Protein 9KFQ (pdb70)

Radius of gyration: 8.04 Å; Cα contacts (8 Å, |Δi|>4): 74; chains: 1; bounding box: 22×17×12 Å

Structure (mmCIF, N/CA/C/O backbone):
data_9KFQ
#
_entry.id   9KFQ
#
loop_
_atom_site.group_PDB
_atom_site.id
_atom_site.type_symbol
_atom_site.label_atom_id
_atom_site.label_alt_id
_atom_site.label_comp_id
_atom_site.label_asym_id
_atom_site.label_entity_id
_atom_site.label_seq_id
_atom_site.pdbx_PDB_ins_code
_atom_site.Cartn_x
_atom_site.Cartn_y
_atom_site.Cartn_z
_atom_site.occupancy
_atom_site.B_iso_or_equiv
_atom_site.auth_seq_id
_atom_site.auth_comp_id
_atom_site.auth_asym_id
_atom_site.auth_atom_id
_atom_site.pdbx_PDB_model_num
ATOM 1 N N . CYS A 1 1 ? -11.485 1.310 -2.999 1.00 0.54 1 CYS A N 1
ATOM 2 C CA . CYS A 1 1 ? -10.388 1.017 -2.053 1.00 0.40 1 CYS A CA 1
ATOM 3 C C . CYS A 1 1 ? -9.379 0.085 -2.692 1.00 0.36 1 CYS A C 1
ATOM 4 O O . CYS A 1 1 ? -9.682 -0.612 -3.660 1.00 0.50 1 CYS A O 1
ATOM 13 N N . LYS A 1 2 ? -8.173 0.091 -2.163 1.00 0.27 2 LYS A N 1
ATOM 14 C CA . LYS A 1 2 ? -7.165 -0.861 -2.574 1.00 0.31 2 LYS A CA 1
ATOM 15 C C . LYS A 1 2 ? -7.216 -2.099 -1.691 1.00 0.34 2 LYS A C 1
ATOM 16 O O . LYS A 1 2 ? -7.164 -1.992 -0.470 1.00 0.38 2 LYS A O 1
ATOM 35 N N . PRO A 1 3 ? -7.387 -3.281 -2.287 1.00 0.39 3 PRO A N 1
ATOM 36 C CA . PRO A 1 3 ? -7.258 -4.545 -1.576 1.00 0.48 3 PRO A CA 1
ATOM 37 C C . PRO A 1 3 ? -5.794 -4.934 -1.425 1.00 0.39 3 PRO A C 1
ATOM 38 O O . PRO A 1 3 ? -4.939 -4.443 -2.161 1.00 0.27 3 PRO A O 1
ATOM 49 N N . LYS A 1 4 ? -5.506 -5.806 -0.471 1.00 0.55 4 LYS A N 1
ATOM 50 C CA . LYS A 1 4 ? -4.143 -6.279 -0.262 1.00 0.55 4 LYS A CA 1
ATOM 51 C C . LYS A 1 4 ? -3.619 -6.926 -1.539 1.00 0.42 4 LYS A C 1
ATOM 52 O O . LYS A 1 4 ? -4.303 -7.741 -2.158 1.00 0.53 4 LYS A O 1
ATOM 71 N N . GLY A 1 5 ? -2.403 -6.563 -1.926 1.00 0.37 5 GLY A N 1
ATOM 72 C CA . GLY A 1 5 ? -1.821 -7.076 -3.157 1.00 0.35 5 GLY A CA 1
ATOM 73 C C . GLY A 1 5 ? -1.862 -6.023 -4.230 1.00 0.32 5 GLY A C 1
ATOM 74 O O . GLY A 1 5 ? -1.220 -6.129 -5.275 1.00 0.37 5 GLY A O 1
ATOM 78 N N . ALA A 1 6 ? -2.627 -4.998 -3.936 1.00 0.28 6 ALA A N 1
ATOM 79 C CA . ALA A 1 6 ? -2.809 -3.865 -4.842 1.00 0.30 6 ALA A CA 1
ATOM 80 C C . ALA A 1 6 ? -2.063 -2.649 -4.305 1.00 0.30 6 ALA A C 1
ATOM 81 O O . ALA A 1 6 ? -1.947 -2.490 -3.102 1.00 0.30 6 ALA A O 1
ATOM 88 N N . PRO A 1 7 ? -1.547 -1.771 -5.183 1.00 0.37 7 PRO A N 1
ATOM 89 C CA . PRO A 1 7 ? -0.705 -0.643 -4.765 1.00 0.43 7 PRO A CA 1
ATOM 90 C C . PRO A 1 7 ? -1.492 0.491 -4.113 1.00 0.39 7 PRO A C 1
ATOM 91 O O . PRO A 1 7 ? -2.297 1.154 -4.768 1.00 0.45 7 PRO A O 1
ATOM 102 N N . CYS A 1 8 ? -1.247 0.721 -2.830 1.00 0.35 8 CYS A N 1
ATOM 103 C CA . CYS A 1 8 ? -1.848 1.847 -2.130 1.00 0.33 8 CYS A CA 1
ATOM 104 C C . CYS A 1 8 ? -0.853 2.993 -2.016 1.00 0.40 8 CYS A C 1
ATOM 105 O O . CYS A 1 8 ? 0.324 2.856 -2.358 1.00 0.62 8 CYS A O 1
ATOM 112 N N . SER A 1 9 ? -1.358 4.134 -1.596 1.00 0.32 9 SER A N 1
ATOM 113 C CA . SER A 1 9 ? -0.558 5.319 -1.369 1.00 0.43 9 SER A CA 1
ATOM 114 C C . SER A 1 9 ? -0.794 5.787 0.060 1.00 0.48 9 SER A C 1
ATOM 115 O O . SER A 1 9 ? -1.899 5.608 0.574 1.00 0.51 9 SER A O 1
ATOM 123 N N . PRO A 1 10 ? 0.205 6.394 0.717 1.00 0.64 10 PRO A N 1
ATOM 124 C CA . PRO A 1 10 ? 0.123 6.714 2.145 1.00 0.79 10 PRO A CA 1
ATOM 125 C C . PRO A 1 10 ? -1.127 7.507 2.516 1.00 0.69 10 PRO A C 1
ATOM 126 O O . PRO A 1 10 ? -1.848 7.146 3.447 1.00 0.77 10 PRO A O 1
ATOM 137 N N . LEU A 1 11 ? -1.380 8.578 1.785 1.00 0.57 11 LEU A N 1
ATOM 138 C CA . LEU A 1 11 ? -2.466 9.480 2.113 1.00 0.52 11 LEU A CA 1
ATOM 139 C C . LEU A 1 11 ? -3.728 9.226 1.284 1.00 0.39 11 LEU A C 1
ATOM 140 O O . LEU A 1 11 ? -4.807 9.004 1.836 1.00 0.48 11 LEU A O 1
ATOM 156 N N . MET A 1 12 ? -3.590 9.232 -0.039 1.00 0.29 12 MET A N 1
ATOM 157 C CA . MET A 1 12 ? -4.755 9.376 -0.917 1.00 0.30 12 MET A CA 1
ATOM 158 C C . MET A 1 12 ? -5.281 8.058 -1.500 1.00 0.25 12 MET A C 1
ATOM 159 O O . MET A 1 12 ? -6.077 8.080 -2.441 1.00 0.29 12 MET A O 1
ATOM 173 N N . TYR A 1 13 ? -4.866 6.919 -0.961 1.00 0.24 13 TYR A N 1
ATOM 174 C CA . TYR A 1 13 ? -5.410 5.637 -1.419 1.00 0.25 13 TYR A CA 1
ATOM 175 C C . TYR A 1 13 ? -5.716 4.710 -0.250 1.00 0.26 13 TYR A C 1
ATOM 176 O O . TYR A 1 13 ? -4.887 3.883 0.125 1.00 0.33 13 TYR A O 1
ATOM 194 N N . PRO A 1 14 ? -6.909 4.851 0.344 1.00 0.28 14 PRO A N 1
ATOM 195 C CA . PRO A 1 14 ? -7.360 3.991 1.440 1.00 0.32 14 PRO A CA 1
ATOM 196 C C . PRO A 1 14 ? -7.439 2.522 1.032 1.00 0.26 14 PRO A C 1
ATOM 197 O O . PRO A 1 14 ? -7.920 2.177 -0.055 1.00 0.23 14 PRO A O 1
ATOM 208 N N . CYS A 1 15 ? -6.968 1.663 1.914 1.00 0.30 15 CYS A N 1
ATOM 209 C CA . CYS A 1 15 ? -6.957 0.233 1.674 1.00 0.29 15 CYS A CA 1
ATOM 210 C C . CYS A 1 15 ? -8.163 -0.442 2.318 1.00 0.27 15 CYS A C 1
ATOM 211 O O . CYS A 1 15 ? -8.691 0.025 3.327 1.00 0.31 15 CYS A O 1
ATOM 218 N N . CYS A 1 16 ? -8.603 -1.535 1.713 1.00 0.27 16 CYS A N 1
ATOM 219 C CA . CYS A 1 16 ? -9.659 -2.366 2.278 1.00 0.30 16 CYS A CA 1
ATOM 220 C C . CYS A 1 16 ? -9.049 -3.447 3.153 1.00 0.29 16 CYS A C 1
ATOM 221 O O . CYS A 1 16 ? -9.730 -4.332 3.669 1.00 0.38 16 CYS A O 1
ATOM 228 N N . THR A 1 17 ? -7.748 -3.351 3.294 1.00 0.28 17 THR A N 1
ATOM 229 C CA . THR A 1 17 ? -7.017 -4.108 4.290 1.00 0.39 17 THR A CA 1
ATOM 230 C C . THR A 1 17 ? -6.685 -3.153 5.436 1.00 0.41 17 THR A C 1
ATOM 231 O O . THR A 1 17 ? -7.119 -2.001 5.397 1.00 0.53 17 THR A O 1
ATOM 242 N N . GLY A 1 18 ? -5.963 -3.621 6.449 1.00 0.45 18 GLY A N 1
ATOM 243 C CA . GLY A 1 18 ? -5.692 -2.803 7.625 1.00 0.53 18 GLY A CA 1
ATOM 244 C C . GLY A 1 18 ? -4.967 -1.502 7.305 1.00 0.44 18 GLY A C 1
ATOM 245 O O . GLY A 1 18 ? -5.589 -0.529 6.873 1.00 0.51 18 GLY A O 1
ATOM 249 N N . PRO A 1 19 ? -3.655 -1.429 7.540 1.00 0.42 19 PRO A N 1
ATOM 250 C CA . PRO A 1 19 ? -2.867 -0.271 7.165 1.00 0.40 19 PRO A CA 1
ATOM 251 C C . PRO A 1 19 ? -2.366 -0.377 5.737 1.00 0.45 19 PRO A C 1
ATOM 252 O O . PRO A 1 19 ? -2.204 -1.474 5.215 1.00 0.82 19 PRO A O 1
ATOM 263 N N . CYS A 1 20 ? -2.130 0.761 5.114 1.00 0.33 20 CYS A N 1
ATOM 264 C CA . CYS A 1 20 ? -1.536 0.797 3.785 1.00 0.38 20 CYS A CA 1
ATOM 265 C C . CYS A 1 20 ? -0.056 0.465 3.910 1.00 0.43 20 CYS A C 1
ATOM 266 O O . CYS A 1 20 ? 0.767 1.326 4.231 1.00 0.54 20 CYS A O 1
ATOM 273 N N . THR A 1 21 ? 0.270 -0.804 3.725 1.00 0.42 21 THR A N 1
ATOM 274 C CA . THR A 1 21 ? 1.622 -1.277 3.915 1.00 0.51 21 THR A CA 1
ATOM 275 C C . THR A 1 21 ? 2.369 -1.398 2.604 1.00 0.45 21 THR A C 1
ATOM 276 O O . THR A 1 21 ? 1.771 -1.540 1.550 1.00 0.71 21 THR A O 1
ATOM 287 N N . PHE A 1 22 ? 3.691 -1.358 2.714 1.00 0.32 22 PHE A N 1
ATOM 288 C CA . PHE A 1 22 ? 4.607 -1.491 1.596 1.00 0.46 22 PHE A CA 1
ATOM 289 C C . PHE A 1 22 ? 4.146 -0.737 0.346 1.00 0.34 22 PHE A C 1
ATOM 290 O O . PHE A 1 22 ? 4.334 -1.208 -0.775 1.00 0.35 22 PHE A O 1
ATOM 307 N N . LYS A 1 23 ? 3.553 0.436 0.553 1.00 0.43 23 LYS A N 1
ATOM 308 C CA . LYS A 1 23 ? 3.044 1.252 -0.548 1.00 0.46 23 LYS A CA 1
ATOM 309 C C . LYS A 1 23 ? 4.174 1.768 -1.415 1.00 0.59 23 LYS A C 1
ATOM 310 O O . LYS A 1 23 ? 4.089 1.788 -2.643 1.00 0.78 23 LYS A O 1
ATOM 329 N N . GLU A 1 24 ? 5.220 2.183 -0.754 1.00 0.68 24 GLU A N 1
ATOM 330 C CA . GLU A 1 24 ? 6.378 2.746 -1.417 1.00 0.89 24 GLU A CA 1
ATOM 331 C C . GLU A 1 24 ? 7.533 1.763 -1.362 1.00 0.80 24 GLU A C 1
ATOM 332 O O . GLU A 1 24 ? 7.918 1.293 -0.289 1.00 1.27 24 GLU A O 1
ATOM 344 N N . ASN A 1 25 ? 8.082 1.461 -2.530 1.00 1.01 25 ASN A N 1
ATOM 345 C CA . ASN A 1 25 ? 9.142 0.469 -2.658 1.00 1.35 25 ASN A CA 1
ATOM 346 C C . ASN A 1 25 ? 10.408 0.946 -1.953 1.00 1.05 25 ASN A C 1
ATOM 347 O O . ASN A 1 25 ? 11.255 0.147 -1.567 1.00 1.24 25 ASN A O 1
ATOM 358 N N . GLU A 1 26 ? 10.512 2.255 -1.765 1.00 1.30 26 GLU A N 1
ATOM 359 C CA . GLU A 1 26 ? 11.673 2.851 -1.118 1.00 1.83 26 GLU A CA 1
ATOM 360 C C . GLU A 1 26 ? 11.685 2.565 0.381 1.00 2.12 26 GLU A C 1
ATOM 361 O O . GLU A 1 26 ? 12.699 2.755 1.050 1.00 2.61 26 GLU A O 1
ATOM 373 N N . ASN A 1 27 ? 10.554 2.111 0.905 1.00 2.10 27 ASN A N 1
ATOM 374 C CA . ASN A 1 27 ? 10.449 1.769 2.321 1.00 2.89 27 ASN A CA 1
ATOM 375 C C . ASN A 1 27 ? 10.924 0.340 2.548 1.00 2.98 27 ASN A C 1
ATOM 376 O O . ASN A 1 27 ? 10.988 -0.141 3.680 1.00 3.67 27 ASN A O 1
ATOM 387 N N . GLY A 1 28 ? 11.254 -0.325 1.454 1.00 2.46 28 GLY A N 1
ATOM 388 C CA . GLY A 1 28 ? 11.694 -1.699 1.505 1.00 2.52 28 GLY A CA 1
ATOM 389 C C . GLY A 1 28 ? 11.431 -2.396 0.192 1.00 1.92 28 GLY A C 1
ATOM 390 O O . GLY A 1 28 ? 12.348 -2.608 -0.601 1.00 2.40 28 GLY A O 1
ATOM 394 N N . ASN A 1 29 ? 10.173 -2.734 -0.041 1.00 1.47 29 ASN A N 1
ATOM 395 C CA . ASN A 1 29 ? 9.751 -3.330 -1.297 1.00 1.37 29 ASN A CA 1
ATOM 396 C C . ASN A 1 29 ? 8.233 -3.318 -1.373 1.00 1.21 29 ASN A C 1
ATOM 397 O O . ASN A 1 29 ? 7.553 -3.258 -0.351 1.00 1.78 29 ASN A O 1
ATOM 408 N N . THR A 1 30 ? 7.710 -3.360 -2.577 1.00 0.84 30 THR A N 1
ATOM 409 C CA . THR A 1 30 ? 6.281 -3.378 -2.791 1.00 0.74 30 THR A CA 1
ATOM 410 C C . THR A 1 30 ? 5.772 -4.800 -2.883 1.00 0.73 30 THR A C 1
ATOM 411 O O . THR A 1 30 ? 5.585 -5.349 -3.967 1.00 1.10 30 THR A O 1
ATOM 422 N N . VAL A 1 31 ? 5.562 -5.386 -1.725 1.00 0.62 31 VAL A N 1
ATOM 423 C CA . VAL A 1 31 ? 5.176 -6.786 -1.632 1.00 0.73 31 VAL A CA 1
ATOM 424 C C . VAL A 1 31 ? 3.676 -6.939 -1.798 1.00 0.63 31 VAL A C 1
ATOM 425 O O . VAL A 1 31 ? 3.192 -7.364 -2.845 1.00 0.74 31 VAL A O 1
ATOM 438 N N . LYS A 1 32 ? 2.942 -6.582 -0.764 1.00 0.51 32 LYS A N 1
ATOM 439 C CA . LYS A 1 32 ? 1.506 -6.571 -0.834 1.00 0.43 32 LYS A CA 1
ATOM 440 C C . LYS A 1 32 ? 1.029 -5.181 -1.157 1.00 0.37 32 LYS A C 1
ATOM 441 O O . LYS A 1 32 ? -0.079 -4.994 -1.649 1.00 0.42 32 LYS A O 1
ATOM 460 N N . ARG A 1 33 ? 1.905 -4.216 -0.856 1.00 0.33 33 ARG A N 1
ATOM 461 C CA . ARG A 1 33 ? 1.716 -2.803 -1.183 1.00 0.36 33 ARG A CA 1
ATOM 462 C C . ARG A 1 33 ? 0.319 -2.289 -0.827 1.00 0.34 33 ARG A C 1
ATOM 463 O O . ARG A 1 33 ? -0.166 -1.333 -1.426 1.00 0.48 33 ARG A O 1
ATOM 484 N N . CYS A 1 34 ? -0.282 -2.919 0.184 1.00 0.28 34 CYS A N 1
ATOM 485 C CA . CYS A 1 34 ? -1.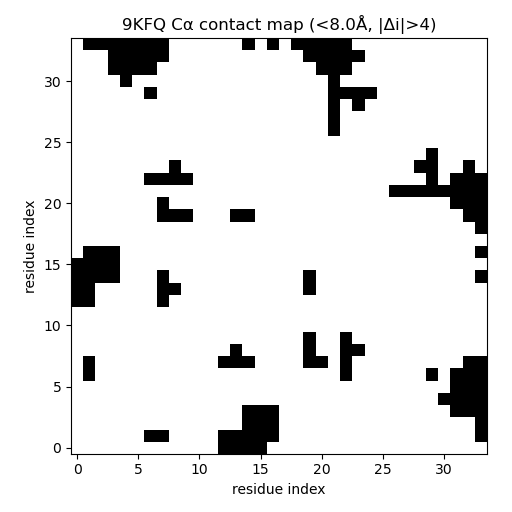559 -2.537 0.740 1.00 0.38 34 CYS A CA 1
ATOM 486 C C . CYS A 1 34 ? -1.762 -3.385 1.981 1.00 0.45 34 CYS A C 1
ATOM 487 O O . CYS A 1 34 ? -2.188 -4.553 1.845 1.00 1.29 34 CYS A O 1
ATOM 495 N N . CYS A 1 1 ? -11.876 1.073 -2.119 1.00 0.54 1 CYS A N 2
ATOM 496 C CA . CYS A 1 1 ? -10.556 0.849 -1.500 1.00 0.40 1 CYS A CA 2
ATOM 497 C C . CYS A 1 1 ? -9.747 -0.135 -2.331 1.00 0.36 1 CYS A C 2
ATOM 498 O O . CYS A 1 1 ? -10.309 -0.961 -3.051 1.00 0.50 1 CYS A O 2
ATOM 507 N N . LYS A 1 2 ? -8.427 -0.017 -2.264 1.00 0.27 2 LYS A N 2
ATOM 508 C CA . LYS A 1 2 ? -7.544 -0.934 -2.966 1.00 0.31 2 LYS A CA 2
ATOM 509 C C . LYS A 1 2 ? -7.648 -2.331 -2.367 1.00 0.34 2 LYS A C 2
ATOM 510 O O . LYS A 1 2 ? -7.654 -2.485 -1.151 1.00 0.38 2 LYS A O 2
ATOM 529 N N . PRO A 1 3 ? -7.775 -3.359 -3.216 1.00 0.39 3 PRO A N 2
ATOM 530 C CA . PRO A 1 3 ? -7.843 -4.757 -2.767 1.00 0.48 3 PRO A CA 2
ATOM 531 C C . PRO A 1 3 ? -6.580 -5.207 -2.033 1.00 0.39 3 PRO A C 2
ATOM 532 O O . PRO A 1 3 ? -5.556 -4.524 -2.041 1.00 0.27 3 PRO A O 2
ATOM 543 N N . LYS A 1 4 ? -6.666 -6.366 -1.400 1.00 0.55 4 LYS A N 2
ATOM 544 C CA . LYS A 1 4 ? -5.537 -6.955 -0.697 1.00 0.55 4 LYS A CA 2
ATOM 545 C C . LYS A 1 4 ? -4.441 -7.341 -1.682 1.00 0.42 4 LYS A C 2
ATOM 546 O O . LYS A 1 4 ? -4.682 -8.113 -2.613 1.00 0.53 4 LYS A O 2
ATOM 565 N N . GLY A 1 5 ? -3.249 -6.790 -1.488 1.00 0.37 5 GLY A N 2
ATOM 566 C CA . GLY A 1 5 ? -2.143 -7.100 -2.370 1.00 0.35 5 GLY A CA 2
ATOM 567 C C . GLY A 1 5 ? -2.056 -6.111 -3.505 1.00 0.32 5 GLY A C 2
ATOM 568 O O . GLY A 1 5 ? -1.304 -6.295 -4.462 1.00 0.37 5 GLY A O 2
ATOM 572 N N . ALA A 1 6 ? -2.826 -5.049 -3.383 1.00 0.28 6 ALA A N 2
ATOM 573 C CA . ALA A 1 6 ? -2.931 -4.050 -4.440 1.00 0.30 6 ALA A CA 2
ATOM 574 C C . ALA A 1 6 ? -2.188 -2.777 -4.058 1.00 0.30 6 ALA A C 2
ATOM 575 O O . ALA A 1 6 ? -2.159 -2.401 -2.891 1.00 0.30 6 ALA A O 2
ATOM 582 N N . PRO A 1 7 ? -1.572 -2.095 -5.040 1.00 0.37 7 PRO A N 2
ATOM 583 C CA . PRO A 1 7 ? -0.769 -0.898 -4.781 1.00 0.43 7 PRO A CA 2
ATOM 584 C C . PRO A 1 7 ? -1.589 0.272 -4.254 1.00 0.39 7 PRO A C 2
ATOM 585 O O . PRO A 1 7 ? -2.421 0.834 -4.969 1.00 0.45 7 PRO A O 2
ATOM 596 N N . CYS A 1 8 ? -1.337 0.646 -3.009 1.00 0.35 8 CYS A N 2
ATOM 597 C CA . CYS A 1 8 ? -1.928 1.837 -2.436 1.00 0.33 8 CYS A CA 2
ATOM 598 C C . CYS A 1 8 ? -0.852 2.906 -2.299 1.00 0.40 8 CYS A C 2
ATOM 599 O O . CYS A 1 8 ? 0.314 2.684 -2.631 1.00 0.62 8 CYS A O 2
ATOM 606 N N . SER A 1 9 ? -1.262 4.063 -1.834 1.00 0.32 9 SER A N 2
ATOM 607 C CA . SER A 1 9 ? -0.367 5.178 -1.605 1.00 0.43 9 SER A CA 2
ATOM 608 C C . SER A 1 9 ? -0.487 5.580 -0.146 1.00 0.48 9 SER A C 2
ATOM 609 O O . SER A 1 9 ? -1.576 5.469 0.422 1.00 0.51 9 SER A O 2
ATOM 617 N N . PRO A 1 10 ? 0.605 6.038 0.483 1.00 0.64 10 PRO A N 2
ATOM 618 C CA . PRO A 1 10 ? 0.631 6.311 1.921 1.00 0.79 10 PRO A CA 2
ATOM 619 C C . PRO A 1 10 ? -0.561 7.137 2.401 1.00 0.69 10 PRO A C 2
ATOM 620 O O . PRO A 1 10 ? -1.259 6.748 3.339 1.00 0.77 10 PRO A O 2
ATOM 631 N N . LEU A 1 11 ? -0.805 8.256 1.743 1.00 0.57 11 LEU A N 2
ATOM 632 C CA . LEU A 1 11 ? -1.868 9.159 2.163 1.00 0.52 11 LEU A CA 2
ATOM 633 C C . LEU A 1 11 ? -3.143 9.017 1.323 1.00 0.39 11 LEU A C 2
ATOM 634 O O . LEU A 1 11 ? -4.227 8.808 1.863 1.00 0.48 11 LEU A O 2
ATOM 650 N N . MET A 1 12 ? -3.006 9.125 0.006 1.00 0.29 12 MET A N 2
ATOM 651 C CA . MET A 1 12 ? -4.165 9.375 -0.860 1.00 0.30 12 MET A CA 2
ATOM 652 C C . MET A 1 12 ? -4.790 8.109 -1.457 1.00 0.25 12 MET A C 2
ATOM 653 O O . MET A 1 12 ? -5.558 8.196 -2.415 1.00 0.29 12 MET A O 2
ATOM 667 N N . TYR A 1 13 ? -4.492 6.942 -0.908 1.00 0.24 13 TYR A N 2
ATOM 668 C CA . TYR A 1 13 ? -5.101 5.710 -1.410 1.00 0.25 13 TYR A CA 2
ATOM 669 C C . TYR A 1 13 ? -5.472 4.760 -0.280 1.00 0.26 13 TYR A C 2
ATOM 670 O O . TYR A 1 13 ? -4.672 3.913 0.113 1.00 0.33 13 TYR A O 2
ATOM 688 N N . PRO A 1 14 ? -6.686 4.908 0.267 1.00 0.28 14 PRO A N 2
ATOM 689 C CA . PRO A 1 14 ? -7.218 3.994 1.282 1.00 0.32 14 PRO A CA 2
ATOM 690 C C . PRO A 1 14 ? -7.368 2.572 0.741 1.00 0.26 14 PRO A C 2
ATOM 691 O O . PRO A 1 14 ? -7.930 2.354 -0.339 1.00 0.23 14 PRO A O 2
ATOM 702 N N . CYS A 1 15 ? -6.860 1.607 1.486 1.00 0.30 15 CYS A N 2
ATOM 703 C CA . CYS A 1 15 ? -6.903 0.216 1.064 1.00 0.29 15 CYS A CA 2
ATOM 704 C C . CYS A 1 15 ? -7.996 -0.533 1.818 1.00 0.27 15 CYS A C 2
ATOM 705 O O . CYS A 1 15 ? -8.432 -0.106 2.887 1.00 0.31 15 CYS A O 2
ATOM 712 N N . CYS A 1 16 ? -8.441 -1.646 1.240 1.00 0.27 16 CYS A N 2
ATOM 713 C CA . CYS A 1 16 ? -9.419 -2.530 1.872 1.00 0.30 16 CYS A CA 2
ATOM 714 C C . CYS A 1 16 ? -8.740 -3.353 2.955 1.00 0.29 16 CYS A C 2
ATOM 715 O O . CYS A 1 16 ? -9.342 -4.206 3.605 1.00 0.38 16 CYS A O 2
ATOM 722 N N . THR A 1 17 ? -7.473 -3.069 3.106 1.00 0.28 17 THR A N 2
ATOM 723 C CA . THR A 1 17 ? -6.615 -3.684 4.097 1.00 0.39 17 THR A CA 2
ATOM 724 C C . THR A 1 17 ? -6.419 -2.693 5.236 1.00 0.41 17 THR A C 2
ATOM 725 O O . THR A 1 17 ? -6.375 -1.485 4.987 1.00 0.53 17 THR A O 2
ATOM 736 N N . GLY A 1 18 ? -6.363 -3.196 6.472 1.00 0.45 18 GLY A N 2
ATOM 737 C CA . GLY A 1 18 ? -6.261 -2.332 7.644 1.00 0.53 18 GLY A CA 2
ATOM 738 C C . GLY A 1 18 ? -5.228 -1.236 7.474 1.00 0.44 18 GLY A C 2
ATOM 739 O O . GLY A 1 18 ? -5.579 -0.083 7.218 1.00 0.51 18 GLY A O 2
ATOM 743 N N . PRO A 1 19 ? -3.943 -1.558 7.626 1.00 0.42 19 PRO A N 2
ATOM 744 C CA . PRO A 1 19 ? -2.872 -0.628 7.324 1.00 0.40 19 PRO A CA 2
ATOM 745 C C . PRO A 1 19 ? -2.485 -0.683 5.852 1.00 0.45 19 PRO A C 2
ATOM 746 O O . PRO A 1 19 ? -2.962 -1.535 5.102 1.00 0.82 19 PRO A O 2
ATOM 757 N N . CYS A 1 20 ? -1.648 0.248 5.441 1.00 0.33 20 CYS A N 2
ATOM 758 C CA . CYS A 1 20 ? -1.097 0.235 4.099 1.00 0.38 20 CYS A CA 2
ATOM 759 C C . CYS A 1 20 ? 0.406 -0.006 4.176 1.00 0.43 20 CYS A C 2
ATOM 760 O O . CYS A 1 20 ? 1.195 0.936 4.275 1.00 0.54 20 CYS A O 2
ATOM 767 N N . THR A 1 21 ? 0.792 -1.273 4.177 1.00 0.42 21 THR A N 2
ATOM 768 C CA . THR A 1 21 ? 2.189 -1.645 4.279 1.00 0.51 21 THR A CA 2
ATOM 769 C C . THR A 1 21 ? 2.792 -1.972 2.924 1.00 0.45 21 THR A C 2
ATOM 770 O O . THR A 1 21 ? 2.136 -2.538 2.055 1.00 0.71 21 THR A O 2
ATOM 781 N N . PHE A 1 22 ? 4.067 -1.634 2.780 1.00 0.32 22 PHE A N 2
ATOM 782 C CA . PHE A 1 22 ? 4.817 -1.854 1.568 1.00 0.46 22 PHE A CA 2
ATOM 783 C C . PHE A 1 22 ? 4.163 -1.178 0.363 1.00 0.34 22 PHE A C 2
ATOM 784 O O . PHE A 1 22 ? 4.187 -1.706 -0.750 1.00 0.35 22 PHE A O 2
ATOM 801 N N . LYS A 1 23 ? 3.590 -0.003 0.607 1.00 0.43 23 LYS A N 2
ATOM 802 C CA . LYS A 1 23 ? 2.919 0.782 -0.431 1.00 0.46 23 LYS A CA 2
ATOM 803 C C . LYS A 1 23 ? 3.904 1.589 -1.247 1.00 0.59 23 LYS A C 2
ATOM 804 O O . LYS A 1 23 ? 3.658 1.925 -2.406 1.00 0.78 23 LYS A O 2
ATOM 823 N N . GLU A 1 24 ? 5.013 1.898 -0.628 1.00 0.68 24 GLU A N 2
ATOM 824 C CA . GLU A 1 24 ? 5.999 2.778 -1.226 1.00 0.89 24 GLU A CA 2
ATOM 825 C C . GLU A 1 24 ? 7.397 2.167 -1.196 1.00 0.80 24 GLU A C 2
ATOM 826 O O . GLU A 1 24 ? 7.889 1.732 -0.150 1.00 1.27 24 GLU A O 2
ATOM 838 N N . ASN A 1 25 ? 8.029 2.160 -2.363 1.00 1.01 25 ASN A N 2
ATOM 839 C CA . ASN A 1 25 ? 9.386 1.648 -2.526 1.00 1.35 25 ASN A CA 2
ATOM 840 C C . ASN A 1 25 ? 10.395 2.650 -1.967 1.00 1.05 25 ASN A C 2
ATOM 841 O O . ASN A 1 25 ? 11.489 2.281 -1.548 1.00 1.24 25 ASN A O 2
ATOM 852 N N . GLU A 1 26 ? 10.010 3.922 -1.951 1.00 1.30 26 GLU A N 2
ATOM 853 C CA . GLU A 1 26 ? 10.832 4.964 -1.346 1.00 1.83 26 GLU A CA 2
ATOM 854 C C . GLU A 1 26 ? 11.012 4.691 0.147 1.00 2.12 26 GLU A C 2
ATOM 855 O O . GLU A 1 26 ? 12.066 4.957 0.718 1.00 2.61 26 GLU A O 2
ATOM 867 N N . ASN A 1 27 ? 9.975 4.143 0.767 1.00 2.10 27 ASN A N 2
ATOM 868 C CA . ASN A 1 27 ? 10.015 3.828 2.190 1.00 2.89 27 ASN A CA 2
ATOM 869 C C . ASN A 1 27 ? 10.695 2.479 2.403 1.00 2.98 27 ASN A C 2
ATOM 870 O O . ASN A 1 27 ? 11.514 2.318 3.307 1.00 3.67 27 ASN A O 2
ATOM 881 N N . GLY A 1 28 ? 10.344 1.515 1.564 1.00 2.46 28 GLY A N 2
ATOM 882 C CA . GLY A 1 28 ? 10.932 0.196 1.656 1.00 2.52 28 GLY A CA 2
ATOM 883 C C . GLY A 1 28 ? 10.865 -0.537 0.336 1.00 1.92 28 GLY A C 2
ATOM 884 O O . GLY A 1 28 ? 11.724 -0.360 -0.525 1.00 2.40 28 GLY A O 2
ATOM 888 N N . ASN A 1 29 ? 9.838 -1.354 0.170 1.00 1.47 29 ASN A N 2
ATOM 889 C CA . ASN A 1 29 ? 9.617 -2.067 -1.079 1.00 1.37 29 ASN A CA 2
ATOM 890 C C . ASN A 1 29 ? 8.134 -2.170 -1.368 1.00 1.21 29 ASN A C 2
ATOM 891 O O . ASN A 1 29 ? 7.304 -1.999 -0.477 1.00 1.78 29 ASN A O 2
ATOM 902 N N . THR A 1 30 ? 7.814 -2.438 -2.617 1.00 0.84 30 THR A N 2
ATOM 903 C CA . THR A 1 30 ? 6.445 -2.623 -3.035 1.00 0.74 30 THR A CA 2
ATOM 904 C C . THR A 1 30 ? 6.132 -4.096 -3.239 1.00 0.73 30 THR A C 2
ATOM 905 O O . THR A 1 30 ? 6.520 -4.700 -4.237 1.00 1.10 30 THR A O 2
ATOM 916 N N . VAL A 1 31 ? 5.426 -4.664 -2.275 1.00 0.62 31 VAL A N 2
ATOM 917 C CA . VAL A 1 31 ? 5.130 -6.095 -2.285 1.00 0.73 31 VAL A CA 2
ATOM 918 C C . VAL A 1 31 ? 3.633 -6.336 -2.349 1.00 0.63 31 VAL A C 2
ATOM 919 O O . VAL A 1 31 ? 3.109 -6.862 -3.330 1.00 0.74 31 VAL A O 2
ATOM 932 N N . LYS A 1 32 ? 2.958 -5.932 -1.295 1.00 0.51 32 LYS A N 2
ATOM 933 C CA . LYS A 1 32 ? 1.538 -6.097 -1.177 1.00 0.43 32 LYS A CA 2
ATOM 934 C C . LYS A 1 32 ? 0.879 -4.749 -1.221 1.00 0.37 32 LYS A C 2
ATOM 935 O O . LYS A 1 32 ? -0.236 -4.602 -1.705 1.00 0.42 32 LYS A O 2
ATOM 954 N N . ARG A 1 33 ? 1.609 -3.759 -0.709 1.00 0.33 33 ARG A N 2
ATOM 955 C CA . ARG A 1 33 ? 1.170 -2.374 -0.734 1.00 0.36 33 ARG A CA 2
ATOM 956 C C . ARG A 1 33 ? -0.075 -2.156 0.125 1.00 0.34 33 ARG A C 2
ATOM 957 O O . ARG A 1 33 ? -0.706 -1.110 0.057 1.00 0.48 33 ARG A O 2
ATOM 978 N N . CYS A 1 34 ? -0.388 -3.146 0.943 1.00 0.28 34 CYS A N 2
ATOM 979 C CA . CYS A 1 34 ? -1.507 -3.100 1.851 1.00 0.38 34 CYS A CA 2
ATOM 980 C C . CYS A 1 34 ? -1.188 -3.987 3.043 1.00 0.45 34 CYS A C 2
ATOM 981 O O . CYS A 1 34 ? -1.199 -5.222 2.879 1.00 1.29 34 CYS A O 2
ATOM 989 N N . CYS A 1 1 ? -12.034 0.826 -1.610 1.00 0.54 1 CYS A N 3
ATOM 990 C CA . CYS A 1 1 ? -10.659 0.607 -1.118 1.00 0.40 1 CYS A CA 3
ATOM 991 C C . CYS A 1 1 ? -9.887 -0.299 -2.069 1.00 0.36 1 CYS A C 3
ATOM 992 O O . CYS A 1 1 ? -10.476 -1.129 -2.764 1.00 0.50 1 CYS A O 3
ATOM 1001 N N . LYS A 1 2 ? -8.570 -0.115 -2.119 1.00 0.27 2 LYS A N 3
ATOM 1002 C CA . LYS A 1 2 ? -7.707 -0.972 -2.921 1.00 0.31 2 LYS A CA 3
ATOM 1003 C C . LYS A 1 2 ? -7.726 -2.407 -2.398 1.00 0.34 2 LYS A C 3
ATOM 1004 O O . LYS A 1 2 ? -7.660 -2.631 -1.189 1.00 0.38 2 LYS A O 3
ATOM 1023 N N . PRO A 1 3 ? -7.839 -3.391 -3.307 1.00 0.39 3 PRO A N 3
ATOM 1024 C CA . PRO A 1 3 ? -7.820 -4.817 -2.953 1.00 0.48 3 PRO A CA 3
ATOM 1025 C C . PRO A 1 3 ? -6.485 -5.258 -2.350 1.00 0.39 3 PRO A C 3
ATOM 1026 O O . PRO A 1 3 ? -5.531 -4.487 -2.278 1.00 0.27 3 PRO A O 3
ATOM 1037 N N . LYS A 1 4 ? -6.438 -6.499 -1.895 1.00 0.55 4 LYS A N 3
ATOM 1038 C CA . LYS A 1 4 ? -5.225 -7.077 -1.350 1.00 0.55 4 LYS A CA 3
ATOM 1039 C C . LYS A 1 4 ? -4.170 -7.285 -2.429 1.00 0.42 4 LYS A C 3
ATOM 1040 O O . LYS A 1 4 ? -4.487 -7.692 -3.547 1.00 0.53 4 LYS A O 3
ATOM 1059 N N . GLY A 1 5 ? -2.916 -7.005 -2.088 1.00 0.37 5 GLY A N 3
ATOM 1060 C CA . GLY A 1 5 ? -1.836 -7.171 -3.040 1.00 0.35 5 GLY A CA 3
ATOM 1061 C C . GLY A 1 5 ? -1.812 -6.048 -4.048 1.00 0.32 5 GLY A C 3
ATOM 1062 O O . GLY A 1 5 ? -1.086 -6.096 -5.044 1.00 0.37 5 GLY A O 3
ATOM 1066 N N . ALA A 1 6 ? -2.599 -5.025 -3.771 1.00 0.28 6 ALA A N 3
ATOM 1067 C CA . ALA A 1 6 ? -2.807 -3.940 -4.725 1.00 0.30 6 ALA A CA 3
ATOM 1068 C C . ALA A 1 6 ? -2.072 -2.677 -4.294 1.00 0.30 6 ALA A C 3
ATOM 1069 O O . ALA A 1 6 ? -1.877 -2.445 -3.106 1.00 0.30 6 ALA A O 3
ATOM 1076 N N . PRO A 1 7 ? -1.642 -1.852 -5.266 1.00 0.37 7 PRO A N 3
ATOM 1077 C CA . PRO A 1 7 ? -0.910 -0.610 -4.992 1.00 0.43 7 PRO A CA 3
ATOM 1078 C C . PRO A 1 7 ? -1.715 0.392 -4.172 1.00 0.39 7 PRO A C 3
ATOM 1079 O O . PRO A 1 7 ? -2.764 0.877 -4.609 1.00 0.45 7 PRO A O 3
ATOM 1090 N N . CYS A 1 8 ? -1.217 0.700 -2.987 1.00 0.35 8 CYS A N 3
ATOM 1091 C CA . CYS A 1 8 ? -1.846 1.681 -2.128 1.00 0.33 8 CYS A CA 3
ATOM 1092 C C . CYS A 1 8 ? -0.842 2.696 -1.617 1.00 0.40 8 CYS A C 3
ATOM 1093 O O . CYS A 1 8 ? 0.369 2.483 -1.648 1.00 0.62 8 CYS A O 3
ATOM 1100 N N . SER A 1 9 ? -1.385 3.833 -1.274 1.00 0.32 9 SER A N 3
ATOM 1101 C CA . SER A 1 9 ? -0.689 4.915 -0.617 1.00 0.43 9 SER A CA 3
ATOM 1102 C C . SER A 1 9 ? -1.490 5.285 0.631 1.00 0.48 9 SER A C 3
ATOM 1103 O O . SER A 1 9 ? -2.712 5.412 0.549 1.00 0.51 9 SER A O 3
ATOM 1111 N N . PRO A 1 10 ? -0.832 5.484 1.776 1.00 0.64 10 PRO A N 3
ATOM 1112 C CA . PRO A 1 10 ? -1.504 5.597 3.080 1.00 0.79 10 PRO A CA 3
ATOM 1113 C C . PRO A 1 10 ? -2.650 6.606 3.104 1.00 0.69 10 PRO A C 3
ATOM 1114 O O . PRO A 1 10 ? -3.738 6.311 3.599 1.00 0.77 10 PRO A O 3
ATOM 1125 N N . LEU A 1 11 ? -2.407 7.787 2.564 1.00 0.57 11 LEU A N 3
ATOM 1126 C CA . LEU A 1 11 ? -3.383 8.866 2.634 1.00 0.52 11 LEU A CA 3
ATOM 1127 C C . LEU A 1 11 ? -4.216 8.971 1.356 1.00 0.39 11 LEU A C 3
ATOM 1128 O O . LEU A 1 11 ? -5.445 9.029 1.409 1.00 0.48 11 LEU A O 3
ATOM 1144 N N . MET A 1 12 ? -3.549 8.987 0.210 1.00 0.29 12 MET A N 3
ATOM 1145 C CA . MET A 1 12 ? -4.217 9.311 -1.048 1.00 0.30 12 MET A CA 3
ATOM 1146 C C . MET A 1 12 ? -4.828 8.096 -1.749 1.00 0.25 12 MET A C 3
ATOM 1147 O O . MET A 1 12 ? -5.628 8.258 -2.669 1.00 0.29 12 MET A O 3
ATOM 1161 N N . TYR A 1 13 ? -4.474 6.885 -1.332 1.00 0.24 13 TYR A N 3
ATOM 1162 C CA . TYR A 1 13 ? -5.060 5.684 -1.935 1.00 0.25 13 TYR A CA 3
ATOM 1163 C C . TYR A 1 13 ? -5.423 4.661 -0.868 1.00 0.26 13 TYR A C 3
ATOM 1164 O O . TYR A 1 13 ? -4.748 3.643 -0.737 1.00 0.33 13 TYR A O 3
ATOM 1182 N N . PRO A 1 14 ? -6.491 4.917 -0.100 1.00 0.28 14 PRO A N 3
ATOM 1183 C CA . PRO A 1 14 ? -6.899 4.044 1.005 1.00 0.32 14 PRO A CA 3
ATOM 1184 C C . PRO A 1 14 ? -7.146 2.606 0.554 1.00 0.26 14 PRO A C 3
ATOM 1185 O O . PRO A 1 14 ? -7.852 2.351 -0.429 1.00 0.23 14 PRO A O 3
ATOM 1196 N N . CYS A 1 15 ? -6.555 1.669 1.273 1.00 0.30 15 CYS A N 3
ATOM 1197 C CA . CYS A 1 15 ? -6.670 0.266 0.930 1.00 0.29 15 CYS A CA 3
ATOM 1198 C C . CYS A 1 15 ? -7.754 -0.402 1.764 1.00 0.27 15 CYS A C 3
ATOM 1199 O O . CYS A 1 15 ? -8.255 0.173 2.728 1.00 0.31 15 CYS A O 3
ATOM 1206 N N . CYS A 1 16 ? -8.120 -1.616 1.371 1.00 0.27 16 CYS A N 3
ATOM 1207 C CA . CYS A 1 16 ? -9.106 -2.408 2.093 1.00 0.30 16 CYS A CA 3
ATOM 1208 C C . CYS A 1 16 ? -8.513 -2.986 3.370 1.00 0.29 16 CYS A C 3
ATOM 1209 O O . CYS A 1 16 ? -9.195 -3.658 4.145 1.00 0.38 16 CYS A O 3
ATOM 1216 N N . THR A 1 17 ? -7.242 -2.721 3.575 1.00 0.28 17 THR A N 3
ATOM 1217 C CA . THR A 1 17 ? -6.556 -3.162 4.776 1.00 0.39 17 THR A CA 3
ATOM 1218 C C . THR A 1 17 ? -6.358 -1.984 5.722 1.00 0.41 17 THR A C 3
ATOM 1219 O O . THR A 1 17 ? -6.413 -0.829 5.292 1.00 0.53 17 THR A O 3
ATOM 1230 N N . GLY A 1 18 ? -6.148 -2.276 6.999 1.00 0.45 18 GLY A N 3
ATOM 1231 C CA . GLY A 1 18 ? -6.028 -1.228 7.998 1.00 0.53 18 GLY A CA 3
ATOM 1232 C C . GLY A 1 18 ? -4.849 -0.320 7.727 1.00 0.44 18 GLY A C 3
ATOM 1233 O O . GLY A 1 18 ? -5.005 0.737 7.110 1.00 0.51 18 GLY A O 3
ATOM 1237 N N . PRO A 1 19 ? -3.649 -0.699 8.177 1.00 0.42 19 PRO A N 3
ATOM 1238 C CA . PRO A 1 19 ? -2.440 0.026 7.848 1.00 0.40 19 PRO A CA 3
ATOM 1239 C C . PRO A 1 19 ? -1.915 -0.384 6.481 1.00 0.45 19 PRO A C 3
ATOM 1240 O O . PRO A 1 19 ? -1.786 -1.572 6.190 1.00 0.82 19 PRO A O 3
ATOM 1251 N N . CYS A 1 20 ? -1.626 0.593 5.644 1.00 0.33 20 CYS A N 3
ATOM 1252 C CA . CYS A 1 20 ? -1.154 0.322 4.298 1.00 0.38 20 CYS A CA 3
ATOM 1253 C C . CYS A 1 20 ? 0.337 0.026 4.336 1.00 0.43 20 CYS A C 3
ATOM 1254 O O . CYS A 1 20 ? 1.155 0.926 4.530 1.00 0.54 20 CYS A O 3
ATOM 1261 N N . THR A 1 21 ? 0.683 -1.241 4.194 1.00 0.42 21 THR A N 3
ATOM 1262 C CA . THR A 1 21 ? 2.062 -1.667 4.294 1.00 0.51 21 THR A CA 3
ATOM 1263 C C . THR A 1 21 ? 2.698 -1.854 2.932 1.00 0.45 21 THR A C 3
ATOM 1264 O O . THR A 1 21 ? 2.029 -2.185 1.959 1.00 0.71 21 THR A O 3
ATOM 1275 N N . PHE A 1 22 ? 4.008 -1.662 2.897 1.00 0.32 22 PHE A N 3
ATOM 1276 C CA . PHE A 1 22 ? 4.798 -1.772 1.696 1.00 0.46 22 PHE A CA 3
ATOM 1277 C C . PHE A 1 22 ? 4.214 -0.947 0.548 1.00 0.34 22 PHE A C 3
ATOM 1278 O O . PHE A 1 22 ? 4.249 -1.353 -0.614 1.00 0.35 22 PHE A O 3
ATOM 1295 N N . LYS A 1 23 ? 3.689 0.221 0.901 1.00 0.43 23 LYS A N 3
ATOM 1296 C CA . LYS A 1 23 ? 3.117 1.151 -0.069 1.00 0.46 23 LYS A CA 3
ATOM 1297 C C . LYS A 1 23 ? 4.210 1.927 -0.777 1.00 0.59 23 LYS A C 3
ATOM 1298 O O . LYS A 1 23 ? 4.036 2.418 -1.893 1.00 0.78 23 LYS A O 3
ATOM 1317 N N . GLU A 1 24 ? 5.331 2.017 -0.110 1.00 0.68 24 GLU A N 3
ATOM 1318 C CA . GLU A 1 24 ? 6.491 2.730 -0.619 1.00 0.89 24 GLU A CA 3
ATOM 1319 C C . GLU A 1 24 ? 7.585 1.751 -1.021 1.00 0.80 24 GLU A C 3
ATOM 1320 O O . GLU A 1 24 ? 7.987 0.892 -0.237 1.00 1.27 24 GLU A O 3
ATOM 1332 N N . ASN A 1 25 ? 8.063 1.901 -2.245 1.00 1.01 25 ASN A N 3
ATOM 1333 C CA . ASN A 1 25 ? 9.105 1.035 -2.779 1.00 1.35 25 ASN A CA 3
ATOM 1334 C C . ASN A 1 25 ? 10.450 1.374 -2.153 1.00 1.05 25 ASN A C 3
ATOM 1335 O O . ASN A 1 25 ? 11.282 0.496 -1.934 1.00 1.24 25 ASN A O 3
ATOM 1346 N N . GLU A 1 26 ? 10.650 2.652 -1.853 1.00 1.30 26 GLU A N 3
ATOM 1347 C CA . GLU A 1 26 ? 11.903 3.111 -1.262 1.00 1.83 26 GLU A CA 3
ATOM 1348 C C . GLU A 1 26 ? 12.075 2.583 0.156 1.00 2.12 26 GLU A C 3
ATOM 1349 O O . GLU A 1 26 ? 13.196 2.455 0.647 1.00 2.61 26 GLU A O 3
ATOM 1361 N N . ASN A 1 27 ? 10.963 2.272 0.807 1.00 2.10 27 ASN A N 3
ATOM 1362 C CA . ASN A 1 27 ? 10.989 1.796 2.186 1.00 2.89 27 ASN A CA 3
ATOM 1363 C C . ASN A 1 27 ? 11.562 0.385 2.261 1.00 2.98 27 ASN A C 3
ATOM 1364 O O . ASN A 1 27 ? 12.488 0.117 3.031 1.00 3.67 27 ASN A O 3
ATOM 1375 N N . GLY A 1 28 ? 11.014 -0.505 1.452 1.00 2.46 28 GLY A N 3
ATOM 1376 C CA . GLY A 1 28 ? 11.461 -1.882 1.435 1.00 2.52 28 GLY A CA 3
ATOM 1377 C C . GLY A 1 28 ? 10.767 -2.674 0.352 1.00 1.92 28 GLY A C 3
ATOM 1378 O O . GLY A 1 28 ? 10.230 -3.754 0.609 1.00 2.40 28 GLY A O 3
ATOM 1382 N N . ASN A 1 29 ? 10.780 -2.117 -0.859 1.00 1.47 29 ASN A N 3
ATOM 1383 C CA . ASN A 1 29 ? 10.116 -2.701 -2.022 1.00 1.37 29 ASN A CA 3
ATOM 1384 C C . ASN A 1 29 ? 8.595 -2.709 -1.877 1.00 1.21 29 ASN A C 3
ATOM 1385 O O . ASN A 1 29 ? 8.041 -2.673 -0.775 1.00 1.78 29 ASN A O 3
ATOM 1396 N N . THR A 1 30 ? 7.935 -2.742 -3.012 1.00 0.84 30 THR A N 3
ATOM 1397 C CA . THR A 1 30 ? 6.490 -2.732 -3.081 1.00 0.74 30 THR A CA 3
ATOM 1398 C C . THR A 1 30 ? 5.959 -4.116 -3.409 1.00 0.73 30 THR A C 3
ATOM 1399 O O . THR A 1 30 ? 5.981 -4.555 -4.556 1.00 1.10 30 THR A O 3
ATOM 1410 N N . VAL A 1 31 ? 5.489 -4.792 -2.382 1.00 0.62 31 VAL A N 3
ATOM 1411 C CA . VAL A 1 31 ? 5.108 -6.196 -2.498 1.00 0.73 31 VAL A CA 3
ATOM 1412 C C . VAL A 1 31 ? 3.600 -6.359 -2.533 1.00 0.63 31 VAL A C 3
ATOM 1413 O O . VAL A 1 31 ? 3.014 -6.713 -3.555 1.00 0.74 31 VAL A O 3
ATOM 1426 N N . LYS A 1 32 ? 2.985 -6.081 -1.406 1.00 0.51 32 LYS A N 3
ATOM 1427 C CA . LYS A 1 32 ? 1.567 -6.216 -1.257 1.00 0.43 32 LYS A CA 3
ATOM 1428 C C . LYS A 1 32 ? 0.932 -4.860 -1.328 1.00 0.37 32 LYS A C 3
ATOM 1429 O O . LYS A 1 32 ? -0.198 -4.717 -1.780 1.00 0.42 32 LYS A O 3
ATOM 1448 N N . ARG A 1 33 ? 1.691 -3.865 -0.860 1.00 0.33 33 ARG A N 3
ATOM 1449 C CA . ARG A 1 33 ? 1.289 -2.474 -0.970 1.00 0.36 33 ARG A CA 3
ATOM 1450 C C . ARG A 1 33 ? -0.004 -2.211 -0.203 1.00 0.34 33 ARG A C 3
ATOM 1451 O O . ARG A 1 33 ? -0.665 -1.203 -0.411 1.00 0.48 33 ARG A O 3
ATOM 1472 N N . CYS A 1 34 ? -0.312 -3.124 0.711 1.00 0.28 34 CYS A N 3
ATOM 1473 C CA . CYS A 1 34 ? -1.498 -3.077 1.531 1.00 0.38 34 CYS A CA 3
ATOM 1474 C C . CYS A 1 34 ? -1.248 -3.902 2.780 1.00 0.45 34 CYS A C 3
ATOM 1475 O O . CYS A 1 34 ? -1.035 -3.317 3.859 1.00 1.29 34 CYS A O 3
ATOM 1483 N N . CYS A 1 1 ? -11.876 1.382 -2.034 1.00 0.54 1 CYS A N 4
ATOM 1484 C CA . CYS A 1 1 ? -10.557 0.982 -1.497 1.00 0.40 1 CYS A CA 4
ATOM 1485 C C . CYS A 1 1 ? -9.775 0.230 -2.553 1.00 0.36 1 CYS A C 4
ATOM 1486 O O . CYS A 1 1 ? -10.334 -0.204 -3.563 1.00 0.50 1 CYS A O 4
ATOM 1495 N N . LYS A 1 2 ? -8.483 0.090 -2.327 1.00 0.27 2 LYS A N 4
ATOM 1496 C CA . LYS A 1 2 ? -7.670 -0.801 -3.124 1.00 0.31 2 LYS A CA 4
ATOM 1497 C C . LYS A 1 2 ? -7.720 -2.201 -2.521 1.00 0.34 2 LYS A C 4
ATOM 1498 O O . LYS A 1 2 ? -7.757 -2.348 -1.296 1.00 0.38 2 LYS A O 4
ATOM 1517 N N . PRO A 1 3 ? -7.776 -3.239 -3.372 1.00 0.39 3 PRO A N 4
ATOM 1518 C CA . PRO A 1 3 ? -7.808 -4.636 -2.922 1.00 0.48 3 PRO A CA 4
ATOM 1519 C C . PRO A 1 3 ? -6.501 -5.067 -2.263 1.00 0.39 3 PRO A C 4
ATOM 1520 O O . PRO A 1 3 ? -5.492 -4.369 -2.332 1.00 0.27 3 PRO A O 4
ATOM 1531 N N . LYS A 1 4 ? -6.528 -6.229 -1.632 1.00 0.55 4 LYS A N 4
ATOM 1532 C CA . LYS A 1 4 ? -5.351 -6.770 -0.977 1.00 0.55 4 LYS A CA 4
ATOM 1533 C C . LYS A 1 4 ? -4.371 -7.276 -2.026 1.00 0.42 4 LYS A C 4
ATOM 1534 O O . LYS A 1 4 ? -4.764 -7.916 -3.002 1.00 0.53 4 LYS A O 4
ATOM 1553 N N . GLY A 1 5 ? -3.099 -6.991 -1.809 1.00 0.37 5 GLY A N 4
ATOM 1554 C CA . GLY A 1 5 ? -2.078 -7.320 -2.786 1.00 0.35 5 GLY A CA 4
ATOM 1555 C C . GLY A 1 5 ? -1.978 -6.260 -3.863 1.00 0.32 5 GLY A C 4
ATOM 1556 O O . GLY A 1 5 ? -1.221 -6.399 -4.827 1.00 0.37 5 GLY A O 4
ATOM 1560 N N . ALA A 1 6 ? -2.754 -5.204 -3.693 1.00 0.28 6 ALA A N 4
ATOM 1561 C CA . ALA A 1 6 ? -2.810 -4.117 -4.665 1.00 0.30 6 ALA A CA 4
ATOM 1562 C C . ALA A 1 6 ? -2.147 -2.866 -4.102 1.00 0.30 6 ALA A C 4
ATOM 1563 O O . ALA A 1 6 ? -2.134 -2.670 -2.896 1.00 0.30 6 ALA A O 4
ATOM 1570 N N . PRO A 1 7 ? -1.607 -1.994 -4.973 1.00 0.37 7 PRO A N 4
ATOM 1571 C CA . PRO A 1 7 ? -0.833 -0.826 -4.540 1.00 0.43 7 PRO A CA 4
ATOM 1572 C C . PRO A 1 7 ? -1.691 0.278 -3.933 1.00 0.39 7 PRO A C 4
ATOM 1573 O O . PRO A 1 7 ? -2.592 0.813 -4.583 1.00 0.45 7 PRO A O 4
ATOM 1584 N N . CYS A 1 8 ? -1.419 0.599 -2.680 1.00 0.35 8 CYS A N 4
ATOM 1585 C CA . CYS A 1 8 ? -2.063 1.723 -2.032 1.00 0.33 8 CYS A CA 4
ATOM 1586 C C . CYS A 1 8 ? -1.080 2.880 -1.893 1.00 0.40 8 CYS A C 4
ATOM 1587 O O . CYS A 1 8 ? 0.096 2.763 -2.226 1.00 0.62 8 CYS A O 4
ATOM 1594 N N . SER A 1 9 ? -1.600 4.008 -1.474 1.00 0.32 9 SER A N 4
ATOM 1595 C CA . SER A 1 9 ? -0.815 5.196 -1.206 1.00 0.43 9 SER A CA 4
ATOM 1596 C C . SER A 1 9 ? -1.111 5.649 0.216 1.00 0.48 9 SER A C 4
ATOM 1597 O O . SER A 1 9 ? -2.276 5.649 0.619 1.00 0.51 9 SER A O 4
ATOM 1605 N N . PRO A 1 10 ? -0.086 6.049 0.981 1.00 0.64 10 PRO A N 4
ATOM 1606 C CA . PRO A 1 10 ? -0.223 6.330 2.414 1.00 0.79 10 PRO A CA 4
ATOM 1607 C C . PRO A 1 10 ? -1.430 7.202 2.750 1.00 0.69 10 PRO A C 4
ATOM 1608 O O . PRO A 1 10 ? -2.230 6.862 3.624 1.00 0.77 10 PRO A O 4
ATOM 1619 N N . LEU A 1 11 ? -1.555 8.319 2.059 1.00 0.57 11 LEU A N 4
ATOM 1620 C CA . LEU A 1 11 ? -2.641 9.248 2.309 1.00 0.52 11 LEU A CA 4
ATOM 1621 C C . LEU A 1 11 ? -3.783 9.106 1.301 1.00 0.39 11 LEU A C 4
ATOM 1622 O O . LEU A 1 11 ? -4.938 8.924 1.685 1.00 0.48 11 LEU A O 4
ATOM 1638 N N . MET A 1 12 ? -3.460 9.178 0.013 1.00 0.29 12 MET A N 4
ATOM 1639 C CA . MET A 1 12 ? -4.486 9.388 -1.009 1.00 0.30 12 MET A CA 4
ATOM 1640 C C . MET A 1 12 ? -5.125 8.091 -1.526 1.00 0.25 12 MET A C 4
ATOM 1641 O O . MET A 1 12 ? -6.032 8.146 -2.359 1.00 0.29 12 MET A O 4
ATOM 1655 N N . TYR A 1 13 ? -4.679 6.931 -1.048 1.00 0.24 13 TYR A N 4
ATOM 1656 C CA . TYR A 1 13 ? -5.318 5.671 -1.441 1.00 0.25 13 TYR A CA 4
ATOM 1657 C C . TYR A 1 13 ? -5.527 4.738 -0.256 1.00 0.26 13 TYR A C 4
ATOM 1658 O O . TYR A 1 13 ? -4.685 3.882 0.020 1.00 0.33 13 TYR A O 4
ATOM 1676 N N . PRO A 1 14 ? -6.641 4.896 0.469 1.00 0.28 14 PRO A N 4
ATOM 1677 C CA . PRO A 1 14 ? -7.022 3.974 1.539 1.00 0.32 14 PRO A CA 4
ATOM 1678 C C . PRO A 1 14 ? -7.252 2.563 1.005 1.00 0.26 14 PRO A C 4
ATOM 1679 O O . PRO A 1 14 ? -7.975 2.361 0.026 1.00 0.23 14 PRO A O 4
ATOM 1690 N N . CYS A 1 15 ? -6.634 1.591 1.646 1.00 0.30 15 CYS A N 4
ATOM 1691 C CA . CYS A 1 15 ? -6.742 0.210 1.213 1.00 0.29 15 CYS A CA 4
ATOM 1692 C C . CYS A 1 15 ? -7.738 -0.525 2.101 1.00 0.27 15 CYS A C 4
ATOM 1693 O O . CYS A 1 15 ? -8.018 -0.092 3.219 1.00 0.31 15 CYS A O 4
ATOM 1700 N N . CYS A 1 16 ? -8.274 -1.633 1.601 1.00 0.27 16 CYS A N 4
ATOM 1701 C CA . CYS A 1 16 ? -9.202 -2.459 2.376 1.00 0.30 16 CYS A CA 4
ATOM 1702 C C . CYS A 1 16 ? -8.445 -3.346 3.345 1.00 0.29 16 CYS A C 4
ATOM 1703 O O . CYS A 1 16 ? -9.003 -4.219 4.010 1.00 0.38 16 CYS A O 4
ATOM 1710 N N . THR A 1 17 ? -7.167 -3.085 3.405 1.00 0.28 17 THR A N 4
ATOM 1711 C CA . THR A 1 17 ? -6.280 -3.677 4.381 1.00 0.39 17 THR A CA 4
ATOM 1712 C C . THR A 1 17 ? -6.014 -2.639 5.467 1.00 0.41 17 THR A C 4
ATOM 1713 O O . THR A 1 17 ? -5.965 -1.445 5.169 1.00 0.53 17 THR A O 4
ATOM 1724 N N . GLY A 1 18 ? -5.914 -3.100 6.719 1.00 0.45 18 GLY A N 4
ATOM 1725 C CA . GLY A 1 18 ? -5.781 -2.207 7.866 1.00 0.53 18 GLY A CA 4
ATOM 1726 C C . GLY A 1 18 ? -4.829 -1.054 7.615 1.00 0.44 18 GLY A C 4
ATOM 1727 O O . GLY A 1 18 ? -5.267 0.083 7.419 1.00 0.51 18 GLY A O 4
ATOM 1731 N N . PRO A 1 19 ? -3.519 -1.309 7.609 1.00 0.42 19 PRO A N 4
ATOM 1732 C CA . PRO A 1 19 ? -2.543 -0.304 7.250 1.00 0.40 19 PRO A CA 4
ATOM 1733 C C . PRO A 1 19 ? -2.397 -0.190 5.740 1.00 0.45 19 PRO A C 4
ATOM 1734 O O . PRO A 1 19 ? -2.957 -0.985 4.988 1.00 0.82 19 PRO A O 4
ATOM 1745 N N . CYS A 1 20 ? -1.685 0.827 5.306 1.00 0.33 20 CYS A N 4
ATOM 1746 C CA . CYS A 1 20 ? -1.306 0.965 3.914 1.00 0.38 20 CYS A CA 4
ATOM 1747 C C . CYS A 1 20 ? 0.203 0.832 3.836 1.00 0.43 20 CYS A C 4
ATOM 1748 O O . CYS A 1 20 ? 0.940 1.822 3.891 1.00 0.54 20 CYS A O 4
ATOM 1755 N N . THR A 1 21 ? 0.664 -0.400 3.757 1.00 0.42 21 THR A N 4
ATOM 1756 C CA . THR A 1 21 ? 2.078 -0.675 3.857 1.00 0.51 21 THR A CA 4
ATOM 1757 C C . THR A 1 21 ? 2.600 -1.337 2.592 1.00 0.45 21 THR A C 4
ATOM 1758 O O . THR A 1 21 ? 1.844 -1.671 1.688 1.00 0.71 21 THR A O 4
ATOM 1769 N N . PHE A 1 22 ? 3.901 -1.558 2.587 1.00 0.32 22 PHE A N 4
ATOM 1770 C CA . PHE A 1 22 ? 4.674 -1.911 1.406 1.00 0.46 22 PHE A CA 4
ATOM 1771 C C . PHE A 1 22 ? 4.220 -1.165 0.140 1.00 0.34 22 PHE A C 4
ATOM 1772 O O . PHE A 1 22 ? 4.438 -1.638 -0.972 1.00 0.35 22 PHE A O 4
ATOM 1789 N N . LYS A 1 23 ? 3.620 0.015 0.321 1.00 0.43 23 LYS A N 4
ATOM 1790 C CA . LYS A 1 23 ? 3.047 0.781 -0.791 1.00 0.46 23 LYS A CA 4
ATOM 1791 C C . LYS A 1 23 ? 4.118 1.494 -1.598 1.00 0.59 23 LYS A C 4
ATOM 1792 O O . LYS A 1 23 ? 3.935 1.819 -2.770 1.00 0.78 23 LYS A O 4
ATOM 1811 N N . GLU A 1 24 ? 5.226 1.723 -0.948 1.00 0.68 24 GLU A N 4
ATOM 1812 C CA . GLU A 1 24 ? 6.356 2.421 -1.544 1.00 0.89 24 GLU A CA 4
ATOM 1813 C C . GLU A 1 24 ? 7.667 1.758 -1.124 1.00 0.80 24 GLU A C 4
ATOM 1814 O O . GLU A 1 24 ? 7.845 1.404 0.043 1.00 1.27 24 GLU A O 4
ATOM 1826 N N . ASN A 1 25 ? 8.578 1.590 -2.087 1.00 1.01 25 ASN A N 4
ATOM 1827 C CA . ASN A 1 25 ? 9.877 0.954 -1.838 1.00 1.35 25 ASN A CA 4
ATOM 1828 C C . ASN A 1 25 ? 10.729 1.773 -0.881 1.00 1.05 25 ASN A C 4
ATOM 1829 O O . ASN A 1 25 ? 11.611 1.238 -0.213 1.00 1.24 25 ASN A O 4
ATOM 1840 N N . GLU A 1 26 ? 10.474 3.071 -0.826 1.00 1.30 26 GLU A N 4
ATOM 1841 C CA . GLU A 1 26 ? 11.160 3.948 0.116 1.00 1.83 26 GLU A CA 4
ATOM 1842 C C . GLU A 1 26 ? 10.819 3.561 1.554 1.00 2.12 26 GLU A C 4
ATOM 1843 O O . GLU A 1 26 ? 11.589 3.818 2.477 1.00 2.61 26 GLU A O 4
ATOM 1855 N N . ASN A 1 27 ? 9.663 2.932 1.728 1.00 2.10 27 ASN A N 4
ATOM 1856 C CA . ASN A 1 27 ? 9.213 2.482 3.044 1.00 2.89 27 ASN A CA 4
ATOM 1857 C C . ASN A 1 27 ? 9.601 1.027 3.270 1.00 2.98 27 ASN A C 4
ATOM 1858 O O . ASN A 1 27 ? 9.130 0.384 4.209 1.00 3.67 27 ASN A O 4
ATOM 1869 N N . GLY A 1 28 ? 10.449 0.509 2.395 1.00 2.46 28 GLY A N 4
ATOM 1870 C CA . GLY A 1 28 ? 10.879 -0.866 2.500 1.00 2.52 28 GLY A CA 4
ATOM 1871 C C . GLY A 1 28 ? 10.949 -1.539 1.147 1.00 1.92 28 GLY A C 4
ATOM 1872 O O . GLY A 1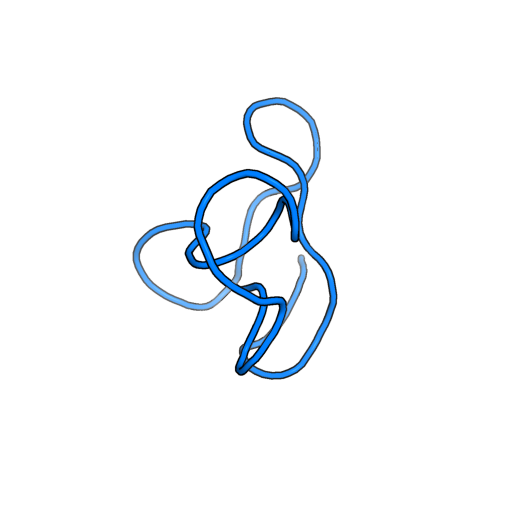 28 ? 12.024 -1.642 0.551 1.00 2.40 28 GLY A O 4
ATOM 1876 N N . ASN A 1 29 ? 9.802 -1.984 0.657 1.00 1.47 29 ASN A N 4
ATOM 1877 C CA . ASN A 1 29 ? 9.717 -2.667 -0.626 1.00 1.37 29 ASN A CA 4
ATOM 1878 C C . ASN A 1 29 ? 8.258 -2.763 -1.045 1.00 1.21 29 ASN A C 4
ATOM 1879 O O . ASN A 1 29 ? 7.363 -2.628 -0.216 1.00 1.78 29 ASN A O 4
ATOM 1890 N N . THR A 1 30 ? 8.022 -2.966 -2.324 1.00 0.84 30 THR A N 4
ATOM 1891 C CA . THR A 1 30 ? 6.682 -3.152 -2.829 1.00 0.74 30 THR A CA 4
ATOM 1892 C C . THR A 1 30 ? 6.361 -4.626 -2.981 1.00 0.73 30 THR A C 4
ATOM 1893 O O . THR A 1 30 ? 6.843 -5.294 -3.896 1.00 1.10 30 THR A O 4
ATOM 1904 N N . VAL A 1 31 ? 5.561 -5.132 -2.064 1.00 0.62 31 VAL A N 4
ATOM 1905 C CA . VAL A 1 31 ? 5.173 -6.535 -2.086 1.00 0.73 31 VAL A CA 4
ATOM 1906 C C . VAL A 1 31 ? 3.664 -6.654 -2.204 1.00 0.63 31 VAL A C 4
ATOM 1907 O O . VAL A 1 31 ? 3.120 -6.685 -3.310 1.00 0.74 31 VAL A O 4
ATOM 1920 N N . LYS A 1 32 ? 2.983 -6.662 -1.069 1.00 0.51 32 LYS A N 4
ATOM 1921 C CA . LYS A 1 32 ? 1.546 -6.683 -1.054 1.00 0.43 32 LYS A CA 4
ATOM 1922 C C . LYS A 1 32 ? 1.036 -5.290 -1.276 1.00 0.37 32 LYS A C 4
ATOM 1923 O O . LYS A 1 32 ? -0.085 -5.087 -1.726 1.00 0.42 32 LYS A O 4
ATOM 1942 N N . ARG A 1 33 ? 1.906 -4.343 -0.922 1.00 0.33 33 ARG A N 4
ATOM 1943 C CA . ARG A 1 33 ? 1.714 -2.922 -1.177 1.00 0.36 33 ARG A CA 4
ATOM 1944 C C . ARG A 1 33 ? 0.315 -2.434 -0.795 1.00 0.34 33 ARG A C 4
ATOM 1945 O O . ARG A 1 33 ? -0.204 -1.488 -1.383 1.00 0.48 33 ARG A O 4
ATOM 1966 N N . CYS A 1 34 ? -0.243 -3.067 0.240 1.00 0.28 34 CYS A N 4
ATOM 1967 C CA . CYS A 1 34 ? -1.533 -2.730 0.788 1.00 0.38 34 CYS A CA 4
ATOM 1968 C C . CYS A 1 34 ? -1.496 -3.108 2.260 1.00 0.45 34 CYS A C 4
ATOM 1969 O O . CYS A 1 34 ? -1.261 -2.219 3.101 1.00 1.29 34 CYS A O 4
ATOM 1977 N N . CYS A 1 1 ? -11.658 0.749 -2.545 1.00 0.54 1 CYS A N 5
ATOM 1978 C CA . CYS A 1 1 ? -10.353 0.649 -1.856 1.00 0.40 1 CYS A CA 5
ATOM 1979 C C . CYS A 1 1 ? -9.426 -0.296 -2.610 1.00 0.36 1 CYS A C 5
ATOM 1980 O O . CYS A 1 1 ? -9.884 -1.123 -3.403 1.00 0.50 1 CYS A O 5
ATOM 1989 N N . LYS A 1 2 ? -8.120 -0.147 -2.393 1.00 0.27 2 LYS A N 5
ATOM 1990 C CA . LYS A 1 2 ? -7.133 -1.030 -2.995 1.00 0.31 2 LYS A CA 5
ATOM 1991 C C . LYS A 1 2 ? -7.187 -2.430 -2.382 1.00 0.34 2 LYS A C 5
ATOM 1992 O O . LYS A 1 2 ? -7.145 -2.580 -1.160 1.00 0.38 2 LYS A O 5
ATOM 2011 N N . PRO A 1 3 ? -7.303 -3.465 -3.233 1.00 0.39 3 PRO A N 5
ATOM 2012 C CA . PRO A 1 3 ? -7.291 -4.873 -2.807 1.00 0.48 3 PRO A CA 5
ATOM 2013 C C . PRO A 1 3 ? -5.927 -5.308 -2.274 1.00 0.39 3 PRO A C 5
ATOM 2014 O O . PRO A 1 3 ? -4.977 -4.531 -2.262 1.00 0.27 3 PRO A O 5
ATOM 2025 N N . LYS A 1 4 ? -5.837 -6.540 -1.797 1.00 0.55 4 LYS A N 5
ATOM 2026 C CA . LYS A 1 4 ? -4.579 -7.080 -1.344 1.00 0.55 4 LYS A CA 5
ATOM 2027 C C . LYS A 1 4 ? -3.592 -7.223 -2.495 1.00 0.42 4 LYS A C 5
ATOM 2028 O O . LYS A 1 4 ? -3.977 -7.538 -3.623 1.00 0.53 4 LYS A O 5
ATOM 2047 N N . GLY A 1 5 ? -2.322 -6.987 -2.201 1.00 0.37 5 GLY A N 5
ATOM 2048 C CA . GLY A 1 5 ? -1.299 -7.005 -3.229 1.00 0.35 5 GLY A CA 5
ATOM 2049 C C . GLY A 1 5 ? -1.303 -5.722 -4.030 1.00 0.32 5 GLY A C 5
ATOM 2050 O O . GLY A 1 5 ? -0.627 -5.610 -5.055 1.00 0.37 5 GLY A O 5
ATOM 2054 N N . ALA A 1 6 ? -2.082 -4.761 -3.560 1.00 0.28 6 ALA A N 5
ATOM 2055 C CA . ALA A 1 6 ? -2.247 -3.490 -4.270 1.00 0.30 6 ALA A CA 5
ATOM 2056 C C . ALA A 1 6 ? -1.602 -2.353 -3.495 1.00 0.30 6 ALA A C 5
ATOM 2057 O O . ALA A 1 6 ? -1.703 -2.318 -2.280 1.00 0.30 6 ALA A O 5
ATOM 2064 N N . PRO A 1 7 ? -0.956 -1.396 -4.185 1.00 0.37 7 PRO A N 5
ATOM 2065 C CA . PRO A 1 7 ? -0.195 -0.335 -3.529 1.00 0.43 7 PRO A CA 5
ATOM 2066 C C . PRO A 1 7 ? -1.062 0.837 -3.086 1.00 0.39 7 PRO A C 5
ATOM 2067 O O . PRO A 1 7 ? -1.755 1.454 -3.902 1.00 0.45 7 PRO A O 5
ATOM 2078 N N . CYS A 1 8 ? -1.016 1.157 -1.800 1.00 0.35 8 CYS A N 5
ATOM 2079 C CA . CYS A 1 8 ? -1.773 2.286 -1.289 1.00 0.33 8 CYS A CA 5
ATOM 2080 C C . CYS A 1 8 ? -0.880 3.408 -0.802 1.00 0.40 8 CYS A C 5
ATOM 2081 O O . CYS A 1 8 ? 0.102 3.205 -0.093 1.00 0.62 8 CYS A O 5
ATOM 2088 N N . SER A 1 9 ? -1.230 4.589 -1.234 1.00 0.32 9 SER A N 5
ATOM 2089 C CA . SER A 1 9 ? -0.705 5.813 -0.661 1.00 0.43 9 SER A CA 5
ATOM 2090 C C . SER A 1 9 ? -1.537 6.164 0.571 1.00 0.48 9 SER A C 5
ATOM 2091 O O . SER A 1 9 ? -2.727 6.444 0.452 1.00 0.51 9 SER A O 5
ATOM 2099 N N . PRO A 1 10 ? -0.921 6.155 1.762 1.00 0.64 10 PRO A N 5
ATOM 2100 C CA . PRO A 1 10 ? -1.638 6.283 3.042 1.00 0.79 10 PRO A CA 5
ATOM 2101 C C . PRO A 1 10 ? -2.523 7.529 3.147 1.00 0.69 10 PRO A C 5
ATOM 2102 O O . PRO A 1 10 ? -3.440 7.575 3.970 1.00 0.77 10 PRO A O 5
ATOM 2113 N N . LEU A 1 11 ? -2.256 8.531 2.324 1.00 0.57 11 LEU A N 5
ATOM 2114 C CA . LEU A 1 11 ? -3.009 9.768 2.377 1.00 0.52 11 LEU A CA 5
ATOM 2115 C C . LEU A 1 11 ? -4.229 9.747 1.453 1.00 0.39 11 LEU A C 5
ATOM 2116 O O . LEU A 1 11 ? -5.354 9.978 1.896 1.00 0.48 11 LEU A O 5
ATOM 2132 N N . MET A 1 12 ? -4.011 9.469 0.170 1.00 0.29 12 MET A N 5
ATOM 2133 C CA . MET A 1 12 ? -5.080 9.598 -0.822 1.00 0.30 12 MET A CA 5
ATOM 2134 C C . MET A 1 12 ? -5.474 8.261 -1.456 1.00 0.25 12 MET A C 5
ATOM 2135 O O . MET A 1 12 ? -6.224 8.229 -2.431 1.00 0.29 12 MET A O 5
ATOM 2149 N N . TYR A 1 13 ? -4.974 7.162 -0.911 1.00 0.24 13 TYR A N 5
ATOM 2150 C CA . TYR A 1 13 ? -5.322 5.835 -1.412 1.00 0.25 13 TYR A CA 5
ATOM 2151 C C . TYR A 1 13 ? -5.765 4.919 -0.280 1.00 0.26 13 TYR A C 5
ATOM 2152 O O . TYR A 1 13 ? -4.953 4.198 0.303 1.00 0.33 13 TYR A O 5
ATOM 2170 N N . PRO A 1 14 ? -7.052 4.955 0.065 1.00 0.28 14 PRO A N 5
ATOM 2171 C CA . PRO A 1 14 ? -7.628 4.031 1.040 1.00 0.32 14 PRO A CA 5
ATOM 2172 C C . PRO A 1 14 ? -7.532 2.582 0.562 1.00 0.26 14 PRO A C 5
ATOM 2173 O O . PRO A 1 14 ? -7.909 2.257 -0.567 1.00 0.23 14 PRO A O 5
ATOM 2184 N N . CYS A 1 15 ? -7.025 1.713 1.420 1.00 0.30 15 CYS A N 5
ATOM 2185 C CA . CYS A 1 15 ? -6.853 0.311 1.075 1.00 0.29 15 CYS A CA 5
ATOM 2186 C C . CYS A 1 15 ? -7.945 -0.522 1.731 1.00 0.27 15 CYS A C 5
ATOM 2187 O O . CYS A 1 15 ? -8.536 -0.114 2.729 1.00 0.31 15 CYS A O 5
ATOM 2194 N N . CYS A 1 16 ? -8.222 -1.684 1.151 1.00 0.27 16 CYS A N 5
ATOM 2195 C CA . CYS A 1 16 ? -9.226 -2.602 1.684 1.00 0.30 16 CYS A CA 5
ATOM 2196 C C . CYS A 1 16 ? -8.657 -3.376 2.865 1.00 0.29 16 CYS A C 5
ATOM 2197 O O . CYS A 1 16 ? -9.329 -4.189 3.496 1.00 0.38 16 CYS A O 5
ATOM 2204 N N . THR A 1 17 ? -7.410 -3.090 3.138 1.00 0.28 17 THR A N 5
ATOM 2205 C CA . THR A 1 17 ? -6.651 -3.723 4.200 1.00 0.39 17 THR A CA 5
ATOM 2206 C C . THR A 1 17 ? -6.534 -2.753 5.376 1.00 0.41 17 THR A C 5
ATOM 2207 O O . THR A 1 17 ? -6.606 -1.539 5.175 1.00 0.53 17 THR A O 5
ATOM 2218 N N . GLY A 1 18 ? -6.424 -3.290 6.592 1.00 0.45 18 GLY A N 5
ATOM 2219 C CA . GLY A 1 18 ? -6.383 -2.462 7.791 1.00 0.53 18 GLY A CA 5
ATOM 2220 C C . GLY A 1 18 ? -5.381 -1.327 7.695 1.00 0.44 18 GLY A C 5
ATOM 2221 O O . GLY A 1 18 ? -5.767 -0.174 7.476 1.00 0.51 18 GLY A O 5
ATOM 2225 N N . PRO A 1 19 ? -4.088 -1.619 7.869 1.00 0.42 19 PRO A N 5
ATOM 2226 C CA . PRO A 1 19 ? -3.026 -0.633 7.682 1.00 0.40 19 PRO A CA 5
ATOM 2227 C C . PRO A 1 19 ? -2.739 -0.386 6.209 1.00 0.45 19 PRO A C 5
ATOM 2228 O O . PRO A 1 19 ? -3.272 -1.072 5.337 1.00 0.82 19 PRO A O 5
ATOM 2239 N N . CYS A 1 20 ? -1.926 0.616 5.940 1.00 0.33 20 CYS A N 5
ATOM 2240 C CA . CYS A 1 20 ? -1.467 0.888 4.589 1.00 0.38 20 CYS A CA 5
ATOM 2241 C C . CYS A 1 20 ? 0.047 0.750 4.551 1.00 0.43 20 CYS A C 5
ATOM 2242 O O . CYS A 1 20 ? 0.774 1.595 5.079 1.00 0.54 20 CYS A O 5
ATOM 2249 N N . THR A 1 21 ? 0.515 -0.324 3.947 1.00 0.42 21 THR A N 5
ATOM 2250 C CA . THR A 1 21 ? 1.915 -0.676 3.995 1.00 0.51 21 THR A CA 5
ATOM 2251 C C . THR A 1 21 ? 2.695 -0.207 2.779 1.00 0.45 21 THR A C 5
ATOM 2252 O O . THR A 1 21 ? 2.195 0.561 1.956 1.00 0.71 21 THR A O 5
ATOM 2263 N N . PHE A 1 22 ? 3.949 -0.642 2.745 1.00 0.32 22 PHE A N 5
ATOM 2264 C CA . PHE A 1 22 ? 4.917 -0.313 1.703 1.00 0.46 22 PHE A CA 5
ATOM 2265 C C . PHE A 1 22 ? 4.269 -0.268 0.323 1.00 0.34 22 PHE A C 5
ATOM 2266 O O . PHE A 1 22 ? 4.041 -1.305 -0.287 1.00 0.35 22 PHE A O 5
ATOM 2283 N N . LYS A 1 23 ? 4.004 0.930 -0.169 1.00 0.43 23 LYS A N 5
ATOM 2284 C CA . LYS A 1 23 ? 3.289 1.092 -1.434 1.00 0.46 23 LYS A CA 5
ATOM 2285 C C . LYS A 1 23 ? 4.196 0.838 -2.625 1.00 0.59 23 LYS A C 5
ATOM 2286 O O . LYS A 1 23 ? 3.891 0.014 -3.486 1.00 0.78 23 LYS A O 5
ATOM 2305 N N . GLU A 1 24 ? 5.306 1.539 -2.658 1.00 0.68 24 GLU A N 5
ATOM 2306 C CA . GLU A 1 24 ? 6.288 1.375 -3.721 1.00 0.89 24 GLU A CA 5
ATOM 2307 C C . GLU A 1 24 ? 7.574 2.100 -3.380 1.00 0.80 24 GLU A C 5
ATOM 2308 O O . GLU A 1 24 ? 8.118 2.877 -4.168 1.00 1.27 24 GLU A O 5
ATOM 2320 N N . ASN A 1 25 ? 8.043 1.841 -2.197 1.00 1.01 25 ASN A N 5
ATOM 2321 C CA . ASN A 1 25 ? 9.280 2.438 -1.714 1.00 1.35 25 ASN A CA 5
ATOM 2322 C C . ASN A 1 25 ? 10.481 1.608 -2.157 1.00 1.05 25 ASN A C 5
ATOM 2323 O O . ASN A 1 25 ? 11.390 2.113 -2.815 1.00 1.24 25 ASN A O 5
ATOM 2334 N N . GLU A 1 26 ? 10.461 0.329 -1.822 1.00 1.30 26 GLU A N 5
ATOM 2335 C CA . GLU A 1 26 ? 11.570 -0.563 -2.118 1.00 1.83 26 GLU A CA 5
ATOM 2336 C C . GLU A 1 26 ? 11.416 -1.218 -3.485 1.00 2.12 26 GLU A C 5
ATOM 2337 O O . GLU A 1 26 ? 12.401 -1.659 -4.073 1.00 2.61 26 GLU A O 5
ATOM 2349 N N . ASN A 1 27 ? 10.175 -1.286 -3.971 1.00 2.10 27 ASN A N 5
ATOM 2350 C CA . ASN A 1 27 ? 9.840 -1.967 -5.234 1.00 2.89 27 ASN A CA 5
ATOM 2351 C C . ASN A 1 27 ? 9.922 -3.489 -5.092 1.00 2.98 27 ASN A C 5
ATOM 2352 O O . ASN A 1 27 ? 9.041 -4.209 -5.558 1.00 3.67 27 ASN A O 5
ATOM 2363 N N . GLY A 1 28 ? 10.976 -3.975 -4.457 1.00 2.46 28 GLY A N 5
ATOM 2364 C CA . GLY A 1 28 ? 11.105 -5.397 -4.229 1.00 2.52 28 GLY A CA 5
ATOM 2365 C C . GLY A 1 28 ? 10.427 -5.832 -2.946 1.00 1.92 28 GLY A C 5
ATOM 2366 O O . GLY A 1 28 ? 9.805 -6.893 -2.892 1.00 2.40 28 GLY A O 5
ATOM 2370 N N . ASN A 1 29 ? 10.533 -5.008 -1.908 1.00 1.47 29 ASN A N 5
ATOM 2371 C CA . ASN A 1 29 ? 9.929 -5.330 -0.614 1.00 1.37 29 ASN A CA 5
ATOM 2372 C C . ASN A 1 29 ? 8.496 -4.849 -0.533 1.00 1.21 29 ASN A C 5
ATOM 2373 O O . ASN A 1 29 ? 7.860 -4.906 0.520 1.00 1.78 29 ASN A O 5
ATOM 2384 N N . THR A 1 30 ? 8.000 -4.371 -1.649 1.00 0.84 30 THR A N 5
ATOM 2385 C CA . THR A 1 30 ? 6.610 -3.994 -1.767 1.00 0.74 30 THR A CA 5
ATOM 2386 C C . THR A 1 30 ? 5.799 -5.153 -2.316 1.00 0.73 30 THR A C 5
ATOM 2387 O O . THR A 1 30 ? 5.517 -5.252 -3.512 1.00 1.10 30 THR A O 5
ATOM 2398 N N . VAL A 1 31 ? 5.439 -6.030 -1.403 1.00 0.62 31 VAL A N 5
ATOM 2399 C CA . VAL A 1 31 ? 4.814 -7.301 -1.739 1.00 0.73 31 VAL A CA 5
ATOM 2400 C C . VAL A 1 31 ? 3.306 -7.173 -1.719 1.00 0.63 31 VAL A C 5
ATOM 2401 O O . VAL A 1 31 ? 2.647 -7.202 -2.757 1.00 0.74 31 VAL A O 5
ATOM 2414 N N . LYS A 1 32 ? 2.778 -7.013 -0.524 1.00 0.51 32 LYS A N 5
ATOM 2415 C CA . LYS A 1 32 ? 1.361 -6.862 -0.328 1.00 0.43 32 LYS A CA 5
ATOM 2416 C C . LYS A 1 32 ? 0.970 -5.442 -0.599 1.00 0.37 32 LYS A C 5
ATOM 2417 O O . LYS A 1 32 ? -0.141 -5.167 -1.046 1.00 0.42 32 LYS A O 5
ATOM 2436 N N . ARG A 1 33 ? 1.920 -4.558 -0.286 1.00 0.33 33 ARG A N 5
ATOM 2437 C CA . ARG A 1 33 ? 1.839 -3.125 -0.553 1.00 0.36 33 ARG A CA 5
ATOM 2438 C C . ARG A 1 33 ? 0.494 -2.498 -0.158 1.00 0.34 33 ARG A C 5
ATOM 2439 O O . ARG A 1 33 ? 0.157 -1.409 -0.622 1.00 0.48 33 ARG A O 5
ATOM 2460 N N . CYS A 1 34 ? -0.225 -3.164 0.746 1.00 0.28 34 CYS A N 5
ATOM 2461 C CA . CYS A 1 34 ? -1.519 -2.725 1.211 1.00 0.38 34 CYS A CA 5
ATOM 2462 C C . CYS A 1 34 ? -1.607 -3.097 2.680 1.00 0.45 34 CYS A C 5
ATOM 2463 O O . CYS A 1 34 ? -1.891 -4.275 2.973 1.00 1.29 34 CYS A O 5
ATOM 2471 N N . CYS A 1 1 ? -12.100 0.970 -2.229 1.00 0.54 1 CYS A N 6
ATOM 2472 C CA . CYS A 1 1 ? -10.791 0.726 -1.590 1.00 0.40 1 CYS A CA 6
ATOM 2473 C C . CYS A 1 1 ? -9.874 0.000 -2.553 1.00 0.36 1 CYS A C 6
ATOM 2474 O O . CYS A 1 1 ? -10.327 -0.570 -3.548 1.00 0.50 1 CYS A O 6
ATOM 2483 N N . LYS A 1 2 ? -8.587 0.038 -2.270 1.00 0.27 2 LYS A N 6
ATOM 2484 C CA . LYS A 1 2 ? -7.647 -0.812 -2.965 1.00 0.31 2 LYS A CA 6
ATOM 2485 C C . LYS A 1 2 ? -7.620 -2.179 -2.287 1.00 0.34 2 LYS A C 6
ATOM 2486 O O . LYS A 1 2 ? -7.484 -2.262 -1.065 1.00 0.38 2 LYS A O 6
ATOM 2505 N N . PRO A 1 3 ? -7.812 -3.260 -3.061 1.00 0.39 3 PRO A N 6
ATOM 2506 C CA . PRO A 1 3 ? -7.835 -4.626 -2.532 1.00 0.48 3 PRO A CA 6
ATOM 2507 C C . PRO A 1 3 ? -6.453 -5.129 -2.125 1.00 0.39 3 PRO A C 6
ATOM 2508 O O . PRO A 1 3 ? -5.443 -4.458 -2.325 1.00 0.27 3 PRO A O 6
ATOM 2519 N N . LYS A 1 4 ? -6.428 -6.315 -1.541 1.00 0.55 4 LYS A N 6
ATOM 2520 C CA . LYS A 1 4 ? -5.190 -6.950 -1.126 1.00 0.55 4 LYS A CA 6
ATOM 2521 C C . LYS A 1 4 ? -4.308 -7.234 -2.336 1.00 0.42 4 LYS A C 6
ATOM 2522 O O . LYS A 1 4 ? -4.803 -7.544 -3.418 1.00 0.53 4 LYS A O 6
ATOM 2541 N N . GLY A 1 5 ? -3.003 -7.133 -2.139 1.00 0.37 5 GLY A N 6
ATOM 2542 C CA . GLY A 1 5 ? -2.058 -7.343 -3.224 1.00 0.35 5 GLY A CA 6
ATOM 2543 C C . GLY A 1 5 ? -2.013 -6.176 -4.192 1.00 0.32 5 GLY A C 6
ATOM 2544 O O . GLY A 1 5 ? -1.292 -6.212 -5.192 1.00 0.37 5 GLY A O 6
ATOM 2548 N N . ALA A 1 6 ? -2.772 -5.138 -3.887 1.00 0.28 6 ALA A N 6
ATOM 2549 C CA . ALA A 1 6 ? -2.890 -3.984 -4.768 1.00 0.30 6 ALA A CA 6
ATOM 2550 C C . ALA A 1 6 ? -2.153 -2.785 -4.184 1.00 0.30 6 ALA A C 6
ATOM 2551 O O . ALA A 1 6 ? -1.994 -2.687 -2.973 1.00 0.30 6 ALA A O 6
ATOM 2558 N N . PRO A 1 7 ? -1.684 -1.866 -5.044 1.00 0.37 7 PRO A N 6
ATOM 2559 C CA . PRO A 1 7 ? -0.947 -0.671 -4.611 1.00 0.43 7 PRO A CA 6
ATOM 2560 C C . PRO A 1 7 ? -1.801 0.321 -3.830 1.00 0.39 7 PRO A C 6
ATOM 2561 O O . PRO A 1 7 ? -2.809 0.818 -4.335 1.00 0.45 7 PRO A O 6
ATOM 2572 N N . CYS A 1 8 ? -1.407 0.605 -2.600 1.00 0.35 8 CYS A N 6
ATOM 2573 C CA . CYS A 1 8 ? -2.003 1.699 -1.858 1.00 0.33 8 CYS A CA 6
ATOM 2574 C C . CYS A 1 8 ? -0.997 2.834 -1.715 1.00 0.40 8 CYS A C 6
ATOM 2575 O O . CYS A 1 8 ? 0.179 2.691 -2.046 1.00 0.62 8 CYS A O 6
ATOM 2582 N N . SER A 1 9 ? -1.493 3.975 -1.302 1.00 0.32 9 SER A N 6
ATOM 2583 C CA . SER A 1 9 ? -0.680 5.141 -1.030 1.00 0.43 9 SER A CA 6
ATOM 2584 C C . SER A 1 9 ? -0.980 5.609 0.387 1.00 0.48 9 SER A C 6
ATOM 2585 O O . SER A 1 9 ? -2.131 5.520 0.818 1.00 0.51 9 SER A O 6
ATOM 2593 N N . PRO A 1 10 ? 0.022 6.110 1.126 1.00 0.64 10 PRO A N 6
ATOM 2594 C CA . PRO A 1 10 ? -0.132 6.431 2.548 1.00 0.79 10 PRO A CA 6
ATOM 2595 C C . PRO A 1 10 ? -1.369 7.277 2.844 1.00 0.69 10 PRO A C 6
ATOM 2596 O O . PRO A 1 10 ? -2.173 6.938 3.716 1.00 0.77 10 PRO A O 6
ATOM 2607 N N . LEU A 1 11 ? -1.519 8.365 2.113 1.00 0.57 11 LEU A N 6
ATOM 2608 C CA . LEU A 1 11 ? -2.622 9.287 2.339 1.00 0.52 11 LEU A CA 6
ATOM 2609 C C . LEU A 1 11 ? -3.765 9.092 1.342 1.00 0.39 11 LEU A C 6
ATOM 2610 O O . LEU A 1 11 ? -4.917 8.903 1.733 1.00 0.48 11 LEU A O 6
ATOM 2626 N N . MET A 1 12 ? -3.443 9.128 0.054 1.00 0.29 12 MET A N 6
ATOM 2627 C CA . MET A 1 12 ? -4.463 9.342 -0.972 1.00 0.30 12 MET A CA 6
ATOM 2628 C C . MET A 1 12 ? -5.036 8.051 -1.571 1.00 0.25 12 MET A C 6
ATOM 2629 O O . MET A 1 12 ? -5.799 8.111 -2.534 1.00 0.29 12 MET A O 6
ATOM 2643 N N . TYR A 1 13 ? -4.702 6.891 -1.014 1.00 0.24 13 TYR A N 6
ATOM 2644 C CA . TYR A 1 13 ? -5.281 5.637 -1.505 1.00 0.25 13 TYR A CA 6
ATOM 2645 C C . TYR A 1 13 ? -5.681 4.719 -0.362 1.00 0.26 13 TYR A C 6
ATOM 2646 O O . TYR A 1 13 ? -4.888 3.885 0.080 1.00 0.33 13 TYR A O 6
ATOM 2664 N N . PRO A 1 14 ? -6.912 4.874 0.137 1.00 0.28 14 PRO A N 6
ATOM 2665 C CA . PRO A 1 14 ? -7.459 4.002 1.177 1.00 0.32 14 PRO A CA 6
ATOM 2666 C C . PRO A 1 14 ? -7.503 2.544 0.729 1.00 0.26 14 PRO A C 6
ATOM 2667 O O . PRO A 1 14 ? -8.014 2.217 -0.348 1.00 0.23 14 PRO A O 6
ATOM 2678 N N . CYS A 1 15 ? -6.968 1.675 1.559 1.00 0.30 15 CYS A N 6
ATOM 2679 C CA . CYS A 1 15 ? -6.911 0.260 1.250 1.00 0.29 15 CYS A CA 6
ATOM 2680 C C . CYS A 1 15 ? -7.893 -0.500 2.127 1.00 0.27 15 CYS A C 6
ATOM 2681 O O . CYS A 1 15 ? -8.235 -0.053 3.221 1.00 0.31 15 CYS A O 6
ATOM 2688 N N . CYS A 1 16 ? -8.354 -1.643 1.641 1.00 0.27 16 CYS A N 6
ATOM 2689 C CA . CYS A 1 16 ? -9.209 -2.521 2.432 1.00 0.30 16 CYS A CA 6
ATOM 2690 C C . CYS A 1 16 ? -8.360 -3.344 3.382 1.00 0.29 16 CYS A C 6
ATOM 2691 O O . CYS A 1 16 ? -8.834 -4.238 4.082 1.00 0.38 16 CYS A O 6
ATOM 2698 N N . THR A 1 17 ? -7.098 -3.002 3.380 1.00 0.28 17 THR A N 6
ATOM 2699 C CA . THR A 1 17 ? -6.127 -3.523 4.317 1.00 0.39 17 THR A CA 6
ATOM 2700 C C . THR A 1 17 ? -5.857 -2.452 5.374 1.00 0.41 17 THR A C 6
ATOM 2701 O O . THR A 1 17 ? -5.859 -1.262 5.053 1.00 0.53 17 THR A O 6
ATOM 2712 N N . GLY A 1 18 ? -5.684 -2.882 6.628 1.00 0.45 18 GLY A N 6
ATOM 2713 C CA . GLY A 1 18 ? -5.582 -1.958 7.754 1.00 0.53 18 GLY A CA 6
ATOM 2714 C C . GLY A 1 18 ? -4.621 -0.810 7.520 1.00 0.44 18 GLY A C 6
ATOM 2715 O O . GLY A 1 18 ? -5.031 0.266 7.076 1.00 0.51 18 GLY A O 6
ATOM 2719 N N . PRO A 1 19 ? -3.338 -0.992 7.835 1.00 0.42 19 PRO A N 6
ATOM 2720 C CA . PRO A 1 19 ? -2.331 0.005 7.542 1.00 0.40 19 PRO A CA 6
ATOM 2721 C C . PRO A 1 19 ? -1.834 -0.116 6.109 1.00 0.45 19 PRO A C 6
ATOM 2722 O O . PRO A 1 19 ? -1.544 -1.216 5.639 1.00 0.82 19 PRO A O 6
ATOM 2733 N N . CYS A 1 20 ? -1.760 1.009 5.416 1.00 0.33 20 CYS A N 6
ATOM 2734 C CA . CYS A 1 20 ? -1.258 1.034 4.049 1.00 0.38 20 CYS A CA 6
ATOM 2735 C C . CYS A 1 20 ? 0.250 0.793 4.047 1.00 0.43 20 CYS A C 6
ATOM 2736 O O . CYS A 1 20 ? 1.053 1.729 4.117 1.00 0.54 20 CYS A O 6
ATOM 2743 N N . THR A 1 21 ? 0.616 -0.477 4.022 1.00 0.42 21 THR A N 6
ATOM 2744 C CA . THR A 1 21 ? 2.000 -0.891 4.046 1.00 0.51 21 THR A CA 6
ATOM 2745 C C . THR A 1 21 ? 2.470 -1.318 2.667 1.00 0.45 21 THR A C 6
ATOM 2746 O O . THR A 1 21 ? 1.682 -1.385 1.730 1.00 0.71 21 THR A O 6
ATOM 2757 N N . PHE A 1 22 ? 3.759 -1.636 2.572 1.00 0.32 22 PHE A N 6
ATOM 2758 C CA . PHE A 1 22 ? 4.400 -2.064 1.345 1.00 0.46 22 PHE A CA 6
ATOM 2759 C C . PHE A 1 22 ? 4.079 -1.154 0.150 1.00 0.34 22 PHE A C 6
ATOM 2760 O O . PHE A 1 22 ? 4.277 -1.542 -0.997 1.00 0.35 22 PHE A O 6
ATOM 2777 N N . LYS A 1 23 ? 3.623 0.063 0.431 1.00 0.43 23 LYS A N 6
ATOM 2778 C CA . LYS A 1 23 ? 3.090 0.959 -0.598 1.00 0.46 23 LYS A CA 6
ATOM 2779 C C . LYS A 1 23 ? 4.183 1.699 -1.347 1.00 0.59 23 LYS A C 6
ATOM 2780 O O . LYS A 1 23 ? 4.024 2.074 -2.509 1.00 0.78 23 LYS A O 6
ATOM 2799 N N . GLU A 1 24 ? 5.283 1.893 -0.677 1.00 0.68 24 GLU A N 6
ATOM 2800 C CA . GLU A 1 24 ? 6.407 2.618 -1.239 1.00 0.89 24 GLU A CA 6
ATOM 2801 C C . GLU A 1 24 ? 7.706 1.878 -0.957 1.00 0.80 24 GLU A C 6
ATOM 2802 O O . GLU A 1 24 ? 7.985 1.504 0.184 1.00 1.27 24 GLU A O 6
ATOM 2814 N N . ASN A 1 25 ? 8.496 1.688 -2.003 1.00 1.01 25 ASN A N 6
ATOM 2815 C CA . ASN A 1 25 ? 9.731 0.922 -1.912 1.00 1.35 25 ASN A CA 6
ATOM 2816 C C . ASN A 1 25 ? 10.815 1.735 -1.212 1.00 1.05 25 ASN A C 6
ATOM 2817 O O . ASN A 1 25 ? 11.785 1.188 -0.691 1.00 1.24 25 ASN A O 6
ATOM 2828 N N . GLU A 1 26 ? 10.630 3.048 -1.193 1.00 1.30 26 GLU A N 6
ATOM 2829 C CA . GLU A 1 26 ? 11.549 3.942 -0.498 1.00 1.83 26 GLU A CA 6
ATOM 2830 C C . GLU A 1 26 ? 11.296 3.920 1.007 1.00 2.12 26 GLU A C 6
ATOM 2831 O O . GLU A 1 26 ? 12.074 4.467 1.786 1.00 2.61 26 GLU A O 6
ATOM 2843 N N . ASN A 1 27 ? 10.205 3.283 1.408 1.00 2.10 27 ASN A N 6
ATOM 2844 C CA . ASN A 1 27 ? 9.850 3.194 2.818 1.00 2.89 27 ASN A CA 6
ATOM 2845 C C . ASN A 1 27 ? 9.956 1.743 3.291 1.00 2.98 27 ASN A C 6
ATOM 2846 O O . ASN A 1 27 ? 10.391 1.468 4.411 1.00 3.67 27 ASN A O 6
ATOM 2857 N N . GLY A 1 28 ? 9.554 0.823 2.426 1.00 2.46 28 GLY A N 6
ATOM 2858 C CA . GLY A 1 28 ? 9.658 -0.593 2.720 1.00 2.52 28 GLY A CA 6
ATOM 2859 C C . GLY A 1 28 ? 9.704 -1.402 1.444 1.00 1.92 28 GLY A C 6
ATOM 2860 O O . GLY A 1 28 ? 9.957 -0.848 0.377 1.00 2.40 28 GLY A O 6
ATOM 2864 N N . ASN A 1 29 ? 9.475 -2.700 1.529 1.00 1.47 29 ASN A N 6
ATOM 2865 C CA . ASN A 1 29 ? 9.424 -3.526 0.331 1.00 1.37 29 ASN A CA 6
ATOM 2866 C C . ASN A 1 29 ? 8.046 -3.487 -0.302 1.00 1.21 29 ASN A C 6
ATOM 2867 O O . ASN A 1 29 ? 7.031 -3.384 0.384 1.00 1.78 29 ASN A O 6
ATOM 2878 N N . THR A 1 30 ? 8.020 -3.556 -1.619 1.00 0.84 30 THR A N 6
ATOM 2879 C CA . THR A 1 30 ? 6.783 -3.475 -2.368 1.00 0.74 30 THR A CA 6
ATOM 2880 C C . THR A 1 30 ? 6.316 -4.841 -2.833 1.00 0.73 30 THR A C 6
ATOM 2881 O O . THR A 1 30 ? 6.616 -5.282 -3.942 1.00 1.10 30 THR A O 6
ATOM 2892 N N . VAL A 1 31 ? 5.572 -5.503 -1.969 1.00 0.62 31 VAL A N 6
ATOM 2893 C CA . VAL A 1 31 ? 5.093 -6.850 -2.251 1.00 0.73 31 VAL A CA 6
ATOM 2894 C C . VAL A 1 31 ? 3.583 -6.866 -2.401 1.00 0.63 31 VAL A C 6
ATOM 2895 O O . VAL A 1 31 ? 3.053 -6.980 -3.506 1.00 0.74 31 VAL A O 6
ATOM 2908 N N . LYS A 1 32 ? 2.896 -6.746 -1.281 1.00 0.51 32 LYS A N 6
ATOM 2909 C CA . LYS A 1 32 ? 1.458 -6.710 -1.274 1.00 0.43 32 LYS A CA 6
ATOM 2910 C C . LYS A 1 32 ? 0.984 -5.297 -1.511 1.00 0.37 32 LYS A C 6
ATOM 2911 O O . LYS A 1 32 ? -0.128 -5.068 -1.974 1.00 0.42 32 LYS A O 6
ATOM 2930 N N . ARG A 1 33 ? 1.868 -4.365 -1.171 1.00 0.33 33 ARG A N 6
ATOM 2931 C CA . ARG A 1 33 ? 1.675 -2.943 -1.420 1.00 0.36 33 ARG A CA 6
ATOM 2932 C C . ARG A 1 33 ? 0.378 -2.415 -0.806 1.00 0.34 33 ARG A C 6
ATOM 2933 O O . ARG A 1 33 ? -0.131 -1.377 -1.219 1.00 0.48 33 ARG A O 6
ATOM 2954 N N . CYS A 1 34 ? -0.125 -3.132 0.194 1.00 0.28 34 CYS A N 6
ATOM 2955 C CA . CYS A 1 34 ? -1.305 -2.748 0.923 1.00 0.38 34 CYS A CA 6
ATOM 2956 C C . CYS A 1 34 ? -1.211 -3.384 2.304 1.00 0.45 34 CYS A C 6
ATOM 2957 O O . CYS A 1 34 ? -0.874 -2.683 3.278 1.00 1.29 34 CYS A O 6
ATOM 2965 N N . CYS A 1 1 ? -11.865 0.868 -1.806 1.00 0.54 1 CYS A N 7
ATOM 2966 C CA . CYS A 1 1 ? -10.503 0.613 -1.295 1.00 0.40 1 CYS A CA 7
ATOM 2967 C C . CYS A 1 1 ? -9.726 -0.264 -2.264 1.00 0.36 1 CYS A C 7
ATOM 2968 O O . CYS A 1 1 ? -10.315 -1.005 -3.052 1.00 0.50 1 CYS A O 7
ATOM 2977 N N . LYS A 1 2 ? -8.404 -0.151 -2.227 1.00 0.27 2 LYS A N 7
ATOM 2978 C CA . LYS A 1 2 ? -7.542 -1.005 -3.027 1.00 0.31 2 LYS A CA 7
ATOM 2979 C C . LYS A 1 2 ? -7.454 -2.394 -2.391 1.00 0.34 2 LYS A C 7
ATOM 2980 O O . LYS A 1 2 ? -7.187 -2.511 -1.195 1.00 0.38 2 LYS A O 7
ATOM 2999 N N . PRO A 1 3 ? -7.713 -3.456 -3.175 1.00 0.39 3 PRO A N 7
ATOM 3000 C CA . PRO A 1 3 ? -7.690 -4.844 -2.684 1.00 0.48 3 PRO A CA 7
ATOM 3001 C C . PRO A 1 3 ? -6.310 -5.289 -2.196 1.00 0.39 3 PRO A C 7
ATOM 3002 O O . PRO A 1 3 ? -5.322 -4.575 -2.334 1.00 0.27 3 PRO A O 7
ATOM 3013 N N . LYS A 1 4 ? -6.257 -6.481 -1.620 1.00 0.55 4 LYS A N 7
ATOM 3014 C CA . LYS A 1 4 ? -5.005 -7.049 -1.139 1.00 0.55 4 LYS A CA 7
ATOM 3015 C C . LYS A 1 4 ? -4.028 -7.254 -2.293 1.00 0.42 4 LYS A C 7
ATOM 3016 O O . LYS A 1 4 ? -4.384 -7.829 -3.326 1.00 0.53 4 LYS A O 7
ATOM 3035 N N . GLY A 1 5 ? -2.807 -6.769 -2.117 1.00 0.37 5 GLY A N 7
ATOM 3036 C CA . GLY A 1 5 ? -1.798 -6.894 -3.149 1.00 0.35 5 GLY A CA 7
ATOM 3037 C C . GLY A 1 5 ? -1.874 -5.751 -4.132 1.00 0.32 5 GLY A C 7
ATOM 3038 O O . GLY A 1 5 ? -1.210 -5.761 -5.172 1.00 0.37 5 GLY A O 7
ATOM 3042 N N . ALA A 1 6 ? -2.695 -4.773 -3.799 1.00 0.28 6 ALA A N 7
ATOM 3043 C CA . ALA A 1 6 ? -2.928 -3.632 -4.679 1.00 0.30 6 ALA A CA 7
ATOM 3044 C C . ALA A 1 6 ? -2.288 -2.376 -4.104 1.00 0.30 6 ALA A C 7
ATOM 3045 O O . ALA A 1 6 ? -2.327 -2.167 -2.899 1.00 0.30 6 ALA A O 7
ATOM 3052 N N . PRO A 1 7 ? -1.706 -1.521 -4.967 1.00 0.37 7 PRO A N 7
ATOM 3053 C CA . PRO A 1 7 ? -0.946 -0.340 -4.530 1.00 0.43 7 PRO A CA 7
ATOM 3054 C C . PRO A 1 7 ? -1.790 0.678 -3.774 1.00 0.39 7 PRO A C 7
ATOM 3055 O O . PRO A 1 7 ? -2.747 1.234 -4.317 1.00 0.45 7 PRO A O 7
ATOM 3066 N N . CYS A 1 8 ? -1.445 0.903 -2.518 1.00 0.35 8 CYS A N 7
ATOM 3067 C CA . CYS A 1 8 ? -2.054 1.969 -1.743 1.00 0.33 8 CYS A CA 7
ATOM 3068 C C . CYS A 1 8 ? -1.092 3.142 -1.622 1.00 0.40 8 CYS A C 7
ATOM 3069 O O . CYS A 1 8 ? 0.071 3.052 -2.008 1.00 0.62 8 CYS A O 7
ATOM 3076 N N . SER A 1 9 ? -1.614 4.254 -1.156 1.00 0.32 9 SER A N 7
ATOM 3077 C CA . SER A 1 9 ? -0.830 5.441 -0.881 1.00 0.43 9 SER A CA 7
ATOM 3078 C C . SER A 1 9 ? -1.093 5.876 0.555 1.00 0.48 9 SER A C 7
ATOM 3079 O O . SER A 1 9 ? -2.198 5.654 1.055 1.00 0.51 9 SER A O 7
ATOM 3087 N N . PRO A 1 10 ? -0.122 6.492 1.242 1.00 0.64 10 PRO A N 7
ATOM 3088 C CA . PRO A 1 10 ? -0.278 6.843 2.657 1.00 0.79 10 PRO A CA 7
ATOM 3089 C C . PRO A 1 10 ? -1.546 7.655 2.933 1.00 0.69 10 PRO A C 7
ATOM 3090 O O . PRO A 1 10 ? -2.337 7.312 3.817 1.00 0.77 10 PRO A O 7
ATOM 3101 N N . LEU A 1 11 ? -1.744 8.713 2.163 1.00 0.57 11 LEU A N 7
ATOM 3102 C CA . LEU A 1 11 ? -2.873 9.607 2.366 1.00 0.52 11 LEU A CA 7
ATOM 3103 C C . LEU A 1 11 ? -4.038 9.327 1.414 1.00 0.39 11 LEU A C 7
ATOM 3104 O O . LEU A 1 11 ? -5.167 9.112 1.852 1.00 0.48 11 LEU A O 7
ATOM 3120 N N . MET A 1 12 ? -3.766 9.315 0.111 1.00 0.29 12 MET A N 7
ATOM 3121 C CA . MET A 1 12 ? -4.839 9.434 -0.879 1.00 0.30 12 MET A CA 7
ATOM 3122 C C . MET A 1 12 ? -5.291 8.105 -1.493 1.00 0.25 12 MET A C 7
ATOM 3123 O O . MET A 1 12 ? -6.097 8.108 -2.423 1.00 0.29 12 MET A O 7
ATOM 3137 N N . TYR A 1 13 ? -4.810 6.976 -0.991 1.00 0.24 13 TYR A N 7
ATOM 3138 C CA . TYR A 1 13 ? -5.307 5.684 -1.470 1.00 0.25 13 TYR A CA 7
ATOM 3139 C C . TYR A 1 13 ? -5.583 4.730 -0.324 1.00 0.26 13 TYR A C 7
ATOM 3140 O O . TYR A 1 13 ? -4.718 3.940 0.058 1.00 0.33 13 TYR A O 7
ATOM 3158 N N . PRO A 1 14 ? -6.787 4.804 0.249 1.00 0.28 14 PRO A N 7
ATOM 3159 C CA . PRO A 1 14 ? -7.221 3.872 1.285 1.00 0.32 14 PRO A CA 7
ATOM 3160 C C . PRO A 1 14 ? -7.282 2.445 0.757 1.00 0.26 14 PRO A C 7
ATOM 3161 O O . PRO A 1 14 ? -7.874 2.178 -0.294 1.00 0.23 14 PRO A O 7
ATOM 3172 N N . CYS A 1 15 ? -6.672 1.530 1.480 1.00 0.30 15 CYS A N 7
ATOM 3173 C CA . CYS A 1 15 ? -6.645 0.145 1.063 1.00 0.29 15 CYS A CA 7
ATOM 3174 C C . CYS A 1 15 ? -7.706 -0.650 1.806 1.00 0.27 15 CYS A C 7
ATOM 3175 O O . CYS A 1 15 ? -8.250 -0.195 2.811 1.00 0.31 15 CYS A O 7
ATOM 3182 N N . CYS A 1 16 ? -8.007 -1.834 1.288 1.00 0.27 16 CYS A N 7
ATOM 3183 C CA . CYS A 1 16 ? -9.025 -2.701 1.866 1.00 0.30 16 CYS A CA 7
ATOM 3184 C C . CYS A 1 16 ? -8.505 -3.406 3.108 1.00 0.29 16 CYS A C 7
ATOM 3185 O O . CYS A 1 16 ? -9.207 -4.193 3.740 1.00 0.38 16 CYS A O 7
ATOM 3192 N N . THR A 1 17 ? -7.267 -3.117 3.431 1.00 0.28 17 THR A N 7
ATOM 3193 C CA . THR A 1 17 ? -6.654 -3.599 4.654 1.00 0.39 17 THR A CA 7
ATOM 3194 C C . THR A 1 17 ? -6.562 -2.447 5.657 1.00 0.41 17 THR A C 7
ATOM 3195 O O . THR A 1 17 ? -7.003 -1.333 5.360 1.00 0.53 17 THR A O 7
ATOM 3206 N N . GLY A 1 18 ? -6.026 -2.716 6.837 1.00 0.45 18 GLY A N 7
ATOM 3207 C CA . GLY A 1 18 ? -5.932 -1.694 7.860 1.00 0.53 18 GLY A CA 7
ATOM 3208 C C . GLY A 1 18 ? -4.925 -0.619 7.504 1.00 0.44 18 GLY A C 7
ATOM 3209 O O . GLY A 1 18 ? -5.296 0.433 6.975 1.00 0.51 18 GLY A O 7
ATOM 3213 N N . PRO A 1 19 ? -3.635 -0.851 7.780 1.00 0.42 19 PRO A N 7
ATOM 3214 C CA . PRO A 1 19 ? -2.585 0.099 7.456 1.00 0.40 19 PRO A CA 7
ATOM 3215 C C . PRO A 1 19 ? -2.067 -0.078 6.034 1.00 0.45 19 PRO A C 7
ATOM 3216 O O . PRO A 1 19 ? -1.888 -1.201 5.567 1.00 0.82 19 PRO A O 7
ATOM 3227 N N . CYS A 1 20 ? -1.846 1.037 5.351 1.00 0.33 20 CYS A N 7
ATOM 3228 C CA . CYS A 1 20 ? -1.271 1.027 4.013 1.00 0.38 20 CYS A CA 7
ATOM 3229 C C . CYS A 1 20 ? 0.194 0.613 4.094 1.00 0.43 20 CYS A C 7
ATOM 3230 O O . CYS A 1 20 ? 1.086 1.439 4.319 1.00 0.54 20 CYS A O 7
ATOM 3237 N N . THR A 1 21 ? 0.424 -0.674 3.935 1.00 0.42 21 THR A N 7
ATOM 3238 C CA . THR A 1 21 ? 1.726 -1.261 4.129 1.00 0.51 21 THR A CA 7
ATOM 3239 C C . THR A 1 21 ? 2.471 -1.493 2.824 1.00 0.45 21 THR A C 7
ATOM 3240 O O . THR A 1 21 ? 1.905 -1.959 1.839 1.00 0.71 21 THR A O 7
ATOM 3251 N N . PHE A 1 22 ? 3.764 -1.194 2.868 1.00 0.32 22 PHE A N 7
ATOM 3252 C CA . PHE A 1 22 ? 4.677 -1.350 1.755 1.00 0.46 22 PHE A CA 7
ATOM 3253 C C . PHE A 1 22 ? 4.109 -0.806 0.447 1.00 0.34 22 PHE A C 7
ATOM 3254 O O . PHE A 1 22 ? 4.319 -1.388 -0.616 1.00 0.35 22 PHE A O 7
ATOM 3271 N N . LYS A 1 23 ? 3.403 0.317 0.552 1.00 0.43 23 LYS A N 7
ATOM 3272 C CA . LYS A 1 23 ? 2.805 0.995 -0.601 1.00 0.46 23 LYS A CA 7
ATOM 3273 C C . LYS A 1 23 ? 3.815 1.234 -1.715 1.00 0.59 23 LYS A C 7
ATOM 3274 O O . LYS A 1 23 ? 3.505 1.106 -2.900 1.00 0.78 23 LYS A O 7
ATOM 3293 N N . GLU A 1 24 ? 5.010 1.583 -1.315 1.00 0.68 24 GLU A N 7
ATOM 3294 C CA . GLU A 1 24 ? 6.077 1.896 -2.251 1.00 0.89 24 GLU A CA 7
ATOM 3295 C C . GLU A 1 24 ? 7.339 1.108 -1.906 1.00 0.80 24 GLU A C 7
ATOM 3296 O O . GLU A 1 24 ? 7.517 0.651 -0.774 1.00 1.27 24 GLU A O 7
ATOM 3308 N N . ASN A 1 25 ? 8.209 0.964 -2.904 1.00 1.01 25 ASN A N 7
ATOM 3309 C CA . ASN A 1 25 ? 9.441 0.185 -2.791 1.00 1.35 25 ASN A CA 7
ATOM 3310 C C . ASN A 1 25 ? 10.382 0.785 -1.751 1.00 1.05 25 ASN A C 7
ATOM 3311 O O . ASN A 1 25 ? 11.304 0.124 -1.286 1.00 1.24 25 ASN A O 7
ATOM 3322 N N . GLU A 1 26 ? 10.138 2.038 -1.388 1.00 1.30 26 GLU A N 7
ATOM 3323 C CA . GLU A 1 26 ? 10.921 2.716 -0.363 1.00 1.83 26 GLU A CA 7
ATOM 3324 C C . GLU A 1 26 ? 10.846 1.955 0.966 1.00 2.12 26 GLU A C 7
ATOM 3325 O O . GLU A 1 26 ? 11.798 1.949 1.749 1.00 2.61 26 GLU A O 7
ATOM 3337 N N . ASN A 1 27 ? 9.716 1.291 1.197 1.00 2.10 27 ASN A N 7
ATOM 3338 C CA . ASN A 1 27 ? 9.514 0.510 2.417 1.00 2.89 27 ASN A CA 7
ATOM 3339 C C . ASN A 1 27 ? 10.388 -0.737 2.422 1.00 2.98 27 ASN A C 7
ATOM 3340 O O . ASN A 1 27 ? 10.711 -1.277 3.478 1.00 3.67 27 ASN A O 7
ATOM 3351 N N . GLY A 1 28 ? 10.774 -1.186 1.237 1.00 2.46 28 GLY A N 7
ATOM 3352 C CA . GLY A 1 28 ? 11.570 -2.388 1.123 1.00 2.52 28 GLY A CA 7
ATOM 3353 C C . GLY A 1 28 ? 11.710 -2.834 -0.315 1.00 1.92 28 GLY A C 7
ATOM 3354 O O . GLY A 1 28 ? 12.580 -2.351 -1.039 1.00 2.40 28 GLY A O 7
ATOM 3358 N N . ASN A 1 29 ? 10.848 -3.746 -0.736 1.00 1.47 29 ASN A N 7
ATOM 3359 C CA . ASN A 1 29 ? 10.885 -4.258 -2.099 1.00 1.37 29 ASN A CA 7
ATOM 3360 C C . ASN A 1 29 ? 9.476 -4.333 -2.672 1.00 1.21 29 ASN A C 7
ATOM 3361 O O . ASN A 1 29 ? 9.234 -4.932 -3.718 1.00 1.78 29 ASN A O 7
ATOM 3372 N N . THR A 1 30 ? 8.569 -3.666 -1.978 1.00 0.84 30 THR A N 7
ATOM 3373 C CA . THR A 1 30 ? 7.158 -3.655 -2.291 1.00 0.74 30 THR A CA 7
ATOM 3374 C C . THR A 1 30 ? 6.567 -5.064 -2.309 1.00 0.73 30 THR A C 7
ATOM 3375 O O . THR A 1 30 ? 6.617 -5.763 -3.319 1.00 1.10 30 THR A O 7
ATOM 3386 N N . VAL A 1 31 ? 6.004 -5.471 -1.179 1.00 0.62 31 VAL A N 7
ATOM 3387 C CA . VAL A 1 31 ? 5.484 -6.826 -1.029 1.00 0.73 31 VAL A CA 7
ATOM 3388 C C . VAL A 1 31 ? 4.020 -6.898 -1.431 1.00 0.63 31 VAL A C 7
ATOM 3389 O O . VAL A 1 31 ? 3.676 -7.366 -2.514 1.00 0.74 31 VAL A O 7
ATOM 3402 N N . LYS A 1 32 ? 3.172 -6.405 -0.551 1.00 0.51 32 LYS A N 7
ATOM 3403 C CA . LYS A 1 32 ? 1.743 -6.445 -0.743 1.00 0.43 32 LYS A CA 7
ATOM 3404 C C . LYS A 1 32 ? 1.239 -5.112 -1.218 1.00 0.37 32 LYS A C 7
ATOM 3405 O O . LYS A 1 32 ? 0.183 -5.024 -1.836 1.00 0.42 32 LYS A O 7
ATOM 3424 N N . ARG A 1 33 ? 2.016 -4.083 -0.881 1.00 0.33 33 ARG A N 7
ATOM 3425 C CA . ARG A 1 33 ? 1.726 -2.692 -1.219 1.00 0.36 33 ARG A CA 7
ATOM 3426 C C . ARG A 1 33 ? 0.298 -2.289 -0.848 1.00 0.34 33 ARG A C 7
ATOM 3427 O O . ARG A 1 33 ? -0.248 -1.341 -1.405 1.00 0.48 33 ARG A O 7
ATOM 3448 N N . CYS A 1 34 ? -0.268 -2.994 0.135 1.00 0.28 34 CYS A N 7
ATOM 3449 C CA . CYS A 1 34 ? -1.595 -2.738 0.635 1.00 0.38 34 CYS A CA 7
ATOM 3450 C C . CYS A 1 34 ? -1.600 -3.092 2.108 1.00 0.45 34 CYS A C 7
ATOM 3451 O O . CYS A 1 34 ? -1.736 -4.291 2.429 1.00 1.29 34 CYS A O 7
ATOM 3459 N N . CYS A 1 1 ? -12.253 0.547 -1.441 1.00 0.54 1 CYS A N 8
ATOM 3460 C CA . CYS A 1 1 ? -10.852 0.374 -1.002 1.00 0.40 1 CYS A CA 8
ATOM 3461 C C . CYS A 1 1 ? -10.062 -0.427 -2.028 1.00 0.36 1 CYS A C 8
ATOM 3462 O O . CYS A 1 1 ? -10.631 -1.221 -2.779 1.00 0.50 1 CYS A O 8
ATOM 3471 N N . LYS A 1 2 ? -8.754 -0.189 -2.079 1.00 0.27 2 LYS A N 8
ATOM 3472 C CA . LYS A 1 2 ? -7.872 -0.943 -2.957 1.00 0.31 2 LYS A CA 8
ATOM 3473 C C . LYS A 1 2 ? -7.724 -2.378 -2.461 1.00 0.34 2 LYS A C 8
ATOM 3474 O O . LYS A 1 2 ? -7.549 -2.612 -1.263 1.00 0.38 2 LYS A O 8
ATOM 3493 N N . PRO A 1 3 ? -7.820 -3.352 -3.386 1.00 0.39 3 PRO A N 8
ATOM 3494 C CA . PRO A 1 3 ? -7.757 -4.785 -3.060 1.00 0.48 3 PRO A CA 8
ATOM 3495 C C . PRO A 1 3 ? -6.459 -5.193 -2.365 1.00 0.39 3 PRO A C 8
ATOM 3496 O O . PRO A 1 3 ? -5.445 -4.500 -2.431 1.00 0.27 3 PRO A O 8
ATOM 3507 N N . LYS A 1 4 ? -6.509 -6.335 -1.699 1.00 0.55 4 LYS A N 8
ATOM 3508 C CA . LYS A 1 4 ? -5.352 -6.892 -1.021 1.00 0.55 4 LYS A CA 8
ATOM 3509 C C . LYS A 1 4 ? -4.311 -7.332 -2.046 1.00 0.42 4 LYS A C 8
ATOM 3510 O O . LYS A 1 4 ? -4.563 -8.227 -2.851 1.00 0.53 4 LYS A O 8
ATOM 3529 N N . GLY A 1 5 ? -3.152 -6.698 -2.011 1.00 0.37 5 GLY A N 8
ATOM 3530 C CA . GLY A 1 5 ? -2.112 -6.990 -2.978 1.00 0.35 5 GLY A CA 8
ATOM 3531 C C . GLY A 1 5 ? -2.002 -5.881 -3.993 1.00 0.32 5 GLY A C 8
ATOM 3532 O O . GLY A 1 5 ? -1.216 -5.949 -4.941 1.00 0.37 5 GLY A O 8
ATOM 3536 N N . ALA A 1 6 ? -2.791 -4.848 -3.766 1.00 0.28 6 ALA A N 8
ATOM 3537 C CA . ALA A 1 6 ? -2.854 -3.706 -4.667 1.00 0.30 6 ALA A CA 8
ATOM 3538 C C . ALA A 1 6 ? -2.173 -2.505 -4.031 1.00 0.30 6 ALA A C 8
ATOM 3539 O O . ALA A 1 6 ? -2.192 -2.364 -2.812 1.00 0.30 6 ALA A O 8
ATOM 3546 N N . PRO A 1 7 ? -1.560 -1.626 -4.842 1.00 0.37 7 PRO A N 8
ATOM 3547 C CA . PRO A 1 7 ? -0.807 -0.482 -4.329 1.00 0.43 7 PRO A CA 8
ATOM 3548 C C . PRO A 1 7 ? -1.686 0.575 -3.672 1.00 0.39 7 PRO A C 8
ATOM 3549 O O . PRO A 1 7 ? -2.511 1.217 -4.329 1.00 0.45 7 PRO A O 8
ATOM 3560 N N . CYS A 1 8 ? -1.507 0.746 -2.371 1.00 0.35 8 CYS A N 8
ATOM 3561 C CA . CYS A 1 8 ? -2.107 1.851 -1.655 1.00 0.33 8 CYS A CA 8
ATOM 3562 C C . CYS A 1 8 ? -1.068 2.948 -1.481 1.00 0.40 8 CYS A C 8
ATOM 3563 O O . CYS A 1 8 ? 0.110 2.756 -1.778 1.00 0.62 8 CYS A O 8
ATOM 3570 N N . SER A 1 9 ? -1.524 4.112 -1.086 1.00 0.32 9 SER A N 8
ATOM 3571 C CA . SER A 1 9 ? -0.661 5.251 -0.877 1.00 0.43 9 SER A CA 8
ATOM 3572 C C . SER A 1 9 ? -0.907 5.777 0.530 1.00 0.48 9 SER A C 8
ATOM 3573 O O . SER A 1 9 ? -2.015 5.606 1.045 1.00 0.51 9 SER A O 8
ATOM 3581 N N . PRO A 1 10 ? 0.085 6.407 1.176 1.00 0.64 10 PRO A N 8
ATOM 3582 C CA . PRO A 1 10 ? -0.063 6.877 2.553 1.00 0.79 10 PRO A CA 8
ATOM 3583 C C . PRO A 1 10 ? -1.324 7.711 2.761 1.00 0.69 10 PRO A C 8
ATOM 3584 O O . PRO A 1 10 ? -2.114 7.446 3.668 1.00 0.77 10 PRO A O 8
ATOM 3595 N N . LEU A 1 11 ? -1.519 8.700 1.904 1.00 0.57 11 LEU A N 8
ATOM 3596 C CA . LEU A 1 11 ? -2.607 9.641 2.063 1.00 0.52 11 LEU A CA 8
ATOM 3597 C C . LEU A 1 11 ? -3.821 9.329 1.181 1.00 0.39 11 LEU A C 8
ATOM 3598 O O . LEU A 1 11 ? -4.932 9.172 1.685 1.00 0.48 11 LEU A O 8
ATOM 3614 N N . MET A 1 12 ? -3.612 9.215 -0.129 1.00 0.29 12 MET A N 8
ATOM 3615 C CA . MET A 1 12 ? -4.733 9.303 -1.072 1.00 0.30 12 MET A CA 8
ATOM 3616 C C . MET A 1 12 ? -5.119 7.980 -1.744 1.00 0.25 12 MET A C 8
ATOM 3617 O O . MET A 1 12 ? -5.865 7.983 -2.723 1.00 0.29 12 MET A O 8
ATOM 3631 N N . TYR A 1 13 ? -4.638 6.853 -1.239 1.00 0.24 13 TYR A N 8
ATOM 3632 C CA . TYR A 1 13 ? -5.086 5.557 -1.758 1.00 0.25 13 TYR A CA 8
ATOM 3633 C C . TYR A 1 13 ? -5.458 4.622 -0.614 1.00 0.26 13 TYR A C 8
ATOM 3634 O O . TYR A 1 13 ? -4.634 3.826 -0.162 1.00 0.33 13 TYR A O 8
ATOM 3652 N N . PRO A 1 14 ? -6.694 4.730 -0.113 1.00 0.28 14 PRO A N 8
ATOM 3653 C CA . PRO A 1 14 ? -7.205 3.853 0.944 1.00 0.32 14 PRO A CA 8
ATOM 3654 C C . PRO A 1 14 ? -7.302 2.398 0.485 1.00 0.26 14 PRO A C 8
ATOM 3655 O O . PRO A 1 14 ? -7.861 2.100 -0.575 1.00 0.23 14 PRO A O 8
ATOM 3666 N N . CYS A 1 15 ? -6.759 1.493 1.283 1.00 0.30 15 CYS A N 8
ATOM 3667 C CA . CYS A 1 15 ? -6.757 0.081 0.943 1.00 0.29 15 CYS A CA 8
ATOM 3668 C C . CYS A 1 15 ? -7.804 -0.661 1.761 1.00 0.27 15 CYS A C 8
ATOM 3669 O O . CYS A 1 15 ? -8.364 -0.120 2.714 1.00 0.31 15 CYS A O 8
ATOM 3676 N N . CYS A 1 16 ? -8.076 -1.897 1.366 1.00 0.27 16 CYS A N 8
ATOM 3677 C CA . CYS A 1 16 ? -9.066 -2.730 2.041 1.00 0.30 16 CYS A CA 8
ATOM 3678 C C . CYS A 1 16 ? -8.510 -3.316 3.328 1.00 0.29 16 CYS A C 8
ATOM 3679 O O . CYS A 1 16 ? -9.215 -3.991 4.077 1.00 0.38 16 CYS A O 8
ATOM 3686 N N . THR A 1 17 ? -7.246 -3.048 3.569 1.00 0.28 17 THR A N 8
ATOM 3687 C CA . THR A 1 17 ? -6.585 -3.486 4.785 1.00 0.39 17 THR A CA 8
ATOM 3688 C C . THR A 1 17 ? -6.393 -2.298 5.726 1.00 0.41 17 THR A C 8
ATOM 3689 O O . THR A 1 17 ? -6.573 -1.146 5.317 1.00 0.53 17 THR A O 8
ATOM 3700 N N . GLY A 1 18 ? -6.048 -2.577 6.977 1.00 0.45 18 GLY A N 8
ATOM 3701 C CA . GLY A 1 18 ? -5.877 -1.522 7.958 1.00 0.53 18 GLY A CA 8
ATOM 3702 C C . GLY A 1 18 ? -4.717 -0.608 7.621 1.00 0.44 18 GLY A C 8
ATOM 3703 O O . GLY A 1 18 ? -4.913 0.454 7.020 1.00 0.51 18 GLY A O 8
ATOM 3707 N N . PRO A 1 19 ? -3.490 -0.986 8.003 1.00 0.42 19 PRO A N 8
ATOM 3708 C CA . PRO A 1 19 ? -2.306 -0.217 7.670 1.00 0.40 19 PRO A CA 8
ATOM 3709 C C . PRO A 1 19 ? -1.924 -0.364 6.207 1.00 0.45 19 PRO A C 8
ATOM 3710 O O . PRO A 1 19 ? -1.989 -1.456 5.647 1.00 0.82 19 PRO A O 8
ATOM 3721 N N . CYS A 1 20 ? -1.527 0.743 5.611 1.00 0.33 20 CYS A N 8
ATOM 3722 C CA . CYS A 1 20 ? -1.092 0.769 4.224 1.00 0.38 20 CYS A CA 8
ATOM 3723 C C . CYS A 1 20 ? 0.389 0.401 4.167 1.00 0.43 20 CYS A C 8
ATOM 3724 O O . CYS A 1 20 ? 1.263 1.253 4.339 1.00 0.54 20 CYS A O 8
ATOM 3731 N N . THR A 1 21 ? 0.658 -0.876 3.954 1.00 0.42 21 THR A N 8
ATOM 3732 C CA . THR A 1 21 ? 2.001 -1.406 4.044 1.00 0.51 21 THR A CA 8
ATOM 3733 C C . THR A 1 21 ? 2.671 -1.519 2.690 1.00 0.45 21 THR A C 8
ATOM 3734 O O . THR A 1 21 ? 2.014 -1.715 1.674 1.00 0.71 21 THR A O 8
ATOM 3745 N N . PHE A 1 22 ? 3.997 -1.425 2.716 1.00 0.32 22 PHE A N 8
ATOM 3746 C CA . PHE A 1 22 ? 4.840 -1.483 1.536 1.00 0.46 22 PHE A CA 8
ATOM 3747 C C . PHE A 1 22 ? 4.269 -0.687 0.363 1.00 0.34 22 PHE A C 8
ATOM 3748 O O . PHE A 1 22 ? 4.391 -1.086 -0.796 1.00 0.35 22 PHE A O 8
ATOM 3765 N N . LYS A 1 23 ? 3.655 0.446 0.682 1.00 0.43 23 LYS A N 8
ATOM 3766 C CA . LYS A 1 23 ? 3.046 1.310 -0.326 1.00 0.46 23 LYS A CA 8
ATOM 3767 C C . LYS A 1 23 ? 4.095 2.037 -1.146 1.00 0.59 23 LYS A C 8
ATOM 3768 O O . LYS A 1 23 ? 3.872 2.411 -2.301 1.00 0.78 23 LYS A O 8
ATOM 3787 N N . GLU A 1 24 ? 5.230 2.226 -0.533 1.00 0.68 24 GLU A N 8
ATOM 3788 C CA . GLU A 1 24 ? 6.351 2.906 -1.157 1.00 0.89 24 GLU A CA 8
ATOM 3789 C C . GLU A 1 24 ? 7.624 2.099 -0.939 1.00 0.80 24 GLU A C 8
ATOM 3790 O O . GLU A 1 24 ? 7.776 1.425 0.083 1.00 1.27 24 GLU A O 8
ATOM 3802 N N . ASN A 1 25 ? 8.537 2.183 -1.904 1.00 1.01 25 ASN A N 8
ATOM 3803 C CA . ASN A 1 25 ? 9.773 1.395 -1.891 1.00 1.35 25 ASN A CA 8
ATOM 3804 C C . ASN A 1 25 ? 10.669 1.780 -0.715 1.00 1.05 25 ASN A C 8
ATOM 3805 O O . ASN A 1 25 ? 11.559 1.026 -0.324 1.00 1.24 25 ASN A O 8
ATOM 3816 N N . GLU A 1 26 ? 10.421 2.952 -0.147 1.00 1.30 26 GLU A N 8
ATOM 3817 C CA . GLU A 1 26 ? 11.156 3.406 1.027 1.00 1.83 26 GLU A CA 8
ATOM 3818 C C . GLU A 1 26 ? 10.856 2.522 2.236 1.00 2.12 26 GLU A C 8
ATOM 3819 O O . GLU A 1 26 ? 11.623 2.482 3.195 1.00 2.61 26 GLU A O 8
ATOM 3831 N N . ASN A 1 27 ? 9.743 1.805 2.177 1.00 2.10 27 ASN A N 8
ATOM 3832 C CA . ASN A 1 27 ? 9.340 0.928 3.268 1.00 2.89 27 ASN A CA 8
ATOM 3833 C C . ASN A 1 27 ? 9.861 -0.480 3.027 1.00 2.98 27 ASN A C 8
ATOM 3834 O O . ASN A 1 27 ? 9.851 -1.326 3.924 1.00 3.67 27 ASN A O 8
ATOM 3845 N N . GLY A 1 28 ? 10.316 -0.721 1.808 1.00 2.46 28 GLY A N 8
ATOM 3846 C CA . GLY A 1 28 ? 10.783 -2.032 1.422 1.00 2.52 28 GLY A CA 8
ATOM 3847 C C . GLY A 1 28 ? 10.426 -2.337 -0.015 1.00 1.92 28 GLY A C 8
ATOM 3848 O O . GLY A 1 28 ? 10.042 -1.436 -0.763 1.00 2.40 28 GLY A O 8
ATOM 3852 N N . ASN A 1 29 ? 10.543 -3.592 -0.404 1.00 1.47 29 ASN A N 8
ATOM 3853 C CA . ASN A 1 29 ? 10.199 -4.000 -1.759 1.00 1.37 29 ASN A CA 8
ATOM 3854 C C . ASN A 1 29 ? 8.692 -3.991 -1.959 1.00 1.21 29 ASN A C 8
ATOM 3855 O O . ASN A 1 29 ? 7.917 -4.037 -1.003 1.00 1.78 29 ASN A O 8
ATOM 3866 N N . THR A 1 30 ? 8.285 -3.923 -3.210 1.00 0.84 30 THR A N 8
ATOM 3867 C CA . THR A 1 30 ? 6.882 -3.853 -3.551 1.00 0.74 30 THR A CA 8
ATOM 3868 C C . THR A 1 30 ? 6.256 -5.234 -3.585 1.00 0.73 30 THR A C 8
ATOM 3869 O O . THR A 1 30 ? 6.319 -5.946 -4.589 1.00 1.10 30 THR A O 8
ATOM 3880 N N . VAL A 1 31 ? 5.658 -5.599 -2.466 1.00 0.62 31 VAL A N 8
ATOM 3881 C CA . VAL A 1 31 ? 5.129 -6.946 -2.276 1.00 0.73 31 VAL A CA 8
ATOM 3882 C C . VAL A 1 31 ? 3.618 -6.964 -2.383 1.00 0.63 31 VAL A C 8
ATOM 3883 O O . VAL A 1 31 ? 3.052 -7.454 -3.359 1.00 0.74 31 VAL A O 8
ATOM 3896 N N . LYS A 1 32 ? 2.974 -6.414 -1.377 1.00 0.51 32 LYS A N 8
ATOM 3897 C CA . LYS A 1 32 ? 1.544 -6.375 -1.314 1.00 0.43 32 LYS A CA 8
ATOM 3898 C C . LYS A 1 32 ? 1.089 -4.969 -1.548 1.00 0.37 32 LYS A C 8
ATOM 3899 O O . LYS A 1 32 ? 0.102 -4.729 -2.231 1.00 0.42 32 LYS A O 8
ATOM 3918 N N . ARG A 1 33 ? 1.853 -4.039 -0.973 1.00 0.33 33 ARG A N 8
ATOM 3919 C CA . ARG A 1 33 ? 1.597 -2.625 -1.147 1.00 0.36 33 ARG A CA 8
ATOM 3920 C C . ARG A 1 33 ? 0.222 -2.253 -0.596 1.00 0.34 33 ARG A C 8
ATOM 3921 O O . ARG A 1 33 ? -0.355 -1.248 -0.988 1.00 0.48 33 ARG A O 8
ATOM 3942 N N . CYS A 1 34 ? -0.275 -3.074 0.323 1.00 0.28 34 CYS A N 8
ATOM 3943 C CA . CYS A 1 34 ? -1.580 -2.899 0.912 1.00 0.38 34 CYS A CA 8
ATOM 3944 C C . CYS A 1 34 ? -1.507 -3.422 2.334 1.00 0.45 34 CYS A C 8
ATOM 3945 O O . CYS A 1 34 ? -1.756 -4.626 2.541 1.00 1.29 34 CYS A O 8
ATOM 3953 N N . CYS A 1 1 ? -12.306 0.621 -1.540 1.00 0.54 1 CYS A N 9
ATOM 3954 C CA . CYS A 1 1 ? -10.889 0.480 -1.141 1.00 0.40 1 CYS A CA 9
ATOM 3955 C C . CYS A 1 1 ? -10.137 -0.404 -2.126 1.00 0.36 1 CYS A C 9
ATOM 3956 O O . CYS A 1 1 ? -10.732 -1.268 -2.772 1.00 0.50 1 CYS A O 9
ATOM 3965 N N . LYS A 1 2 ? -8.835 -0.164 -2.264 1.00 0.27 2 LYS A N 9
ATOM 3966 C CA . LYS A 1 2 ? -7.985 -1.031 -3.066 1.00 0.31 2 LYS A CA 9
ATOM 3967 C C . LYS A 1 2 ? -7.895 -2.406 -2.413 1.00 0.34 2 LYS A C 9
ATOM 3968 O O . LYS A 1 2 ? -7.658 -2.504 -1.212 1.00 0.38 2 LYS A O 9
ATOM 3987 N N . PRO A 1 3 ? -8.116 -3.482 -3.185 1.00 0.39 3 PRO A N 9
ATOM 3988 C CA . PRO A 1 3 ? -8.039 -4.859 -2.672 1.00 0.48 3 PRO A CA 9
ATOM 3989 C C . PRO A 1 3 ? -6.671 -5.182 -2.074 1.00 0.39 3 PRO A C 9
ATOM 3990 O O . PRO A 1 3 ? -5.697 -4.471 -2.294 1.00 0.27 3 PRO A O 9
ATOM 4001 N N . LYS A 1 4 ? -6.601 -6.262 -1.317 1.00 0.55 4 LYS A N 9
ATOM 4002 C CA . LYS A 1 4 ? -5.340 -6.696 -0.741 1.00 0.55 4 LYS A CA 9
ATOM 4003 C C . LYS A 1 4 ? -4.440 -7.275 -1.827 1.00 0.42 4 LYS A C 9
ATOM 4004 O O . LYS A 1 4 ? -4.881 -8.070 -2.658 1.00 0.53 4 LYS A O 9
ATOM 4023 N N . GLY A 1 5 ? -3.181 -6.865 -1.808 1.00 0.37 5 GLY A N 9
ATOM 4024 C CA . GLY A 1 5 ? -2.250 -7.249 -2.848 1.00 0.35 5 GLY A CA 9
ATOM 4025 C C . GLY A 1 5 ? -2.214 -6.203 -3.933 1.00 0.32 5 GLY A C 9
ATOM 4026 O O . GLY A 1 5 ? -1.552 -6.361 -4.960 1.00 0.37 5 GLY A O 9
ATOM 4030 N N . ALA A 1 6 ? -2.935 -5.126 -3.680 1.00 0.28 6 ALA A N 9
ATOM 4031 C CA . ALA A 1 6 ? -3.077 -4.035 -4.639 1.00 0.30 6 ALA A CA 9
ATOM 4032 C C . ALA A 1 6 ? -2.304 -2.812 -4.165 1.00 0.30 6 ALA A C 9
ATOM 4033 O O . ALA A 1 6 ? -2.002 -2.696 -2.983 1.00 0.30 6 ALA A O 9
ATOM 4040 N N . PRO A 1 7 ? -1.957 -1.894 -5.082 1.00 0.37 7 PRO A N 9
ATOM 4041 C CA . PRO A 1 7 ? -1.182 -0.696 -4.753 1.00 0.43 7 PRO A CA 9
ATOM 4042 C C . PRO A 1 7 ? -1.988 0.371 -4.011 1.00 0.39 7 PRO A C 9
ATOM 4043 O O . PRO A 1 7 ? -2.921 0.956 -4.565 1.00 0.45 7 PRO A O 9
ATOM 4054 N N . CYS A 1 8 ? -1.615 0.626 -2.763 1.00 0.35 8 CYS A N 9
ATOM 4055 C CA . CYS A 1 8 ? -2.173 1.739 -2.011 1.00 0.33 8 CYS A CA 9
ATOM 4056 C C . CYS A 1 8 ? -1.058 2.680 -1.572 1.00 0.40 8 CYS A C 9
ATOM 4057 O O . CYS A 1 8 ? 0.128 2.356 -1.663 1.00 0.62 8 CYS A O 9
ATOM 4064 N N . SER A 1 9 ? -1.460 3.857 -1.148 1.00 0.32 9 SER A N 9
ATOM 4065 C CA 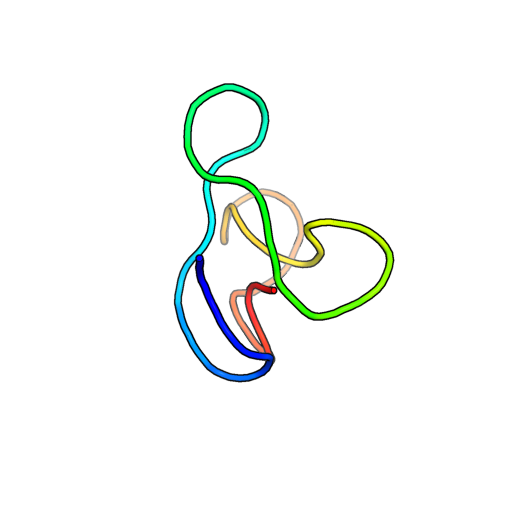. SER A 1 9 ? -0.564 4.874 -0.647 1.00 0.43 9 SER A CA 9
ATOM 4066 C C . SER A 1 9 ? -1.040 5.281 0.744 1.00 0.48 9 SER A C 9
ATOM 4067 O O . SER A 1 9 ? -2.210 5.070 1.061 1.00 0.51 9 SER A O 9
ATOM 4075 N N . PRO A 1 10 ? -0.185 5.868 1.588 1.00 0.64 10 PRO A N 9
ATOM 4076 C CA . PRO A 1 10 ? -0.565 6.189 2.965 1.00 0.79 10 PRO A CA 9
ATOM 4077 C C . PRO A 1 10 ? -1.793 7.090 3.048 1.00 0.69 10 PRO A C 9
ATOM 4078 O O . PRO A 1 10 ? -2.762 6.784 3.751 1.00 0.77 10 PRO A O 9
ATOM 4089 N N . LEU A 1 11 ? -1.752 8.187 2.314 1.00 0.57 11 LEU A N 9
ATOM 4090 C CA . LEU A 1 11 ? -2.765 9.223 2.441 1.00 0.52 11 LEU A CA 9
ATOM 4091 C C . LEU A 1 11 ? -3.846 9.155 1.358 1.00 0.39 11 LEU A C 9
ATOM 4092 O O . LEU A 1 11 ? -5.036 9.086 1.668 1.00 0.48 11 LEU A O 9
ATOM 4108 N N . MET A 1 12 ? -3.442 9.159 0.090 1.00 0.29 12 MET A N 9
ATOM 4109 C CA . MET A 1 12 ? -4.389 9.411 -0.997 1.00 0.30 12 MET A CA 9
ATOM 4110 C C . MET A 1 12 ? -4.835 8.142 -1.733 1.00 0.25 12 MET A C 9
ATOM 4111 O O . MET A 1 12 ? -5.488 8.230 -2.773 1.00 0.29 12 MET A O 9
ATOM 4125 N N . TYR A 1 13 ? -4.508 6.971 -1.203 1.00 0.24 13 TYR A N 9
ATOM 4126 C CA . TYR A 1 13 ? -4.976 5.715 -1.799 1.00 0.25 13 TYR A CA 9
ATOM 4127 C C . TYR A 1 13 ? -5.446 4.745 -0.726 1.00 0.26 13 TYR A C 9
ATOM 4128 O O . TYR A 1 13 ? -4.684 3.886 -0.288 1.00 0.33 13 TYR A O 9
ATOM 4146 N N . PRO A 1 14 ? -6.703 4.876 -0.282 1.00 0.28 14 PRO A N 9
ATOM 4147 C CA . PRO A 1 14 ? -7.280 3.992 0.738 1.00 0.32 14 PRO A CA 9
ATOM 4148 C C . PRO A 1 14 ? -7.352 2.539 0.272 1.00 0.26 14 PRO A C 9
ATOM 4149 O O . PRO A 1 14 ? -7.866 2.238 -0.810 1.00 0.23 14 PRO A O 9
ATOM 4160 N N . CYS A 1 15 ? -6.848 1.637 1.098 1.00 0.30 15 CYS A N 9
ATOM 4161 C CA . CYS A 1 15 ? -6.838 0.223 0.766 1.00 0.29 15 CYS A CA 9
ATOM 4162 C C . CYS A 1 15 ? -7.829 -0.525 1.645 1.00 0.27 15 CYS A C 9
ATOM 4163 O O . CYS A 1 15 ? -8.332 0.011 2.633 1.00 0.31 15 CYS A O 9
ATOM 4170 N N . CYS A 1 16 ? -8.124 -1.759 1.264 1.00 0.27 16 CYS A N 9
ATOM 4171 C CA . CYS A 1 16 ? -9.033 -2.613 2.020 1.00 0.30 16 CYS A CA 9
ATOM 4172 C C . CYS A 1 16 ? -8.311 -3.232 3.205 1.00 0.29 16 CYS A C 9
ATOM 4173 O O . CYS A 1 16 ? -8.871 -4.015 3.971 1.00 0.38 16 CYS A O 9
ATOM 4180 N N . THR A 1 17 ? -7.062 -2.859 3.318 1.00 0.28 17 THR A N 9
ATOM 4181 C CA . THR A 1 17 ? -6.199 -3.263 4.407 1.00 0.39 17 THR A CA 9
ATOM 4182 C C . THR A 1 17 ? -6.038 -2.098 5.381 1.00 0.41 17 THR A C 9
ATOM 4183 O O . THR A 1 17 ? -5.985 -0.945 4.948 1.00 0.53 17 THR A O 9
ATOM 4194 N N . GLY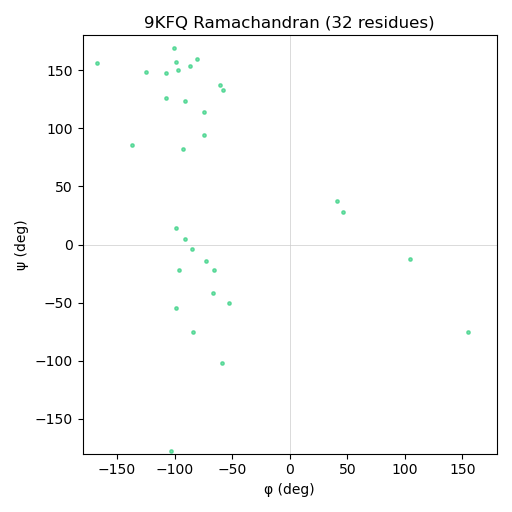 A 1 18 ? -6.023 -2.396 6.684 1.00 0.45 18 GLY A N 9
ATOM 4195 C CA . GLY A 1 18 ? -5.966 -1.355 7.704 1.00 0.53 18 GLY A CA 9
ATOM 4196 C C . GLY A 1 18 ? -4.836 -0.371 7.477 1.00 0.44 18 GLY A C 9
ATOM 4197 O O . GLY A 1 18 ? -5.031 0.660 6.829 1.00 0.51 18 GLY A O 9
ATOM 4201 N N . PRO A 1 19 ? -3.646 -0.643 8.014 1.00 0.42 19 PRO A N 9
ATOM 4202 C CA . PRO A 1 19 ? -2.474 0.152 7.714 1.00 0.40 19 PRO A CA 9
ATOM 4203 C C . PRO A 1 19 ? -1.825 -0.302 6.414 1.00 0.45 19 PRO A C 9
ATOM 4204 O O . PRO A 1 19 ? -1.569 -1.494 6.220 1.00 0.82 19 PRO A O 9
ATOM 4215 N N . CYS A 1 20 ? -1.564 0.648 5.533 1.00 0.33 20 CYS A N 9
ATOM 4216 C CA . CYS A 1 20 ? -0.990 0.354 4.235 1.00 0.38 20 CYS A CA 9
ATOM 4217 C C . CYS A 1 20 ? 0.451 -0.082 4.392 1.00 0.43 20 CYS A C 9
ATOM 4218 O O . CYS A 1 20 ? 1.318 0.709 4.771 1.00 0.54 20 CYS A O 9
ATOM 4225 N N . THR A 1 21 ? 0.698 -1.341 4.114 1.00 0.42 21 THR A N 9
ATOM 4226 C CA . THR A 1 21 ? 2.011 -1.901 4.277 1.00 0.51 21 THR A CA 9
ATOM 4227 C C . THR A 1 21 ? 2.747 -1.980 2.962 1.00 0.45 21 THR A C 9
ATOM 4228 O O . THR A 1 21 ? 2.191 -2.381 1.940 1.00 0.71 21 THR A O 9
ATOM 4239 N N . PHE A 1 22 ? 4.020 -1.621 3.022 1.00 0.32 22 PHE A N 9
ATOM 4240 C CA . PHE A 1 22 ? 4.882 -1.572 1.872 1.00 0.46 22 PHE A CA 9
ATOM 4241 C C . PHE A 1 22 ? 4.255 -0.761 0.738 1.00 0.34 22 PHE A C 9
ATOM 4242 O O . PHE A 1 22 ? 4.315 -1.151 -0.426 1.00 0.35 22 PHE A O 9
ATOM 4259 N N . LYS A 1 23 ? 3.646 0.364 1.105 1.00 0.43 23 LYS A N 9
ATOM 4260 C CA . LYS A 1 23 ? 3.029 1.274 0.134 1.00 0.46 23 LYS A CA 9
ATOM 4261 C C . LYS A 1 23 ? 4.074 2.121 -0.570 1.00 0.59 23 LYS A C 9
ATOM 4262 O O . LYS A 1 23 ? 3.889 2.567 -1.702 1.00 0.78 23 LYS A O 9
ATOM 4281 N N . GLU A 1 24 ? 5.167 2.324 0.117 1.00 0.68 24 GLU A N 9
ATOM 4282 C CA . GLU A 1 24 ? 6.260 3.145 -0.383 1.00 0.89 24 GLU A CA 9
ATOM 4283 C C . GLU A 1 24 ? 7.465 2.272 -0.718 1.00 0.80 24 GLU A C 9
ATOM 4284 O O . GLU A 1 24 ? 7.750 1.293 -0.027 1.00 1.27 24 GLU A O 9
ATOM 4296 N N . ASN A 1 25 ? 8.172 2.647 -1.786 1.00 1.01 25 ASN A N 9
ATOM 4297 C CA . ASN A 1 25 ? 9.291 1.861 -2.308 1.00 1.35 25 ASN A CA 9
ATOM 4298 C C . ASN A 1 25 ? 10.427 1.800 -1.294 1.00 1.05 25 ASN A C 9
ATOM 4299 O O . ASN A 1 25 ? 11.282 0.916 -1.354 1.00 1.24 25 ASN A O 9
ATOM 4310 N N . GLU A 1 26 ? 10.417 2.747 -0.363 1.00 1.30 26 GLU A N 9
ATOM 4311 C CA . GLU A 1 26 ? 11.379 2.786 0.728 1.00 1.83 26 GLU A CA 9
ATOM 4312 C C . GLU A 1 26 ? 11.324 1.494 1.545 1.00 2.12 26 GLU A C 9
ATOM 4313 O O . GLU A 1 26 ? 12.295 1.106 2.190 1.00 2.61 26 GLU A O 9
ATOM 4325 N N . ASN A 1 27 ? 10.177 0.830 1.514 1.00 2.10 27 ASN A N 9
ATOM 4326 C CA . ASN A 1 27 ? 10.014 -0.437 2.212 1.00 2.89 27 ASN A CA 9
ATOM 4327 C C . ASN A 1 27 ? 10.101 -1.599 1.238 1.00 2.98 27 ASN A C 9
ATOM 4328 O O . ASN A 1 27 ? 9.092 -2.082 0.724 1.00 3.67 27 ASN A O 9
ATOM 4339 N N . GLY A 1 28 ? 11.324 -2.003 0.971 1.00 2.46 28 GLY A N 9
ATOM 4340 C CA . GLY A 1 28 ? 11.591 -3.193 0.181 1.00 2.52 28 GLY A CA 9
ATOM 4341 C C . GLY A 1 28 ? 11.021 -3.152 -1.224 1.00 1.92 28 GLY A C 9
ATOM 4342 O O . GLY A 1 28 ? 10.580 -4.185 -1.734 1.00 2.40 28 GLY A O 9
ATOM 4346 N N . ASN A 1 29 ? 11.027 -1.968 -1.847 1.00 1.47 29 ASN A N 9
ATOM 4347 C CA . ASN A 1 29 ? 10.567 -1.803 -3.231 1.00 1.37 29 ASN A CA 9
ATOM 4348 C C . ASN A 1 29 ? 9.123 -2.244 -3.413 1.00 1.21 29 ASN A C 9
ATOM 4349 O O . ASN A 1 29 ? 8.682 -2.518 -4.529 1.00 1.78 29 ASN A O 9
ATOM 4360 N N . THR A 1 30 ? 8.416 -2.292 -2.297 1.00 0.84 30 THR A N 9
ATOM 4361 C CA . THR A 1 30 ? 7.027 -2.701 -2.198 1.00 0.74 30 THR A CA 9
ATOM 4362 C C . THR A 1 30 ? 6.812 -4.160 -2.576 1.00 0.73 30 THR A C 9
ATOM 4363 O O . THR A 1 30 ? 7.516 -4.730 -3.409 1.00 1.10 30 THR A O 9
ATOM 4374 N N . VAL A 1 31 ? 5.828 -4.762 -1.927 1.00 0.62 31 VAL A N 9
ATOM 4375 C CA . VAL A 1 31 ? 5.487 -6.159 -2.169 1.00 0.73 31 VAL A CA 9
ATOM 4376 C C . VAL A 1 31 ? 3.993 -6.293 -2.385 1.00 0.63 31 VAL A C 9
ATOM 4377 O O . VAL A 1 31 ? 3.522 -6.505 -3.500 1.00 0.74 31 VAL A O 9
ATOM 4390 N N . LYS A 1 32 ? 3.259 -6.158 -1.300 1.00 0.51 32 LYS A N 9
ATOM 4391 C CA . LYS A 1 32 ? 1.817 -6.184 -1.335 1.00 0.43 32 LYS A CA 9
ATOM 4392 C C . LYS A 1 32 ? 1.283 -4.794 -1.581 1.00 0.37 32 LYS A C 9
ATOM 4393 O O . LYS A 1 32 ? 0.323 -4.606 -2.323 1.00 0.42 32 LYS A O 9
ATOM 4412 N N . ARG A 1 33 ? 1.937 -3.828 -0.939 1.00 0.33 33 ARG A N 9
ATOM 4413 C CA . ARG A 1 33 ? 1.588 -2.423 -1.069 1.00 0.36 33 ARG A CA 9
ATOM 4414 C C . ARG A 1 33 ? 0.152 -2.173 -0.591 1.00 0.34 33 ARG A C 9
ATOM 4415 O O . ARG A 1 33 ? -0.537 -1.314 -1.127 1.00 0.48 33 ARG A O 9
ATOM 4436 N N . CYS A 1 34 ? -0.272 -2.920 0.439 1.00 0.28 34 CYS A N 9
ATOM 4437 C CA . CYS A 1 34 ? -1.610 -2.823 0.992 1.00 0.38 34 CYS A CA 9
ATOM 4438 C C . CYS A 1 34 ? -1.612 -3.531 2.338 1.00 0.45 34 CYS A C 9
ATOM 4439 O O . CYS A 1 34 ? -1.945 -4.734 2.383 1.00 1.29 34 CYS A O 9
ATOM 4447 N N . CYS A 1 1 ? -12.032 0.527 -2.130 1.00 0.54 1 CYS A N 10
ATOM 4448 C CA . CYS A 1 1 ? -10.636 0.569 -1.647 1.00 0.40 1 CYS A CA 10
ATOM 4449 C C . CYS A 1 1 ? -9.742 -0.306 -2.512 1.00 0.36 1 CYS A C 10
ATOM 4450 O O . CYS A 1 1 ? -10.221 -1.217 -3.189 1.00 0.50 1 CYS A O 10
ATOM 4459 N N . LYS A 1 2 ? -8.446 -0.004 -2.505 1.00 0.27 2 LYS A N 10
ATOM 4460 C CA . LYS A 1 2 ? -7.462 -0.828 -3.193 1.00 0.31 2 LYS A CA 10
ATOM 4461 C C . LYS A 1 2 ? -7.472 -2.242 -2.624 1.00 0.34 2 LYS A C 10
ATOM 4462 O O . LYS A 1 2 ? -7.422 -2.423 -1.408 1.00 0.38 2 LYS A O 10
ATOM 4481 N N . PRO A 1 3 ? -7.574 -3.255 -3.499 1.00 0.39 3 PRO A N 10
ATOM 4482 C CA . PRO A 1 3 ? -7.584 -4.667 -3.091 1.00 0.48 3 PRO A CA 10
ATOM 4483 C C . PRO A 1 3 ? -6.309 -5.077 -2.355 1.00 0.39 3 PRO A C 10
ATOM 4484 O O . PRO A 1 3 ? -5.335 -4.329 -2.294 1.00 0.27 3 PRO A O 10
ATOM 4495 N N . LYS A 1 4 ? -6.322 -6.275 -1.798 1.00 0.55 4 LYS A N 10
ATOM 4496 C CA . LYS A 1 4 ? -5.160 -6.800 -1.106 1.00 0.55 4 LYS A CA 10
ATOM 4497 C C . LYS A 1 4 ? -4.112 -7.214 -2.129 1.00 0.42 4 LYS A C 10
ATOM 4498 O O . LYS A 1 4 ? -4.435 -7.806 -3.160 1.00 0.53 4 LYS A O 10
ATOM 4517 N N . GLY A 1 5 ? -2.865 -6.898 -1.836 1.00 0.37 5 GLY A N 10
ATOM 4518 C CA . GLY A 1 5 ? -1.796 -7.116 -2.789 1.00 0.35 5 GLY A CA 10
ATOM 4519 C C . GLY A 1 5 ? -1.697 -5.978 -3.784 1.00 0.32 5 GLY A C 10
ATOM 4520 O O . GLY A 1 5 ? -0.933 -6.043 -4.749 1.00 0.37 5 GLY A O 10
ATOM 4524 N N . ALA A 1 6 ? -2.473 -4.933 -3.541 1.00 0.28 6 ALA A N 10
ATOM 4525 C CA . ALA A 1 6 ? -2.538 -3.789 -4.448 1.00 0.30 6 ALA A CA 10
ATOM 4526 C C . ALA A 1 6 ? -1.875 -2.572 -3.821 1.00 0.30 6 ALA A C 10
ATOM 4527 O O . ALA A 1 6 ? -1.869 -2.438 -2.605 1.00 0.30 6 ALA A O 10
ATOM 4534 N N . PRO A 1 7 ? -1.321 -1.664 -4.646 1.00 0.37 7 PRO A N 10
ATOM 4535 C CA . PRO A 1 7 ? -0.554 -0.516 -4.154 1.00 0.43 7 PRO A CA 10
ATOM 4536 C C . PRO A 1 7 ? -1.423 0.592 -3.570 1.00 0.39 7 PRO A C 10
ATOM 4537 O O . PRO A 1 7 ? -2.228 1.212 -4.273 1.00 0.45 7 PRO A O 10
ATOM 4548 N N . CYS A 1 8 ? -1.255 0.834 -2.281 1.00 0.35 8 CYS A N 10
ATOM 4549 C CA . CYS A 1 8 ? -1.940 1.924 -1.611 1.00 0.33 8 CYS A CA 10
ATOM 4550 C C . CYS A 1 8 ? -0.991 3.083 -1.353 1.00 0.40 8 CYS A C 10
ATOM 4551 O O . CYS A 1 8 ? 0.199 3.016 -1.644 1.00 0.62 8 CYS A O 10
ATOM 4558 N N . SER A 1 9 ? -1.564 4.175 -0.908 1.00 0.32 9 SER A N 10
ATOM 4559 C CA . SER A 1 9 ? -0.828 5.314 -0.412 1.00 0.43 9 SER A CA 10
ATOM 4560 C C . SER A 1 9 ? -1.382 5.664 0.960 1.00 0.48 9 SER A C 10
ATOM 4561 O O . SER A 1 9 ? -2.601 5.647 1.138 1.00 0.51 9 SER A O 10
ATOM 4569 N N . PRO A 1 10 ? -0.525 5.981 1.938 1.00 0.64 10 PRO A N 10
ATOM 4570 C CA . PRO A 1 10 ? -0.944 6.155 3.330 1.00 0.79 10 PRO A CA 10
ATOM 4571 C C . PRO A 1 10 ? -2.161 7.064 3.484 1.00 0.69 10 PRO A C 10
ATOM 4572 O O . PRO A 1 10 ? -3.131 6.711 4.160 1.00 0.77 10 PRO A O 10
ATOM 4583 N N . LEU A 1 11 ? -2.109 8.219 2.845 1.00 0.57 11 LEU A N 10
ATOM 4584 C CA . LEU A 1 11 ? -3.167 9.208 2.977 1.00 0.52 11 LEU A CA 10
ATOM 4585 C C . LEU A 1 11 ? -4.158 9.178 1.810 1.00 0.39 11 LEU A C 10
ATOM 4586 O O . LEU A 1 11 ? -5.372 9.188 2.023 1.00 0.48 11 LEU A O 10
ATOM 4602 N N . MET A 1 12 ? -3.653 9.145 0.580 1.00 0.29 12 MET A N 10
ATOM 4603 C CA . MET A 1 12 ? -4.497 9.440 -0.579 1.00 0.30 12 MET A CA 10
ATOM 4604 C C . MET A 1 12 ? -4.940 8.208 -1.378 1.00 0.25 12 MET A C 10
ATOM 4605 O O . MET A 1 12 ? -5.626 8.352 -2.389 1.00 0.29 12 MET A O 10
ATOM 4619 N N . TYR A 1 13 ? -4.574 7.005 -0.945 1.00 0.24 13 TYR A N 10
ATOM 4620 C CA . TYR A 1 13 ? -5.102 5.793 -1.583 1.00 0.25 13 TYR A CA 10
ATOM 4621 C C . TYR A 1 13 ? -5.530 4.774 -0.538 1.00 0.26 13 TYR A C 10
ATOM 4622 O O . TYR A 1 13 ? -4.763 3.869 -0.201 1.00 0.33 13 TYR A O 10
ATOM 4640 N N . PRO A 1 14 ? -6.750 4.920 0.000 1.00 0.28 14 PRO A N 10
ATOM 4641 C CA . PRO A 1 14 ? -7.293 3.990 0.997 1.00 0.32 14 PRO A CA 10
ATOM 4642 C C . PRO A 1 14 ? -7.335 2.555 0.485 1.00 0.26 14 PRO A C 10
ATOM 4643 O O . PRO A 1 14 ? -7.860 2.277 -0.599 1.00 0.23 14 PRO A O 10
ATOM 4654 N N . CYS A 1 15 ? -6.797 1.640 1.273 1.00 0.30 15 CYS A N 10
ATOM 4655 C CA . CYS A 1 15 ? -6.727 0.248 0.873 1.00 0.29 15 CYS A CA 10
ATOM 4656 C C . CYS A 1 15 ? -7.758 -0.564 1.637 1.00 0.27 15 CYS A C 10
ATOM 4657 O O . CYS A 1 15 ? -8.260 -0.133 2.676 1.00 0.31 15 CYS A O 10
ATOM 4664 N N . CYS A 1 16 ? -8.082 -1.734 1.108 1.00 0.27 16 CYS A N 10
ATOM 4665 C CA . CYS A 1 16 ? -9.035 -2.637 1.739 1.00 0.30 16 CYS A CA 10
ATOM 4666 C C . CYS A 1 16 ? -8.390 -3.354 2.915 1.00 0.29 16 CYS A C 10
ATOM 4667 O O . CYS A 1 16 ? -9.021 -4.142 3.621 1.00 0.38 16 CYS A O 10
ATOM 4674 N N . THR A 1 17 ? -7.126 -3.058 3.095 1.00 0.28 17 THR A N 10
ATOM 4675 C CA . THR A 1 17 ? -6.346 -3.543 4.215 1.00 0.39 17 THR A CA 10
ATOM 4676 C C . THR A 1 17 ? -6.153 -2.399 5.211 1.00 0.41 17 THR A C 10
ATOM 4677 O O . THR A 1 17 ? -5.999 -1.245 4.802 1.00 0.53 17 THR A O 10
ATOM 4688 N N . GLY A 1 18 ? -6.218 -2.722 6.504 1.00 0.45 18 GLY A N 10
ATOM 4689 C CA . GLY A 1 18 ? -6.195 -1.714 7.558 1.00 0.53 18 GLY A CA 10
ATOM 4690 C C . GLY A 1 18 ? -5.100 -0.678 7.385 1.00 0.44 18 GLY A C 10
ATOM 4691 O O . GLY A 1 18 ? -5.385 0.478 7.052 1.00 0.51 18 GLY A O 10
ATOM 4695 N N . PRO A 1 19 ? -3.839 -1.050 7.631 1.00 0.42 19 PRO A N 10
ATOM 4696 C CA . PRO A 1 19 ? -2.702 -0.167 7.389 1.00 0.40 19 PRO A CA 10
ATOM 4697 C C . PRO A 1 19 ? -2.376 -0.060 5.904 1.00 0.45 19 PRO A C 10
ATOM 4698 O O . PRO A 1 19 ? -2.952 -0.768 5.080 1.00 0.82 19 PRO A O 10
ATOM 4709 N N . CYS A 1 20 ? -1.480 0.849 5.570 1.00 0.33 20 CYS A N 10
ATOM 4710 C CA . CYS A 1 20 ? -0.982 0.960 4.209 1.00 0.38 20 CYS A CA 10
ATOM 4711 C C . CYS A 1 20 ? 0.505 0.624 4.206 1.00 0.43 20 CYS A C 10
ATOM 4712 O O . CYS A 1 20 ? 1.366 1.494 4.381 1.00 0.54 20 CYS A O 10
ATOM 4719 N N . THR A 1 21 ? 0.789 -0.654 4.046 1.00 0.42 21 THR A N 10
ATOM 4720 C CA . THR A 1 21 ? 2.133 -1.172 4.150 1.00 0.51 21 THR A CA 10
ATOM 4721 C C . THR A 1 21 ? 2.777 -1.351 2.792 1.00 0.45 21 THR A C 10
ATOM 4722 O O . THR A 1 21 ? 2.107 -1.648 1.813 1.00 0.71 21 THR A O 10
ATOM 4733 N N . PHE A 1 22 ? 4.098 -1.204 2.774 1.00 0.32 22 PHE A N 10
ATOM 4734 C CA . PHE A 1 22 ? 4.906 -1.312 1.573 1.00 0.46 22 PHE A CA 10
ATOM 4735 C C . PHE A 1 22 ? 4.258 -0.606 0.378 1.00 0.34 22 PHE A C 10
ATOM 4736 O O . PHE A 1 22 ? 4.354 -1.072 -0.756 1.00 0.35 22 PHE A O 10
ATOM 4753 N N . LYS A 1 23 ? 3.626 0.529 0.659 1.00 0.43 23 LYS A N 10
ATOM 4754 C CA . LYS A 1 23 ? 2.823 1.259 -0.326 1.00 0.46 23 LYS A CA 10
ATOM 4755 C C . LYS A 1 23 ? 3.613 1.650 -1.562 1.00 0.59 23 LYS A C 10
ATOM 4756 O O . LYS A 1 23 ? 3.078 1.715 -2.670 1.00 0.78 23 LYS A O 10
ATOM 4775 N N . GLU A 1 24 ? 4.877 1.904 -1.368 1.00 0.68 24 GLU A N 10
ATOM 4776 C CA . GLU A 1 24 ? 5.734 2.337 -2.455 1.00 0.89 24 GLU A CA 10
ATOM 4777 C C . GLU A 1 24 ? 7.088 1.639 -2.392 1.00 0.80 24 GLU A C 10
ATOM 4778 O O . GLU A 1 24 ? 7.667 1.467 -1.316 1.00 1.27 24 GLU A O 10
ATOM 4790 N N . ASN A 1 25 ? 7.578 1.252 -3.571 1.00 1.01 25 ASN A N 10
ATOM 4791 C CA . ASN A 1 25 ? 8.837 0.518 -3.720 1.00 1.35 25 ASN A CA 10
ATOM 4792 C C . ASN A 1 25 ? 10.018 1.324 -3.186 1.00 1.05 25 ASN A C 10
ATOM 4793 O O . ASN A 1 25 ? 11.061 0.769 -2.837 1.00 1.24 25 ASN A O 10
ATOM 4804 N N . GLU A 1 26 ? 9.838 2.637 -3.122 1.00 1.30 26 GLU A N 10
ATOM 4805 C CA . GLU A 1 26 ? 10.846 3.535 -2.574 1.00 1.83 26 GLU A CA 10
ATOM 4806 C C . GLU A 1 26 ? 11.133 3.199 -1.111 1.00 2.12 26 GLU A C 10
ATOM 4807 O O . GLU A 1 26 ? 12.265 3.315 -0.649 1.00 2.61 26 GLU A O 10
ATOM 4819 N N . ASN A 1 27 ? 10.104 2.767 -0.394 1.00 2.10 27 ASN A N 10
ATOM 4820 C CA . ASN A 1 27 ? 10.244 2.442 1.020 1.00 2.89 27 ASN A CA 10
ATOM 4821 C C . ASN A 1 27 ? 10.702 1.000 1.189 1.00 2.98 27 ASN A C 10
ATOM 4822 O O . ASN A 1 27 ? 11.653 0.717 1.920 1.00 3.67 27 ASN A O 10
ATOM 4833 N N . GLY A 1 28 ? 10.030 0.097 0.495 1.00 2.46 28 GLY A N 10
ATOM 4834 C CA . GLY A 1 28 ? 10.374 -1.307 0.562 1.00 2.52 28 GLY A CA 10
ATOM 4835 C C . GLY A 1 28 ? 9.867 -2.046 -0.653 1.00 1.92 28 GLY A C 10
ATOM 4836 O O . GLY A 1 28 ? 9.250 -1.440 -1.528 1.00 2.40 28 GLY A O 10
ATOM 4840 N N . ASN A 1 29 ? 10.119 -3.344 -0.720 1.00 1.47 29 ASN A N 10
ATOM 4841 C CA . ASN A 1 29 ? 9.645 -4.144 -1.841 1.00 1.37 29 ASN A CA 10
ATOM 4842 C C . ASN A 1 29 ? 8.137 -4.281 -1.797 1.00 1.21 29 ASN A C 10
ATOM 4843 O O . ASN A 1 29 ? 7.521 -4.262 -0.730 1.00 1.78 29 ASN A O 10
ATOM 4854 N N . THR A 1 30 ? 7.548 -4.428 -2.961 1.00 0.84 30 THR A N 10
ATOM 4855 C CA . THR A 1 30 ? 6.109 -4.454 -3.078 1.00 0.74 30 THR A CA 10
ATOM 4856 C C . THR A 1 30 ? 5.563 -5.848 -2.876 1.00 0.73 30 THR A C 10
ATOM 4857 O O . THR A 1 30 ? 5.243 -6.570 -3.821 1.00 1.10 30 THR A O 10
ATOM 4868 N N . VAL A 1 31 ? 5.469 -6.200 -1.615 1.00 0.62 31 VAL A N 10
ATOM 4869 C CA . VAL A 1 31 ? 4.984 -7.507 -1.209 1.00 0.73 31 VAL A CA 10
ATOM 4870 C C . VAL A 1 31 ? 3.476 -7.534 -1.287 1.00 0.63 31 VAL A C 10
ATOM 4871 O O . VAL A 1 31 ? 2.884 -8.224 -2.115 1.00 0.74 31 VAL A O 10
ATOM 4884 N N . LYS A 1 32 ? 2.867 -6.756 -0.425 1.00 0.51 32 LYS A N 10
ATOM 4885 C CA . LYS A 1 32 ? 1.440 -6.607 -0.413 1.00 0.43 32 LYS A CA 10
ATOM 4886 C C . LYS A 1 32 ? 1.062 -5.225 -0.857 1.00 0.37 32 LYS A C 10
ATOM 4887 O O . LYS A 1 32 ? -0.012 -5.015 -1.411 1.00 0.42 32 LYS A O 10
ATOM 4906 N N . ARG A 1 33 ? 1.983 -4.294 -0.589 1.00 0.33 33 ARG A N 10
ATOM 4907 C CA . ARG A 1 33 ? 1.804 -2.869 -0.861 1.00 0.36 33 ARG A CA 10
ATOM 4908 C C . ARG A 1 33 ? 0.423 -2.367 -0.430 1.00 0.34 33 ARG A C 10
ATOM 4909 O O . ARG A 1 33 ? -0.080 -1.380 -0.961 1.00 0.48 33 ARG A O 10
ATOM 4930 N N . CYS A 1 34 ? -0.134 -3.028 0.593 1.00 0.28 34 CYS A N 10
ATOM 4931 C CA . CYS A 1 34 ? -1.436 -2.727 1.131 1.00 0.38 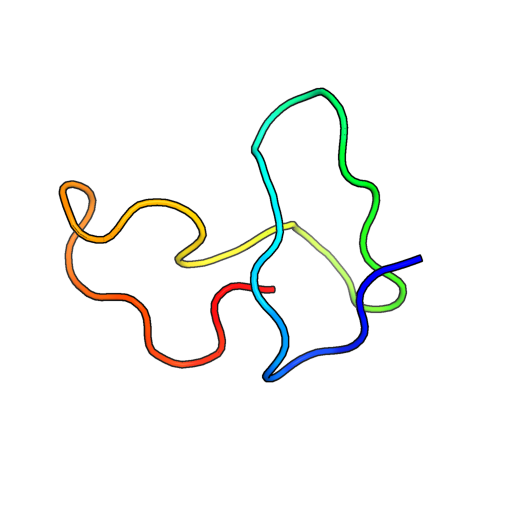34 CYS A CA 10
ATOM 4932 C C . CYS A 1 34 ? -1.428 -3.186 2.585 1.00 0.45 34 CYS A C 10
ATOM 4933 O O . CYS A 1 34 ? -1.156 -2.362 3.477 1.00 1.29 34 CYS A O 10
ATOM 4941 N N . CYS A 1 1 ? -11.649 0.974 -2.030 1.00 0.54 1 CYS A N 11
ATOM 4942 C CA . CYS A 1 1 ? -10.306 0.798 -1.436 1.00 0.40 1 CYS A CA 11
ATOM 4943 C C . CYS A 1 1 ? -9.470 -0.156 -2.279 1.00 0.36 1 CYS A C 11
ATOM 4944 O O . CYS A 1 1 ? -10.007 -0.929 -3.073 1.00 0.50 1 CYS A O 11
ATOM 4953 N N . LYS A 1 2 ? -8.152 -0.069 -2.135 1.00 0.27 2 LYS A N 11
ATOM 4954 C CA . LYS A 1 2 ? -7.240 -0.972 -2.822 1.00 0.31 2 LYS A CA 11
ATOM 4955 C C . LYS A 1 2 ? -7.306 -2.377 -2.228 1.00 0.34 2 LYS A C 11
ATOM 4956 O O . LYS A 1 2 ? -7.156 -2.554 -1.019 1.00 0.38 2 LYS A O 11
ATOM 4975 N N . PRO A 1 3 ? -7.562 -3.385 -3.078 1.00 0.39 3 PRO A N 11
ATOM 4976 C CA . PRO A 1 3 ? -7.579 -4.797 -2.676 1.00 0.48 3 PRO A CA 11
ATOM 4977 C C . PRO A 1 3 ? -6.219 -5.286 -2.174 1.00 0.39 3 PRO A C 11
ATOM 4978 O O . PRO A 1 3 ? -5.229 -4.557 -2.190 1.00 0.27 3 PRO A O 11
ATOM 4989 N N . LYS A 1 4 ? -6.183 -6.519 -1.703 1.00 0.55 4 LYS A N 11
ATOM 4990 C CA . LYS A 1 4 ? -4.946 -7.116 -1.230 1.00 0.55 4 LYS A CA 11
ATOM 4991 C C . LYS A 1 4 ? -4.003 -7.365 -2.405 1.00 0.42 4 LYS A C 11
ATOM 4992 O O . LYS A 1 4 ? -4.426 -7.838 -3.461 1.00 0.53 4 LYS A O 11
ATOM 5011 N N . GLY A 1 5 ? -2.730 -7.035 -2.221 1.00 0.37 5 GLY A N 11
ATOM 5012 C CA . GLY A 1 5 ? -1.772 -7.148 -3.301 1.00 0.35 5 GLY A CA 11
ATOM 5013 C C . GLY A 1 5 ? -1.859 -5.967 -4.240 1.00 0.32 5 GLY A C 11
ATOM 5014 O O . GLY A 1 5 ? -1.263 -5.965 -5.318 1.00 0.37 5 GLY A O 11
ATOM 5018 N N . ALA A 1 6 ? -2.613 -4.961 -3.830 1.00 0.28 6 ALA A N 11
ATOM 5019 C CA . ALA A 1 6 ? -2.836 -3.783 -4.665 1.00 0.30 6 ALA A CA 11
ATOM 5020 C C . ALA A 1 6 ? -2.100 -2.582 -4.094 1.00 0.30 6 ALA A C 11
ATOM 5021 O O . ALA A 1 6 ? -2.095 -2.390 -2.885 1.00 0.30 6 ALA A O 11
ATOM 5028 N N . PRO A 1 7 ? -1.480 -1.748 -4.950 1.00 0.37 7 PRO A N 11
ATOM 5029 C CA . PRO A 1 7 ? -0.644 -0.635 -4.500 1.00 0.43 7 PRO A CA 11
ATOM 5030 C C . PRO A 1 7 ? -1.455 0.542 -3.974 1.00 0.39 7 PRO A C 11
ATOM 5031 O O . PRO A 1 7 ? -2.191 1.190 -4.724 1.00 0.45 7 PRO A O 11
ATOM 5042 N N . CYS A 1 8 ? -1.312 0.824 -2.690 1.00 0.35 8 CYS A N 11
ATOM 5043 C CA . CYS A 1 8 ? -1.961 1.977 -2.098 1.00 0.33 8 CYS A CA 11
ATOM 5044 C C . CYS A 1 8 ? -0.976 3.133 -1.952 1.00 0.40 8 CYS A C 11
ATOM 5045 O O . CYS A 1 8 ? 0.192 3.036 -2.325 1.00 0.62 8 CYS A O 11
ATOM 5052 N N . SER A 1 9 ? -1.499 4.242 -1.488 1.00 0.32 9 SER A N 11
ATOM 5053 C CA . SER A 1 9 ? -0.727 5.428 -1.184 1.00 0.43 9 SER A CA 11
ATOM 5054 C C . SER A 1 9 ? -1.029 5.821 0.254 1.00 0.48 9 SER A C 11
ATOM 5055 O O . SER A 1 9 ? -2.190 5.770 0.656 1.00 0.51 9 SER A O 11
ATOM 5063 N N . PRO A 1 10 ? -0.018 6.228 1.035 1.00 0.64 10 PRO A N 11
ATOM 5064 C CA . PRO A 1 10 ? -0.165 6.433 2.481 1.00 0.79 10 PRO A CA 11
ATOM 5065 C C . PRO A 1 10 ? -1.373 7.286 2.847 1.00 0.69 10 PRO A C 11
ATOM 5066 O O . PRO A 1 10 ? -2.169 6.918 3.711 1.00 0.77 10 PRO A O 11
ATOM 5077 N N . LEU A 1 11 ? -1.506 8.417 2.183 1.00 0.57 11 LEU A N 11
ATOM 5078 C CA . LEU A 1 11 ? -2.538 9.375 2.505 1.00 0.52 11 LEU A CA 11
ATOM 5079 C C . LEU A 1 11 ? -3.754 9.264 1.585 1.00 0.39 11 LEU A C 11
ATOM 5080 O O . LEU A 1 11 ? -4.888 9.168 2.052 1.00 0.48 11 LEU A O 11
ATOM 5096 N N . MET A 1 12 ? -3.512 9.262 0.276 1.00 0.29 12 MET A N 11
ATOM 5097 C CA . MET A 1 12 ? -4.587 9.491 -0.694 1.00 0.30 12 MET A CA 11
ATOM 5098 C C . MET A 1 12 ? -5.154 8.215 -1.321 1.00 0.25 12 MET A C 11
ATOM 5099 O O . MET A 1 12 ? -5.938 8.298 -2.266 1.00 0.29 12 MET A O 11
ATOM 5113 N N . TYR A 1 13 ? -4.784 7.044 -0.818 1.00 0.24 13 TYR A N 11
ATOM 5114 C CA . TYR A 1 13 ? -5.370 5.805 -1.331 1.00 0.25 13 TYR A CA 11
ATOM 5115 C C . TYR A 1 13 ? -5.686 4.825 -0.213 1.00 0.26 13 TYR A C 11
ATOM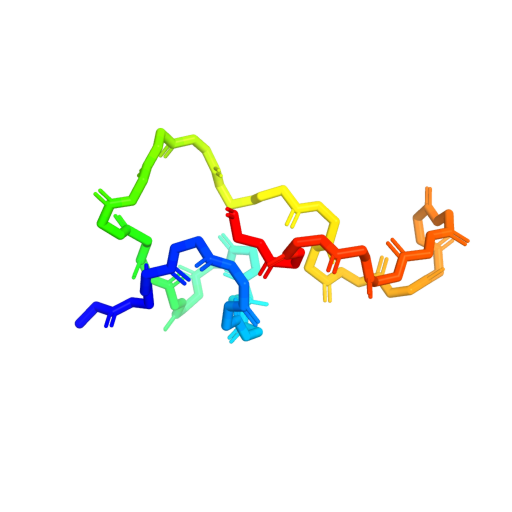 5116 O O . TYR A 1 13 ? -4.867 3.965 0.113 1.00 0.33 13 TYR A O 11
ATOM 5134 N N . PRO A 1 14 ? -6.874 4.952 0.394 1.00 0.28 14 PRO A N 11
ATOM 5135 C CA . PRO A 1 14 ? -7.346 4.016 1.418 1.00 0.32 14 PRO A CA 11
ATOM 5136 C C . PRO A 1 14 ? -7.374 2.578 0.906 1.00 0.26 14 PRO A C 11
ATOM 5137 O O . PRO A 1 14 ? -7.906 2.290 -0.172 1.00 0.23 14 PRO A O 11
ATOM 5148 N N . CYS A 1 15 ? -6.797 1.680 1.679 1.00 0.30 15 CYS A N 11
ATOM 5149 C CA . CYS A 1 15 ? -6.694 0.286 1.291 1.00 0.29 15 CYS A CA 11
ATOM 5150 C C . CYS A 1 15 ? -7.792 -0.542 1.945 1.00 0.27 15 CYS A C 11
ATOM 5151 O O . CYS A 1 15 ? -8.373 -0.140 2.954 1.00 0.31 15 CYS A O 11
ATOM 5158 N N . CYS A 1 16 ? -8.085 -1.693 1.348 1.00 0.27 16 CYS A N 11
ATOM 5159 C CA . CYS A 1 16 ? -9.047 -2.643 1.903 1.00 0.30 16 CYS A CA 11
ATOM 5160 C C . CYS A 1 16 ? -8.371 -3.476 2.981 1.00 0.29 16 CYS A C 11
ATOM 5161 O O . CYS A 1 16 ? -8.921 -4.436 3.518 1.00 0.38 16 CYS A O 11
ATOM 5168 N N . THR A 1 17 ? -7.152 -3.088 3.238 1.00 0.28 17 THR A N 11
ATOM 5169 C CA . THR A 1 17 ? -6.310 -3.658 4.269 1.00 0.39 17 THR A CA 11
ATOM 5170 C C . THR A 1 17 ? -6.264 -2.685 5.447 1.00 0.41 17 THR A C 11
ATOM 5171 O O . THR A 1 17 ? -6.529 -1.495 5.259 1.00 0.53 17 THR A O 11
ATOM 5182 N N . GLY A 1 18 ? -6.009 -3.196 6.652 1.00 0.45 18 GLY A N 11
ATOM 5183 C CA . GLY A 1 18 ? -5.986 -2.350 7.839 1.00 0.53 18 GLY A CA 11
ATOM 5184 C C . GLY A 1 18 ? -5.154 -1.099 7.640 1.00 0.44 18 GLY A C 11
ATOM 5185 O O . GLY A 1 18 ? -5.701 -0.006 7.472 1.00 0.51 18 GLY A O 11
ATOM 5189 N N . PRO A 1 19 ? -3.826 -1.221 7.676 1.00 0.42 19 PRO A N 11
ATOM 5190 C CA . PRO A 1 19 ? -2.934 -0.133 7.308 1.00 0.40 19 PRO A CA 11
ATOM 5191 C C . PRO A 1 19 ? -2.700 -0.075 5.802 1.00 0.45 19 PRO A C 11
ATOM 5192 O O . PRO A 1 19 ? -3.144 -0.952 5.062 1.00 0.82 19 PRO A O 11
ATOM 5203 N N . CYS A 1 20 ? -2.042 0.983 5.363 1.00 0.33 20 CYS A N 11
ATOM 5204 C CA . CYS A 1 20 ? -1.567 1.087 3.992 1.00 0.38 20 CYS A CA 11
ATOM 5205 C C . CYS A 1 20 ? -0.047 1.083 4.015 1.00 0.43 20 CYS A C 11
ATOM 5206 O O . CYS A 1 20 ? 0.590 2.115 4.259 1.00 0.54 20 CYS A O 11
ATOM 5213 N N . THR A 1 21 ? 0.530 -0.086 3.813 1.00 0.42 21 THR A N 11
ATOM 5214 C CA . THR A 1 21 ? 1.960 -0.247 3.933 1.00 0.51 21 THR A CA 11
ATOM 5215 C C . THR A 1 21 ? 2.508 -1.119 2.815 1.00 0.45 21 THR A C 11
ATOM 5216 O O . THR A 1 21 ? 1.762 -1.676 2.011 1.00 0.71 21 THR A O 11
ATOM 5227 N N . PHE A 1 22 ? 3.821 -1.257 2.819 1.00 0.32 22 PHE A N 11
ATOM 5228 C CA . PHE A 1 22 ? 4.592 -1.775 1.704 1.00 0.46 22 PHE A CA 11
ATOM 5229 C C . PHE A 1 22 ? 4.110 -1.225 0.356 1.00 0.34 22 PHE A C 11
ATOM 5230 O O . PHE A 1 22 ? 4.344 -1.833 -0.686 1.00 0.35 22 PHE A O 11
ATOM 5247 N N . LYS A 1 23 ? 3.471 -0.055 0.391 1.00 0.43 23 LYS A N 11
ATOM 5248 C CA . LYS A 1 23 ? 2.882 0.559 -0.798 1.00 0.46 23 LYS A CA 11
ATOM 5249 C C . LYS A 1 23 ? 3.950 1.155 -1.693 1.00 0.59 23 LYS A C 11
ATOM 5250 O O . LYS A 1 23 ? 3.788 1.272 -2.908 1.00 0.78 23 LYS A O 11
ATOM 5269 N N . GLU A 1 24 ? 5.038 1.514 -1.069 1.00 0.68 24 GLU A N 11
ATOM 5270 C CA . GLU A 1 24 ? 6.147 2.167 -1.739 1.00 0.89 24 GLU A CA 11
ATOM 5271 C C . GLU A 1 24 ? 7.416 1.337 -1.610 1.00 0.80 24 GLU A C 11
ATOM 5272 O O . GLU A 1 24 ? 7.825 0.971 -0.506 1.00 1.27 24 GLU A O 11
ATOM 5284 N N . ASN A 1 25 ? 8.043 1.060 -2.741 1.00 1.01 25 ASN A N 11
ATOM 5285 C CA . ASN A 1 25 ? 9.257 0.254 -2.764 1.00 1.35 25 ASN A CA 11
ATOM 5286 C C . ASN A 1 25 ? 10.458 1.117 -2.397 1.00 1.05 25 ASN A C 11
ATOM 5287 O O . ASN A 1 25 ? 11.512 0.614 -2.018 1.00 1.24 25 ASN A O 11
ATOM 5298 N N . GLU A 1 26 ? 10.282 2.429 -2.500 1.00 1.30 26 GLU A N 11
ATOM 5299 C CA . GLU A 1 26 ? 11.327 3.373 -2.122 1.00 1.83 26 GLU A CA 11
ATOM 5300 C C . GLU A 1 26 ? 11.495 3.400 -0.605 1.00 2.12 26 GLU A C 11
ATOM 5301 O O . GLU A 1 26 ? 12.540 3.789 -0.092 1.00 2.61 26 GLU A O 11
ATOM 5313 N N . ASN A 1 27 ? 10.456 2.976 0.104 1.00 2.10 27 ASN A N 11
ATOM 5314 C CA . ASN A 1 27 ? 10.505 2.901 1.560 1.00 2.89 27 ASN A CA 11
ATOM 5315 C C . ASN A 1 27 ? 11.024 1.538 1.997 1.00 2.98 27 ASN A C 11
ATOM 5316 O O . ASN A 1 27 ? 11.671 1.405 3.037 1.00 3.67 27 ASN A O 11
ATOM 5327 N N . GLY A 1 28 ? 10.740 0.532 1.188 1.00 2.46 28 GLY A N 11
ATOM 5328 C CA . GLY A 1 28 ? 11.183 -0.811 1.484 1.00 2.52 28 GLY A CA 11
ATOM 5329 C C . GLY A 1 28 ? 10.978 -1.735 0.306 1.00 1.92 28 GLY A C 11
ATOM 5330 O O . GLY A 1 28 ? 11.805 -1.792 -0.600 1.00 2.40 28 GLY A O 11
ATOM 5334 N N . ASN A 1 29 ? 9.870 -2.454 0.311 1.00 1.47 29 ASN A N 11
ATOM 5335 C CA . ASN A 1 29 ? 9.528 -3.340 -0.790 1.00 1.37 29 ASN A CA 11
ATOM 5336 C C . ASN A 1 29 ? 8.027 -3.305 -1.009 1.00 1.21 29 ASN A C 11
ATOM 5337 O O . ASN A 1 29 ? 7.278 -2.884 -0.130 1.00 1.78 29 ASN A O 11
ATOM 5348 N N . THR A 1 30 ? 7.592 -3.742 -2.172 1.00 0.84 30 THR A N 11
ATOM 5349 C CA . THR A 1 30 ? 6.185 -3.731 -2.507 1.00 0.74 30 THR A CA 11
ATOM 5350 C C . THR A 1 30 ? 5.621 -5.132 -2.540 1.00 0.73 30 THR A C 11
ATOM 5351 O O . THR A 1 30 ? 5.292 -5.679 -3.591 1.00 1.10 30 THR A O 11
ATOM 5362 N N . VAL A 1 31 ? 5.506 -5.690 -1.358 1.00 0.62 31 VAL A N 11
ATOM 5363 C CA . VAL A 1 31 ? 5.066 -7.070 -1.197 1.00 0.73 31 VAL A CA 11
ATOM 5364 C C . VAL A 1 31 ? 3.564 -7.168 -1.380 1.00 0.63 31 VAL A C 11
ATOM 5365 O O . VAL A 1 31 ? 3.074 -7.635 -2.408 1.00 0.74 31 VAL A O 11
ATOM 5378 N N . LYS A 1 32 ? 2.839 -6.712 -0.380 1.00 0.51 32 LYS A N 11
ATOM 5379 C CA . LYS A 1 32 ? 1.404 -6.653 -0.448 1.00 0.43 32 LYS A CA 11
ATOM 5380 C C . LYS A 1 32 ? 0.987 -5.308 -0.965 1.00 0.37 32 LYS A C 11
ATOM 5381 O O . LYS A 1 32 ? -0.088 -5.151 -1.537 1.00 0.42 32 LYS A O 11
ATOM 5400 N N . ARG A 1 33 ? 1.877 -4.345 -0.720 1.00 0.33 33 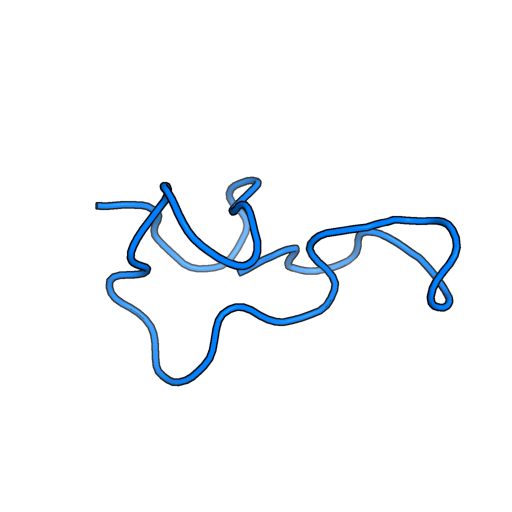ARG A N 11
ATOM 5401 C CA . ARG A 1 33 ? 1.720 -2.954 -1.130 1.00 0.36 33 ARG A CA 11
ATOM 5402 C C . ARG A 1 33 ? 0.343 -2.389 -0.774 1.00 0.34 33 ARG A C 11
ATOM 5403 O O . ARG A 1 33 ? -0.108 -1.413 -1.372 1.00 0.48 33 ARG A O 11
ATOM 5424 N N . CYS A 1 34 ? -0.273 -2.983 0.251 1.00 0.28 34 CYS A N 11
ATOM 5425 C CA . CYS A 1 34 ? -1.566 -2.581 0.744 1.00 0.38 34 CYS A CA 11
ATOM 5426 C C . CYS A 1 34 ? -1.555 -2.825 2.243 1.00 0.45 34 CYS A C 11
ATOM 5427 O O . CYS A 1 34 ? -1.349 -1.869 3.008 1.00 1.29 34 CYS A O 11
ATOM 5435 N N . CYS A 1 1 ? -11.832 0.962 -1.994 1.00 0.54 1 CYS A N 12
ATOM 5436 C CA . CYS A 1 1 ? -10.490 0.726 -1.423 1.00 0.40 1 CYS A CA 12
ATOM 5437 C C . CYS A 1 1 ? -9.699 -0.222 -2.310 1.00 0.36 1 CYS A C 12
ATOM 5438 O O . CYS A 1 1 ? -10.274 -1.009 -3.062 1.00 0.50 1 CYS A O 12
ATOM 5447 N N . LYS A 1 2 ? -8.377 -0.122 -2.245 1.00 0.27 2 LYS A N 12
ATOM 5448 C CA . LYS A 1 2 ? -7.507 -1.017 -2.991 1.00 0.31 2 LYS A CA 12
ATOM 5449 C C . LYS A 1 2 ? -7.464 -2.391 -2.330 1.00 0.34 2 LYS A C 12
ATOM 5450 O O . LYS A 1 2 ? -7.291 -2.493 -1.119 1.00 0.38 2 LYS A O 12
ATOM 5469 N N . PRO A 1 3 ? -7.658 -3.461 -3.119 1.00 0.39 3 PRO A N 12
ATOM 5470 C CA . PRO A 1 3 ? -7.629 -4.851 -2.625 1.00 0.48 3 PRO A CA 12
ATOM 5471 C C . PRO A 1 3 ? -6.288 -5.251 -2.005 1.00 0.39 3 PRO A C 12
ATOM 5472 O O . PRO A 1 3 ? -5.321 -4.496 -2.020 1.00 0.27 3 PRO A O 12
ATOM 5483 N N . LYS A 1 4 ? -6.253 -6.448 -1.441 1.00 0.55 4 LYS A N 12
ATOM 5484 C CA . LYS A 1 4 ? -5.030 -7.002 -0.885 1.00 0.55 4 LYS A CA 12
ATOM 5485 C C . LYS A 1 4 ? -4.045 -7.347 -1.999 1.00 0.42 4 LYS A C 12
ATOM 5486 O O . LYS A 1 4 ? -4.436 -7.878 -3.040 1.00 0.53 4 LYS A O 12
ATOM 5505 N N . GLY A 1 5 ? -2.774 -7.035 -1.776 1.00 0.37 5 GLY A N 12
ATOM 5506 C CA . GLY A 1 5 ? -1.766 -7.251 -2.793 1.00 0.35 5 GLY A CA 12
ATOM 5507 C C . GLY A 1 5 ? -1.799 -6.147 -3.819 1.00 0.32 5 GLY A C 12
ATOM 5508 O O . GLY A 1 5 ? -1.164 -6.230 -4.872 1.00 0.37 5 GLY A O 12
ATOM 5512 N N . ALA A 1 6 ? -2.561 -5.117 -3.499 1.00 0.28 6 ALA A N 12
ATOM 5513 C CA . ALA A 1 6 ? -2.786 -4.009 -4.423 1.00 0.30 6 ALA A CA 12
ATOM 5514 C C . ALA A 1 6 ? -2.105 -2.742 -3.928 1.00 0.30 6 ALA A C 12
ATOM 5515 O O . ALA A 1 6 ? -2.026 -2.515 -2.728 1.00 0.30 6 ALA A O 12
ATOM 5522 N N . PRO A 1 7 ? -1.612 -1.901 -4.852 1.00 0.37 7 PRO A N 12
ATOM 5523 C CA . PRO A 1 7 ? -0.903 -0.655 -4.515 1.00 0.43 7 PRO A CA 12
ATOM 5524 C C . PRO A 1 7 ? -1.758 0.356 -3.754 1.00 0.39 7 PRO A C 12
ATOM 5525 O O . PRO A 1 7 ? -2.773 0.832 -4.264 1.00 0.45 7 PRO A O 12
ATOM 5536 N N . CYS A 1 8 ? -1.353 0.670 -2.532 1.00 0.35 8 CYS A N 12
ATOM 5537 C CA . CYS A 1 8 ? -1.940 1.779 -1.802 1.00 0.33 8 CYS A CA 12
ATOM 5538 C C . CYS A 1 8 ? -0.900 2.871 -1.594 1.00 0.40 8 CYS A C 12
ATOM 5539 O O . CYS A 1 8 ? 0.298 2.657 -1.771 1.00 0.62 8 CYS A O 12
ATOM 5546 N N . SER A 1 9 ? -1.386 4.049 -1.278 1.00 0.32 9 SER A N 12
ATOM 5547 C CA . SER A 1 9 ? -0.558 5.200 -0.984 1.00 0.43 9 SER A CA 12
ATOM 5548 C C . SER A 1 9 ? -0.942 5.719 0.393 1.00 0.48 9 SER A C 12
ATOM 5549 O O . SER A 1 9 ? -2.128 5.705 0.735 1.00 0.51 9 SER A O 12
ATOM 5557 N N . PRO A 1 10 ? 0.033 6.177 1.195 1.00 0.64 10 PRO A N 12
ATOM 5558 C CA . PRO A 1 10 ? -0.196 6.559 2.591 1.00 0.79 10 PRO A CA 12
ATOM 5559 C C . PRO A 1 10 ? -1.436 7.426 2.795 1.00 0.69 10 PRO A C 12
ATOM 5560 O O . PRO A 1 10 ? -2.291 7.111 3.623 1.00 0.77 10 PRO A O 12
ATOM 5571 N N . LEU A 1 11 ? -1.547 8.493 2.027 1.00 0.57 11 LEU A N 12
ATOM 5572 C CA . LEU A 1 11 ? -2.626 9.441 2.205 1.00 0.52 11 LEU A CA 12
ATOM 5573 C C . LEU A 1 11 ? -3.777 9.231 1.218 1.00 0.39 11 LEU A C 12
ATOM 5574 O O . LEU A 1 11 ? -4.928 9.080 1.625 1.00 0.48 11 LEU A O 12
ATOM 5590 N N . MET A 1 12 ? -3.466 9.206 -0.074 1.00 0.29 12 MET A N 12
ATOM 5591 C CA . MET A 1 12 ? -4.503 9.347 -1.099 1.00 0.30 12 MET A CA 12
ATOM 5592 C C . MET A 1 12 ? -4.999 8.017 -1.672 1.00 0.25 12 MET A C 12
ATOM 5593 O O . MET A 1 12 ? -5.797 8.011 -2.607 1.00 0.29 12 MET A O 12
ATOM 5607 N N . TYR A 1 13 ? -4.554 6.894 -1.128 1.00 0.24 13 TYR A N 12
ATOM 5608 C CA . TYR A 1 13 ? -5.060 5.599 -1.586 1.00 0.25 13 TYR A CA 12
ATOM 5609 C C . TYR A 1 13 ? -5.399 4.690 -0.416 1.00 0.26 13 TYR A C 12
ATOM 5610 O O . TYR A 1 13 ? -4.556 3.918 0.046 1.00 0.33 13 TYR A O 12
ATOM 5628 N N . PRO A 1 14 ? -6.629 4.795 0.094 1.00 0.28 14 PRO A N 12
ATOM 5629 C CA . PRO A 1 14 ? -7.134 3.904 1.138 1.00 0.32 14 PRO A CA 12
ATOM 5630 C C . PRO A 1 14 ? -7.229 2.460 0.650 1.00 0.26 14 PRO A C 12
ATOM 5631 O O . PRO A 1 14 ? -7.783 2.184 -0.418 1.00 0.23 14 PRO A O 12
ATOM 5642 N N . CYS A 1 15 ? -6.687 1.541 1.427 1.00 0.30 15 CYS A N 12
ATOM 5643 C CA . CYS A 1 15 ? -6.669 0.140 1.046 1.00 0.29 15 CYS A CA 12
ATOM 5644 C C . CYS A 1 15 ? -7.753 -0.622 1.801 1.00 0.27 15 CYS A C 12
ATOM 5645 O O . CYS A 1 15 ? -8.238 -0.168 2.835 1.00 0.31 15 CYS A O 12
ATOM 5652 N N . CYS A 1 16 ? -8.137 -1.776 1.264 1.00 0.27 16 CYS A N 12
ATOM 5653 C CA . CYS A 1 16 ? -9.138 -2.643 1.890 1.00 0.30 16 CYS A CA 12
ATOM 5654 C C . CYS A 1 16 ? -8.509 -3.424 3.033 1.00 0.29 16 CYS A C 12
ATOM 5655 O O . CYS A 1 16 ? -9.136 -4.263 3.679 1.00 0.38 16 CYS A O 12
ATOM 5662 N N . THR A 1 17 ? -7.254 -3.125 3.235 1.00 0.28 17 THR A N 12
ATOM 5663 C CA . THR A 1 17 ? -6.446 -3.677 4.301 1.00 0.39 17 THR A CA 12
ATOM 5664 C C . THR A 1 17 ? -6.296 -2.621 5.392 1.00 0.41 17 THR A C 12
ATOM 5665 O O . THR A 1 17 ? -6.322 -1.424 5.094 1.00 0.53 17 THR A O 12
ATOM 5676 N N . GLY A 1 18 ? -6.218 -3.068 6.647 1.00 0.45 18 GLY A N 12
ATOM 5677 C CA . GLY A 1 18 ? -6.178 -2.158 7.784 1.00 0.53 18 GLY A CA 12
ATOM 5678 C C . GLY A 1 18 ? -5.187 -1.026 7.598 1.00 0.44 18 GLY A C 12
ATOM 5679 O O . GLY A 1 18 ? -5.587 0.123 7.387 1.00 0.51 18 GLY A O 12
ATOM 5683 N N . PRO A 1 19 ? -3.888 -1.313 7.691 1.00 0.42 19 PRO A N 12
ATOM 5684 C CA . PRO A 1 19 ? -2.849 -0.337 7.392 1.00 0.40 19 PRO A CA 12
ATOM 5685 C C . PRO A 1 19 ? -2.650 -0.161 5.891 1.00 0.45 19 PRO A C 12
ATOM 5686 O O . PRO A 1 19 ? -3.252 -0.866 5.083 1.00 0.82 19 PRO A O 12
ATOM 5697 N N . CYS A 1 20 ? -1.851 0.820 5.534 1.00 0.33 20 CYS A N 12
ATOM 5698 C CA . CYS A 1 20 ? -1.390 0.985 4.169 1.00 0.38 20 CYS A CA 12
ATOM 5699 C C . CYS A 1 20 ? 0.123 0.894 4.192 1.00 0.43 20 CYS A C 12
ATOM 5700 O O . CYS A 1 20 ? 0.829 1.905 4.262 1.00 0.54 20 CYS A O 12
ATOM 5707 N N . THR A 1 21 ? 0.612 -0.329 4.193 1.00 0.42 21 THR A N 12
ATOM 5708 C CA . THR A 1 21 ? 2.025 -0.575 4.372 1.00 0.51 21 THR A CA 12
ATOM 5709 C C . THR A 1 21 ? 2.646 -1.088 3.087 1.00 0.45 21 THR A C 12
ATOM 5710 O O . THR A 1 21 ? 1.951 -1.407 2.122 1.00 0.71 21 THR A O 12
ATOM 5721 N N . PHE A 1 22 ? 3.958 -1.204 3.127 1.00 0.32 22 PHE A N 12
ATOM 5722 C CA . PHE A 1 22 ? 4.797 -1.399 1.959 1.00 0.46 22 PHE A CA 12
ATOM 5723 C C . PHE A 1 22 ? 4.274 -0.633 0.740 1.00 0.34 22 PHE A C 12
ATOM 5724 O O . PHE A 1 22 ? 4.378 -1.104 -0.390 1.00 0.35 22 PHE A O 12
ATOM 5741 N N . LYS A 1 23 ? 3.736 0.557 0.982 1.00 0.43 23 LYS A N 12
ATOM 5742 C CA . LYS A 1 23 ? 3.011 1.309 -0.046 1.00 0.46 23 LYS A CA 12
ATOM 5743 C C . LYS A 1 23 ? 3.919 1.910 -1.105 1.00 0.59 23 LYS A C 12
ATOM 5744 O O . LYS A 1 23 ? 3.511 2.094 -2.251 1.00 0.78 23 LYS A O 12
ATOM 5763 N N . GLU A 1 24 ? 5.137 2.203 -0.723 1.00 0.68 24 GLU A N 12
ATOM 5764 C CA . GLU A 1 24 ? 6.097 2.834 -1.639 1.00 0.89 24 GLU A CA 12
ATOM 5765 C C . GLU A 1 24 ? 7.468 2.981 -0.990 1.00 0.80 24 GLU A C 12
ATOM 5766 O O . GLU A 1 24 ? 8.491 3.112 -1.660 1.00 1.27 24 GLU A O 12
ATOM 5778 N N . ASN A 1 25 ? 7.459 2.891 0.317 1.00 1.01 25 ASN A N 12
ATOM 5779 C CA . ASN A 1 25 ? 8.633 3.132 1.157 1.00 1.35 25 ASN A CA 12
ATOM 5780 C C . ASN A 1 25 ? 9.787 2.166 0.865 1.00 1.05 25 ASN A C 12
ATOM 5781 O O . ASN A 1 25 ? 10.954 2.552 0.926 1.00 1.24 25 ASN A O 12
ATOM 5792 N N . GLU A 1 26 ? 9.468 0.915 0.553 1.00 1.30 26 GLU A N 12
ATOM 5793 C CA . GLU A 1 26 ? 10.498 -0.105 0.368 1.00 1.83 26 GLU A CA 12
ATOM 5794 C C . GLU A 1 26 ? 10.999 -0.163 -1.070 1.00 2.12 26 GLU A C 12
ATOM 5795 O O . GLU A 1 26 ? 12.125 -0.589 -1.317 1.00 2.61 26 GLU A O 12
ATOM 5807 N N . ASN A 1 27 ? 10.146 0.253 -2.005 1.00 2.10 27 ASN A N 12
ATOM 5808 C CA . ASN A 1 27 ? 10.421 0.162 -3.445 1.00 2.89 27 ASN A CA 12
ATOM 5809 C C . ASN A 1 27 ? 10.392 -1.291 -3.937 1.00 2.98 27 ASN A C 12
ATOM 5810 O O . ASN A 1 27 ? 9.731 -1.602 -4.927 1.00 3.67 27 ASN A O 12
ATOM 5821 N N . GLY A 1 28 ? 11.103 -2.173 -3.247 1.00 2.46 28 GLY A N 12
ATOM 5822 C CA . GLY A 1 28 ? 11.116 -3.574 -3.623 1.00 2.52 28 GLY A CA 12
ATOM 5823 C C . GLY A 1 28 ? 10.080 -4.387 -2.870 1.00 1.92 28 GLY A C 12
ATOM 5824 O O . GLY A 1 28 ? 9.350 -5.180 -3.465 1.00 2.40 28 GLY A O 12
ATOM 5828 N N . ASN A 1 29 ? 9.992 -4.173 -1.560 1.00 1.47 29 ASN A N 12
ATOM 5829 C CA . ASN A 1 29 ? 9.065 -4.931 -0.709 1.00 1.37 29 ASN A CA 12
ATOM 5830 C C . ASN A 1 29 ? 7.640 -4.429 -0.844 1.00 1.21 29 ASN A C 12
ATOM 5831 O O . ASN A 1 29 ? 6.753 -4.812 -0.086 1.00 1.78 29 ASN A O 12
ATOM 5842 N N . THR A 1 30 ? 7.427 -3.601 -1.836 1.00 0.84 30 THR A N 12
ATOM 5843 C CA . THR A 1 30 ? 6.119 -3.030 -2.120 1.00 0.74 30 THR A CA 12
ATOM 5844 C C . THR A 1 30 ? 5.278 -4.003 -2.924 1.00 0.73 30 THR A C 12
ATOM 5845 O O . THR A 1 30 ? 4.391 -3.626 -3.683 1.00 1.10 30 THR A O 12
ATOM 5856 N N . VAL A 1 31 ? 5.598 -5.262 -2.735 1.00 0.62 31 VAL A N 12
ATOM 5857 C CA . VAL A 1 31 ? 4.891 -6.362 -3.375 1.00 0.73 31 VAL A CA 12
ATOM 5858 C C . VAL A 1 31 ? 3.405 -6.343 -3.035 1.00 0.63 31 VAL A C 12
ATOM 5859 O O . VAL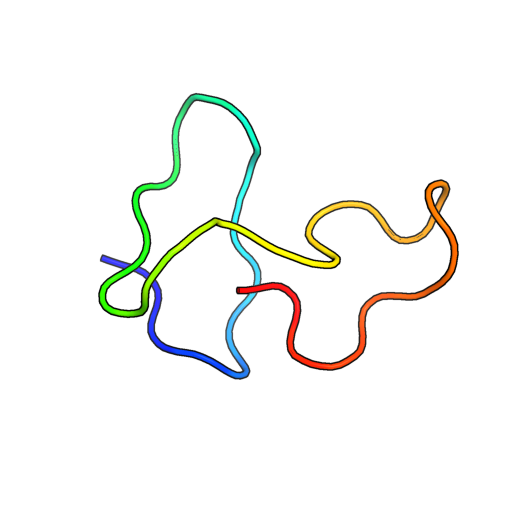 A 1 31 ? 2.552 -6.279 -3.919 1.00 0.74 31 VAL A O 12
ATOM 5872 N N . LYS A 1 32 ? 3.109 -6.392 -1.754 1.00 0.51 32 LYS A N 12
ATOM 5873 C CA . LYS A 1 32 ? 1.744 -6.282 -1.284 1.00 0.43 32 LYS A CA 12
ATOM 5874 C C . LYS A 1 32 ? 1.260 -4.850 -1.429 1.00 0.37 32 LYS A C 12
ATOM 5875 O O . LYS A 1 32 ? 0.215 -4.613 -2.028 1.00 0.42 32 LYS A O 12
ATOM 5894 N N . ARG A 1 33 ? 2.030 -3.908 -0.896 1.00 0.33 33 ARG A N 12
ATOM 5895 C CA . ARG A 1 33 ? 1.726 -2.491 -1.031 1.00 0.36 33 ARG A CA 12
ATOM 5896 C C . ARG A 1 33 ? 0.326 -2.166 -0.494 1.00 0.34 33 ARG A C 12
ATOM 5897 O O . ARG A 1 33 ? -0.350 -1.287 -1.016 1.00 0.48 33 ARG A O 12
ATOM 5918 N N . CYS A 1 34 ? -0.098 -2.876 0.556 1.00 0.28 34 CYS A N 12
ATOM 5919 C CA . CYS A 1 34 ? -1.409 -2.695 1.136 1.00 0.38 34 CYS A CA 12
ATOM 5920 C C . CYS A 1 34 ? -1.325 -3.096 2.601 1.00 0.45 34 CYS A C 12
ATOM 5921 O O . CYS A 1 34 ? -1.239 -2.207 3.469 1.00 1.29 34 CYS A O 12
ATOM 5929 N N . CYS A 1 1 ? -12.095 1.005 -2.056 1.00 0.54 1 CYS A N 13
ATOM 5930 C CA . CYS A 1 1 ? -10.889 0.564 -1.325 1.00 0.40 1 CYS A CA 13
ATOM 5931 C C . CYS A 1 1 ? -9.965 -0.217 -2.240 1.00 0.36 1 CYS A C 13
ATOM 5932 O O . CYS A 1 1 ? -10.416 -0.896 -3.166 1.00 0.50 1 CYS A O 13
ATOM 5941 N N . LYS A 1 2 ? -8.672 -0.102 -1.990 1.00 0.27 2 LYS A N 13
ATOM 5942 C CA . LYS A 1 2 ? -7.683 -0.871 -2.724 1.00 0.31 2 LYS A CA 13
ATOM 5943 C C . LYS A 1 2 ? -7.661 -2.310 -2.226 1.00 0.34 2 LYS A C 13
ATOM 5944 O O . LYS A 1 2 ? -7.554 -2.551 -1.022 1.00 0.38 2 LYS A O 13
ATOM 5963 N N . PRO A 1 3 ? -7.794 -3.280 -3.147 1.00 0.39 3 PRO A N 13
ATOM 5964 C CA . PRO A 1 3 ? -7.775 -4.713 -2.816 1.00 0.48 3 PRO A CA 13
ATOM 5965 C C . PRO A 1 3 ? -6.440 -5.158 -2.226 1.00 0.39 3 PRO A C 13
ATOM 5966 O O . PRO A 1 3 ? -5.479 -4.395 -2.176 1.00 0.27 3 PRO A O 13
ATOM 5977 N N . LYS A 1 4 ? -6.387 -6.400 -1.776 1.00 0.55 4 LYS A N 13
ATOM 5978 C CA . LYS A 1 4 ? -5.182 -6.952 -1.211 1.00 0.55 4 LYS A CA 13
ATOM 5979 C C . LYS A 1 4 ? -4.183 -7.318 -2.295 1.00 0.42 4 LYS A C 13
ATOM 5980 O O . LYS A 1 4 ? -4.564 -7.790 -3.367 1.00 0.53 4 LYS A O 13
ATOM 5999 N N . GLY A 1 5 ? -2.908 -7.101 -2.006 1.00 0.37 5 GLY A N 13
ATOM 6000 C CA . GLY A 1 5 ? -1.875 -7.292 -3.006 1.00 0.35 5 GLY A CA 13
ATOM 6001 C C . GLY A 1 5 ? -1.872 -6.157 -4.008 1.00 0.32 5 GLY A C 13
ATOM 6002 O O . GLY A 1 5 ? -1.177 -6.203 -5.025 1.00 0.37 5 GLY A O 13
ATOM 6006 N N . ALA A 1 6 ? -2.655 -5.135 -3.703 1.00 0.28 6 ALA A N 13
ATOM 6007 C CA . ALA A 1 6 ? -2.837 -4.004 -4.610 1.00 0.30 6 ALA A CA 13
ATOM 6008 C C . ALA A 1 6 ? -2.141 -2.767 -4.065 1.00 0.30 6 ALA A C 13
ATOM 6009 O O . ALA A 1 6 ? -2.046 -2.600 -2.860 1.00 0.30 6 ALA A O 13
ATOM 6016 N N . PRO A 1 7 ? -1.663 -1.876 -4.949 1.00 0.37 7 PRO A N 13
ATOM 6017 C CA . PRO A 1 7 ? -0.835 -0.736 -4.548 1.00 0.43 7 PRO A CA 13
ATOM 6018 C C . PRO A 1 7 ? -1.626 0.418 -3.941 1.00 0.39 7 PRO A C 13
ATOM 6019 O O . PRO A 1 7 ? -2.460 1.038 -4.607 1.00 0.45 7 PRO A O 13
ATOM 6030 N N . CYS A 1 8 ? -1.364 0.696 -2.676 1.00 0.35 8 CYS A N 13
ATOM 6031 C CA . CYS A 1 8 ? -1.911 1.873 -2.030 1.00 0.33 8 CYS A CA 13
ATOM 6032 C C . CYS A 1 8 ? -0.837 2.942 -1.897 1.00 0.40 8 CYS A C 13
ATOM 6033 O O . CYS A 1 8 ? 0.324 2.732 -2.248 1.00 0.62 8 CYS A O 13
ATOM 6040 N N . SER A 1 9 ? -1.265 4.106 -1.472 1.00 0.32 9 SER A N 13
ATOM 6041 C CA . SER A 1 9 ? -0.389 5.223 -1.193 1.00 0.43 9 SER A CA 13
ATOM 6042 C C . SER A 1 9 ? -0.666 5.699 0.226 1.00 0.48 9 SER A C 13
ATOM 6043 O O . SER A 1 9 ? -1.818 5.648 0.665 1.00 0.51 9 SER A O 13
ATOM 6051 N N . PRO A 1 10 ? 0.353 6.167 0.957 1.00 0.64 10 PRO A N 13
ATOM 6052 C CA . PRO A 1 10 ? 0.221 6.511 2.377 1.00 0.79 10 PRO A CA 13
ATOM 6053 C C . PRO A 1 10 ? -0.996 7.384 2.684 1.00 0.69 10 PRO A C 13
ATOM 6054 O O . PRO A 1 10 ? -1.768 7.088 3.600 1.00 0.77 10 PRO A O 13
ATOM 6065 N N . LEU A 1 11 ? -1.177 8.442 1.908 1.00 0.57 11 LEU A N 13
ATOM 6066 C CA . LEU A 1 11 ? -2.198 9.436 2.213 1.00 0.52 11 LEU A CA 13
ATOM 6067 C C . LEU A 1 11 ? -3.488 9.240 1.404 1.00 0.39 11 LEU A C 13
ATOM 6068 O O . LEU A 1 11 ? -4.564 9.086 1.979 1.00 0.48 11 LEU A O 13
ATOM 6084 N N . MET A 1 12 ? -3.381 9.212 0.077 1.00 0.29 12 MET A N 13
ATOM 6085 C CA . MET A 1 12 ? -4.563 9.397 -0.770 1.00 0.30 12 MET A CA 13
ATOM 6086 C C . MET A 1 12 ? -5.086 8.103 -1.396 1.00 0.25 12 MET A C 13
ATOM 6087 O O . MET A 1 12 ? -5.962 8.145 -2.260 1.00 0.29 12 MET A O 13
ATOM 6101 N N . TYR A 1 13 ? -4.577 6.958 -0.975 1.00 0.24 13 TYR A N 13
ATOM 6102 C CA . TYR A 1 13 ? -5.072 5.688 -1.503 1.00 0.25 13 TYR A CA 13
ATOM 6103 C C . TYR A 1 13 ? -5.455 4.739 -0.376 1.00 0.26 13 TYR A C 13
ATOM 6104 O O . TYR A 1 13 ? -4.681 3.849 -0.022 1.00 0.33 13 TYR A O 13
ATOM 6122 N N . PRO A 1 14 ? -6.644 4.928 0.214 1.00 0.28 14 PRO A N 13
ATOM 6123 C CA . PRO A 1 14 ? -7.148 4.058 1.281 1.00 0.32 14 PRO A CA 13
ATOM 6124 C C . PRO A 1 14 ? -7.245 2.602 0.837 1.00 0.26 14 PRO A C 13
ATOM 6125 O O . PRO A 1 14 ? -7.798 2.296 -0.224 1.00 0.23 14 PRO A O 13
ATOM 6136 N N . CYS A 1 15 ? -6.703 1.710 1.646 1.00 0.30 15 CYS A N 13
ATOM 6137 C CA . CYS A 1 15 ? -6.694 0.296 1.321 1.00 0.29 15 CYS A CA 13
ATOM 6138 C C . CYS A 1 15 ? -7.835 -0.425 2.018 1.00 0.27 15 CYS A C 13
ATOM 6139 O O . CYS A 1 15 ? -8.352 0.040 3.034 1.00 0.31 15 CYS A O 13
ATOM 6146 N N . CYS A 1 16 ? -8.222 -1.560 1.454 1.00 0.27 16 CYS A N 13
ATOM 6147 C CA . CYS A 1 16 ? -9.312 -2.361 1.991 1.00 0.30 16 CYS A CA 13
ATOM 6148 C C . CYS A 1 16 ? -8.791 -3.293 3.075 1.00 0.29 16 CYS A C 13
ATOM 6149 O O . CYS A 1 16 ? -9.525 -4.113 3.630 1.00 0.38 16 CYS A O 13
ATOM 6156 N N . THR A 1 17 ? -7.506 -3.170 3.332 1.00 0.28 17 THR A N 13
ATOM 6157 C CA . THR A 1 17 ? -6.855 -3.861 4.428 1.00 0.39 17 THR A CA 13
ATOM 6158 C C . THR A 1 17 ? -6.566 -2.847 5.540 1.00 0.41 17 THR A C 13
ATOM 6159 O O . THR A 1 17 ? -6.966 -1.688 5.417 1.00 0.53 17 THR A O 13
ATOM 6170 N N . GLY A 1 18 ? -5.906 -3.275 6.615 1.00 0.45 18 GLY A N 13
ATOM 6171 C CA . GLY A 1 18 ? -5.670 -2.397 7.756 1.00 0.53 18 GLY A CA 13
ATOM 6172 C C . GLY A 1 18 ? -4.843 -1.163 7.415 1.00 0.44 18 GLY A C 13
ATOM 6173 O O . GLY A 1 18 ? -5.376 -0.175 6.907 1.00 0.51 18 GLY A O 13
ATOM 6177 N N . PRO A 1 19 ? -3.538 -1.172 7.710 1.00 0.42 19 PRO A N 13
ATOM 6178 C CA . PRO A 1 19 ? -2.655 -0.066 7.369 1.00 0.40 19 PRO A CA 13
ATOM 6179 C C . PRO A 1 19 ? -2.113 -0.191 5.949 1.00 0.45 19 PRO A C 13
ATOM 6180 O O . PRO A 1 19 ? -1.938 -1.297 5.447 1.00 0.82 19 PRO A O 13
ATOM 6191 N N . CYS A 1 20 ? -1.860 0.948 5.312 1.00 0.33 20 CYS A N 13
ATOM 6192 C CA . CYS A 1 20 ? -1.314 0.979 3.956 1.00 0.38 20 CYS A CA 13
ATOM 6193 C C . CYS A 1 20 ? 0.179 0.644 3.996 1.00 0.43 20 CYS A C 13
ATOM 6194 O O . CYS A 1 20 ? 1.039 1.526 4.095 1.00 0.54 20 CYS A O 13
ATOM 6201 N N . THR A 1 21 ? 0.468 -0.645 3.946 1.00 0.42 21 THR A N 13
ATOM 6202 C CA . THR A 1 21 ? 1.812 -1.153 4.106 1.00 0.51 21 THR A CA 13
ATOM 6203 C C . THR A 1 21 ? 2.475 -1.481 2.781 1.00 0.45 21 THR A C 13
ATOM 6204 O O . THR A 1 21 ? 1.807 -1.758 1.786 1.00 0.71 21 THR A O 13
ATOM 6215 N N . PHE A 1 22 ? 3.805 -1.480 2.816 1.00 0.32 22 PHE A N 13
ATOM 6216 C CA . PHE A 1 22 ? 4.649 -1.819 1.687 1.00 0.46 22 PHE A CA 13
ATOM 6217 C C . PHE A 1 22 ? 4.170 -1.184 0.385 1.00 0.34 22 PHE A C 13
ATOM 6218 O O . PHE A 1 22 ? 4.307 -1.762 -0.691 1.00 0.35 22 PHE A O 13
ATOM 6235 N N . LYS A 1 23 ? 3.635 0.020 0.505 1.00 0.43 23 LYS A N 13
ATOM 6236 C CA . LYS A 1 23 ? 3.014 0.725 -0.612 1.00 0.46 23 LYS A CA 13
ATOM 6237 C C . LYS A 1 23 ? 4.028 1.361 -1.540 1.00 0.59 23 LYS A C 13
ATOM 6238 O O . LYS A 1 23 ? 3.760 1.601 -2.716 1.00 0.78 23 LYS A O 13
ATOM 6257 N N . GLU A 1 24 ? 5.181 1.630 -0.998 1.00 0.68 24 GLU A N 13
ATOM 6258 C CA . GLU A 1 24 ? 6.215 2.356 -1.719 1.00 0.89 24 GLU A CA 13
ATOM 6259 C C . GLU A 1 24 ? 7.596 1.792 -1.401 1.00 0.80 24 GLU A C 13
ATOM 6260 O O . GLU A 1 24 ? 7.904 1.499 -0.245 1.00 1.27 24 GLU A O 13
ATOM 6272 N N . ASN A 1 25 ? 8.421 1.644 -2.435 1.00 1.01 25 ASN A N 13
ATOM 6273 C CA . ASN A 1 25 ? 9.774 1.109 -2.280 1.00 1.35 25 ASN A CA 13
ATOM 6274 C C . ASN A 1 25 ? 10.711 2.145 -1.679 1.00 1.05 25 ASN A C 13
ATOM 6275 O O . ASN A 1 25 ? 11.781 1.807 -1.176 1.00 1.24 25 ASN A O 13
ATOM 6286 N N . GLU A 1 26 ? 10.312 3.406 -1.735 1.00 1.30 26 GLU A N 13
ATOM 6287 C CA . GLU A 1 26 ? 11.056 4.467 -1.068 1.00 1.83 26 GLU A CA 13
ATOM 6288 C C . GLU A 1 26 ? 10.756 4.445 0.427 1.00 2.12 26 GLU A C 13
ATOM 6289 O O . GLU A 1 26 ? 11.334 5.200 1.209 1.00 2.61 26 GLU A O 13
ATOM 6301 N N . ASN A 1 27 ? 9.840 3.565 0.806 1.00 2.10 27 ASN A N 13
ATOM 6302 C CA . ASN A 1 27 ? 9.458 3.383 2.196 1.00 2.89 27 ASN A CA 13
ATOM 6303 C C . ASN A 1 27 ? 9.467 1.894 2.516 1.00 2.98 27 ASN A C 13
ATOM 6304 O O . ASN A 1 27 ? 8.684 1.401 3.329 1.00 3.67 27 ASN A O 13
ATOM 6315 N N . GLY A 1 28 ? 10.334 1.180 1.826 1.00 2.46 28 GLY A N 13
ATOM 6316 C CA . GLY A 1 28 ? 10.452 -0.251 2.017 1.00 2.52 28 GLY A CA 13
ATOM 6317 C C . GLY A 1 28 ? 10.489 -0.997 0.701 1.00 1.92 28 GLY A C 13
ATOM 6318 O O . GLY A 1 28 ? 11.390 -0.789 -0.110 1.00 2.40 28 GLY A O 13
ATOM 6322 N N . ASN A 1 29 ? 9.509 -1.859 0.481 1.00 1.47 29 ASN A N 13
ATOM 6323 C CA . ASN A 1 29 ? 9.416 -2.618 -0.757 1.00 1.37 29 ASN A CA 13
ATOM 6324 C C . ASN A 1 29 ? 7.953 -2.903 -1.051 1.00 1.21 29 ASN A C 13
ATOM 6325 O O . ASN A 1 29 ? 7.167 -3.102 -0.129 1.00 1.78 29 ASN A O 13
ATOM 6336 N N . THR A 1 30 ? 7.581 -2.924 -2.317 1.00 0.84 30 THR A N 13
ATOM 6337 C CA . THR A 1 30 ? 6.199 -3.147 -2.685 1.00 0.74 30 THR A CA 13
ATOM 6338 C C . THR A 1 30 ? 5.887 -4.624 -2.812 1.00 0.73 30 THR A C 13
ATOM 6339 O O . THR A 1 30 ? 5.908 -5.203 -3.897 1.00 1.10 30 THR A O 13
ATOM 6350 N N . VAL A 1 31 ? 5.585 -5.217 -1.677 1.00 0.62 31 VAL A N 13
ATOM 6351 C CA . VAL A 1 31 ? 5.300 -6.644 -1.603 1.00 0.73 31 VAL A CA 13
ATOM 6352 C C . VAL A 1 31 ? 3.811 -6.890 -1.765 1.00 0.63 31 VAL A C 13
ATOM 6353 O O . VAL A 1 31 ? 3.345 -7.301 -2.827 1.00 0.74 31 VAL A O 13
ATOM 6366 N N . LYS A 1 32 ? 3.067 -6.611 -0.711 1.00 0.51 32 LYS A N 13
ATOM 6367 C CA . LYS A 1 32 ? 1.628 -6.670 -0.758 1.00 0.43 32 LYS A CA 13
ATOM 6368 C C . LYS A 1 32 ? 1.093 -5.320 -1.146 1.00 0.37 32 LYS A C 13
ATOM 6369 O O . LYS A 1 32 ? -0.025 -5.200 -1.636 1.00 0.42 32 LYS A O 13
ATOM 6388 N N . ARG A 1 33 ? 1.928 -4.312 -0.884 1.00 0.33 33 ARG A N 13
ATOM 6389 C CA . ARG A 1 33 ? 1.689 -2.922 -1.267 1.00 0.36 33 ARG A CA 13
ATOM 6390 C C . ARG A 1 33 ? 0.301 -2.413 -0.867 1.00 0.34 33 ARG A C 13
ATOM 6391 O O . ARG A 1 33 ? -0.168 -1.404 -1.387 1.00 0.48 33 ARG A O 13
ATOM 6412 N N . CYS A 1 34 ? -0.309 -3.095 0.100 1.00 0.28 34 CYS A N 13
ATOM 6413 C CA . CYS A 1 34 ? -1.585 -2.719 0.660 1.00 0.38 34 CYS A CA 13
ATOM 6414 C C . CYS A 1 34 ? -1.542 -3.084 2.132 1.00 0.45 34 CYS A C 13
ATOM 6415 O O . CYS A 1 34 ? -1.599 -4.293 2.442 1.00 1.29 34 CYS A O 13
ATOM 6423 N N . CYS A 1 1 ? -11.926 0.861 -2.189 1.00 0.54 1 CYS A N 14
ATOM 6424 C CA . CYS A 1 1 ? -10.578 0.872 -1.583 1.00 0.40 1 CYS A CA 14
ATOM 6425 C C . CYS A 1 1 ? -9.665 -0.109 -2.310 1.00 0.36 1 CYS A C 14
ATOM 6426 O O . CYS A 1 1 ? -10.139 -0.970 -3.052 1.00 0.50 1 CYS A O 14
ATOM 6435 N N . LYS A 1 2 ? -8.358 0.053 -2.141 1.00 0.27 2 LYS A N 14
ATOM 6436 C CA . LYS A 1 2 ? -7.393 -0.872 -2.716 1.00 0.31 2 LYS A CA 14
ATOM 6437 C C . LYS A 1 2 ? -7.296 -2.144 -1.879 1.00 0.34 2 LYS A C 14
ATOM 6438 O O . LYS A 1 2 ? -7.095 -2.076 -0.669 1.00 0.38 2 LYS A O 14
ATOM 6457 N N . PRO A 1 3 ? -7.483 -3.316 -2.507 1.00 0.39 3 PRO A N 14
ATOM 6458 C CA . PRO A 1 3 ? -7.346 -4.612 -1.834 1.00 0.48 3 PRO A CA 14
ATOM 6459 C C . PRO A 1 3 ? -5.886 -4.960 -1.553 1.00 0.39 3 PRO A C 14
ATOM 6460 O O . PRO A 1 3 ? -4.972 -4.337 -2.091 1.00 0.27 3 PRO A O 14
ATOM 6471 N N . LYS A 1 4 ? -5.671 -5.961 -0.710 1.00 0.55 4 LYS A N 14
ATOM 6472 C CA . LYS A 1 4 ? -4.324 -6.417 -0.402 1.00 0.55 4 LYS A CA 14
ATOM 6473 C C . LYS A 1 4 ? -3.731 -7.102 -1.627 1.00 0.42 4 LYS A C 14
ATOM 6474 O O . LYS A 1 4 ? -4.379 -7.936 -2.257 1.00 0.53 4 LYS A O 14
ATOM 6493 N N . GLY A 1 5 ? -2.497 -6.751 -1.956 1.00 0.37 5 GLY A N 14
ATOM 6494 C CA . GLY A 1 5 ? -1.867 -7.269 -3.159 1.00 0.35 5 GLY A CA 14
ATOM 6495 C C . GLY A 1 5 ? -1.872 -6.211 -4.224 1.00 0.32 5 GLY A C 14
ATOM 6496 O O . GLY A 1 5 ? -1.225 -6.323 -5.268 1.00 0.37 5 GLY A O 14
ATOM 6500 N N . ALA A 1 6 ? -2.612 -5.172 -3.923 1.00 0.28 6 ALA A N 14
ATOM 6501 C CA . ALA A 1 6 ? -2.760 -4.026 -4.813 1.00 0.30 6 ALA A CA 14
ATOM 6502 C C . ALA A 1 6 ? -1.997 -2.830 -4.255 1.00 0.30 6 ALA A C 14
ATOM 6503 O O . ALA A 1 6 ? -1.836 -2.710 -3.046 1.00 0.30 6 ALA A O 14
ATOM 6510 N N . PRO A 1 7 ? -1.518 -1.930 -5.128 1.00 0.37 7 PRO A N 14
ATOM 6511 C CA . PRO A 1 7 ? -0.681 -0.808 -4.710 1.00 0.43 7 PRO A CA 14
ATOM 6512 C C . PRO A 1 7 ? -1.469 0.365 -4.127 1.00 0.39 7 PRO A C 14
ATOM 6513 O O . PRO A 1 7 ? -2.251 1.014 -4.827 1.00 0.45 7 PRO A O 14
ATOM 6524 N N . CYS A 1 8 ? -1.258 0.635 -2.845 1.00 0.35 8 CYS A N 14
ATOM 6525 C CA . CYS A 1 8 ? -1.870 1.787 -2.201 1.00 0.33 8 CYS A CA 14
ATOM 6526 C C . CYS A 1 8 ? -0.847 2.895 -1.992 1.00 0.40 8 CYS A C 14
ATOM 6527 O O . CYS A 1 8 ? 0.325 2.766 -2.337 1.00 0.62 8 CYS A O 14
ATOM 6534 N N . SER A 1 9 ? -1.336 4.012 -1.508 1.00 0.32 9 SER A N 14
ATOM 6535 C CA . SER A 1 9 ? -0.522 5.154 -1.144 1.00 0.43 9 SER A CA 14
ATOM 6536 C C . SER A 1 9 ? -0.866 5.550 0.286 1.00 0.48 9 SER A C 14
ATOM 6537 O O . SER A 1 9 ? -2.042 5.508 0.654 1.00 0.51 9 SER A O 14
ATOM 6545 N N . PRO A 1 10 ? 0.124 5.943 1.102 1.00 0.64 10 PRO A N 14
ATOM 6546 C CA . PRO A 1 10 ? -0.075 6.179 2.538 1.00 0.79 10 PRO A CA 14
ATOM 6547 C C . PRO A 1 10 ? -1.290 7.049 2.855 1.00 0.69 10 PRO A C 14
ATOM 6548 O O . PRO A 1 10 ? -2.127 6.683 3.683 1.00 0.77 10 PRO A O 14
ATOM 6559 N N . LEU A 1 11 ? -1.386 8.187 2.190 1.00 0.57 11 LEU A N 14
ATOM 6560 C CA . LEU A 1 11 ? -2.439 9.151 2.475 1.00 0.52 11 LEU A CA 14
ATOM 6561 C C . LEU A 1 11 ? -3.599 9.061 1.479 1.00 0.39 11 LEU A C 14
ATOM 6562 O O . LEU A 1 11 ? -4.756 8.912 1.876 1.00 0.48 11 LEU A O 14
ATOM 6578 N N . MET A 1 12 ? -3.289 9.141 0.188 1.00 0.29 12 MET A N 14
ATOM 6579 C CA . MET A 1 12 ? -4.309 9.434 -0.823 1.00 0.30 12 MET A CA 14
ATOM 6580 C C . MET A 1 12 ? -4.919 8.186 -1.479 1.00 0.25 12 MET A C 14
ATOM 6581 O O . MET A 1 12 ? -5.609 8.296 -2.495 1.00 0.29 12 MET A O 14
ATOM 6595 N N . TYR A 1 13 ? -4.694 7.012 -0.905 1.00 0.24 13 TYR A N 14
ATOM 6596 C CA . TYR A 1 13 ? -5.268 5.781 -1.453 1.00 0.25 13 TYR A CA 14
ATOM 6597 C C . TYR A 1 13 ? -5.798 4.879 -0.344 1.00 0.26 13 TYR A C 14
ATOM 6598 O O . TYR A 1 13 ? -5.068 4.036 0.182 1.00 0.33 13 TYR A O 14
ATOM 6616 N N . PRO A 1 14 ? -7.067 5.069 0.038 1.00 0.28 14 PRO A N 14
ATOM 6617 C CA . PRO A 1 14 ? -7.744 4.227 1.032 1.00 0.32 14 PRO A CA 14
ATOM 6618 C C . PRO A 1 14 ? -7.663 2.740 0.685 1.00 0.26 14 PRO A C 14
ATOM 6619 O O . PRO A 1 14 ? -7.912 2.332 -0.454 1.00 0.23 14 PRO A O 14
ATOM 6630 N N . CYS A 1 15 ? -7.316 1.934 1.674 1.00 0.30 15 CYS A N 14
ATOM 6631 C CA . CYS A 1 15 ? -7.117 0.509 1.468 1.00 0.29 15 CYS A CA 14
ATOM 6632 C C . CYS A 1 15 ? -8.224 -0.316 2.115 1.00 0.27 15 CYS A C 14
ATOM 6633 O O . CYS A 1 15 ? -8.854 0.108 3.083 1.00 0.31 15 CYS A O 14
ATOM 6640 N N . CYS A 1 16 ? -8.460 -1.493 1.547 1.00 0.27 16 CYS A N 14
ATOM 6641 C CA . CYS A 1 16 ? -9.420 -2.451 2.089 1.00 0.30 16 CYS A CA 14
ATOM 6642 C C . CYS A 1 16 ? -8.735 -3.308 3.140 1.00 0.29 16 CYS A C 14
ATOM 6643 O O . CYS A 1 16 ? -9.329 -4.186 3.767 1.00 0.38 16 CYS A O 14
ATOM 6650 N N . THR A 1 17 ? -7.468 -3.030 3.294 1.00 0.28 17 THR A N 14
ATOM 6651 C CA . THR A 1 17 ? -6.595 -3.729 4.215 1.00 0.39 17 THR A CA 14
ATOM 6652 C C . THR A 1 17 ? -6.354 -2.839 5.430 1.00 0.41 17 THR A C 14
ATOM 6653 O O . THR A 1 17 ? -6.495 -1.617 5.328 1.00 0.53 17 THR A O 14
ATOM 6664 N N . GLY A 1 18 ? -6.045 -3.452 6.574 1.00 0.45 18 GLY A N 14
ATOM 6665 C CA . GLY A 1 18 ? -5.856 -2.707 7.812 1.00 0.53 18 GLY A CA 14
ATOM 6666 C C . GLY A 1 18 ? -4.971 -1.490 7.633 1.00 0.44 18 GLY A C 14
ATOM 6667 O O . GLY A 1 18 ? -5.456 -0.359 7.652 1.00 0.51 18 GLY A O 14
ATOM 6671 N N . PRO A 1 19 ? -3.664 -1.689 7.474 1.00 0.42 19 PRO A N 14
ATOM 6672 C CA . PRO A 1 19 ? -2.748 -0.620 7.129 1.00 0.40 19 PRO A CA 14
ATOM 6673 C C . PRO A 1 19 ? -2.606 -0.464 5.622 1.00 0.45 19 PRO A C 14
ATOM 6674 O O . PRO A 1 19 ? -3.164 -1.241 4.849 1.00 0.82 19 PRO A O 14
ATOM 6685 N N . CYS A 1 20 ? -1.915 0.583 5.224 1.00 0.33 20 CYS A N 14
ATOM 6686 C CA . CYS A 1 20 ? -1.492 0.757 3.845 1.00 0.38 20 CYS A CA 14
ATOM 6687 C C . CYS A 1 20 ? 0.029 0.738 3.821 1.00 0.43 20 CYS A C 14
ATOM 6688 O O . CYS A 1 20 ? 0.686 1.781 3.899 1.00 0.54 20 CYS A O 14
ATOM 6695 N N . THR A 1 21 ? 0.587 -0.463 3.774 1.00 0.42 21 THR A N 14
ATOM 6696 C CA . THR A 1 21 ? 2.024 -0.640 3.876 1.00 0.51 21 THR A CA 14
ATOM 6697 C C . THR A 1 21 ? 2.571 -1.373 2.657 1.00 0.45 21 THR A C 14
ATOM 6698 O O . THR A 1 21 ? 1.825 -1.765 1.770 1.00 0.71 21 THR A O 14
ATOM 6709 N N . PHE A 1 22 ? 3.877 -1.592 2.668 1.00 0.32 22 PHE A N 14
ATOM 6710 C CA . PHE A 1 22 ? 4.644 -2.031 1.510 1.00 0.46 22 PHE A CA 14
ATOM 6711 C C . PHE A 1 22 ? 4.190 -1.358 0.209 1.00 0.34 22 PHE A C 14
ATOM 6712 O O . PHE A 1 22 ? 4.337 -1.921 -0.874 1.00 0.35 22 PHE A O 14
ATOM 6729 N N . LYS A 1 23 ? 3.663 -0.144 0.331 1.00 0.43 23 LYS A N 14
ATOM 6730 C CA . LYS A 1 23 ? 3.094 0.587 -0.800 1.00 0.46 23 LYS A CA 14
ATOM 6731 C C . LYS A 1 23 ? 4.166 1.288 -1.611 1.00 0.59 23 LYS A C 14
ATOM 6732 O O . LYS A 1 23 ? 4.008 1.545 -2.806 1.00 0.78 23 LYS A O 14
ATOM 6751 N N . GLU A 1 24 ? 5.253 1.580 -0.948 1.00 0.68 24 GLU A N 14
ATOM 6752 C CA . GLU A 1 24 ? 6.358 2.304 -1.551 1.00 0.89 24 GLU A CA 14
ATOM 6753 C C . GLU A 1 24 ? 7.677 1.592 -1.284 1.00 0.80 24 GLU A C 14
ATOM 6754 O O . GLU A 1 24 ? 8.004 1.266 -0.141 1.00 1.27 24 GLU A O 14
ATOM 6766 N N . ASN A 1 25 ? 8.431 1.366 -2.347 1.00 1.01 25 ASN A N 14
ATOM 6767 C CA . ASN A 1 25 ? 9.710 0.681 -2.256 1.00 1.35 25 ASN A CA 14
ATOM 6768 C C . ASN A 1 25 ? 10.792 1.647 -1.797 1.00 1.05 25 ASN A C 14
ATOM 6769 O O . ASN A 1 25 ? 11.789 1.247 -1.198 1.00 1.24 25 ASN A O 14
ATOM 6780 N N . GLU A 1 26 ? 10.582 2.929 -2.058 1.00 1.30 26 GLU A N 14
ATOM 6781 C CA . GLU A 1 26 ? 11.505 3.958 -1.597 1.00 1.83 26 GLU A CA 14
ATOM 6782 C C . GLU A 1 26 ? 11.366 4.137 -0.084 1.00 2.12 26 GLU A C 14
ATOM 6783 O O . GLU A 1 26 ? 12.248 4.676 0.584 1.00 2.61 26 GLU A O 14
ATOM 6795 N N . ASN A 1 27 ? 10.250 3.656 0.447 1.00 2.10 27 ASN A N 14
ATOM 6796 C CA . ASN A 1 27 ? 9.985 3.716 1.879 1.00 2.89 27 ASN A CA 14
ATOM 6797 C C . ASN A 1 27 ? 10.246 2.350 2.513 1.00 2.98 27 ASN A C 14
ATOM 6798 O O . ASN A 1 27 ? 10.252 2.201 3.735 1.00 3.67 27 ASN A O 14
ATOM 6809 N N . GLY A 1 28 ? 10.482 1.358 1.667 1.00 2.46 28 GLY A N 14
ATOM 6810 C CA . GLY A 1 28 ? 10.742 0.015 2.140 1.00 2.52 28 GLY A CA 14
ATOM 6811 C C . GLY A 1 28 ? 10.795 -0.985 1.007 1.00 1.92 28 GLY A C 14
ATOM 6812 O O . GLY A 1 28 ? 11.795 -1.074 0.291 1.00 2.40 28 GLY A O 14
ATOM 6816 N N . ASN A 1 29 ? 9.720 -1.737 0.836 1.00 1.47 29 ASN A N 14
ATOM 6817 C CA . ASN A 1 29 ? 9.628 -2.714 -0.237 1.00 1.37 29 ASN A CA 14
ATOM 6818 C C . ASN A 1 29 ? 8.239 -2.697 -0.850 1.00 1.21 29 ASN A C 14
ATOM 6819 O O . ASN A 1 29 ? 7.328 -2.056 -0.329 1.00 1.78 29 ASN A O 14
ATOM 6830 N N . THR A 1 30 ? 8.091 -3.396 -1.960 1.00 0.84 30 THR A N 14
ATOM 6831 C CA . THR A 1 30 ? 6.821 -3.506 -2.636 1.00 0.74 30 THR A CA 14
ATOM 6832 C C . THR A 1 30 ? 6.434 -4.957 -2.854 1.00 0.73 30 THR A C 14
ATOM 6833 O O . THR A 1 30 ? 7.169 -5.726 -3.472 1.00 1.10 30 THR A O 14
ATOM 6844 N N . VAL A 1 31 ? 5.283 -5.324 -2.324 1.00 0.62 31 VAL A N 14
ATOM 6845 C CA . VAL A 1 31 ? 4.779 -6.686 -2.461 1.00 0.73 31 VAL A CA 14
ATOM 6846 C C . VAL A 1 31 ? 3.253 -6.725 -2.408 1.00 0.63 31 VAL A C 14
ATOM 6847 O O . VAL A 1 31 ? 2.591 -6.815 -3.443 1.00 0.74 31 VAL A O 14
ATOM 6860 N N . LYS A 1 32 ? 2.703 -6.625 -1.220 1.00 0.51 32 LYS A N 14
ATOM 6861 C CA . LYS A 1 32 ? 1.277 -6.596 -1.041 1.00 0.43 32 LYS A CA 14
ATOM 6862 C C . LYS A 1 32 ? 0.796 -5.190 -1.234 1.00 0.37 32 LYS A C 14
ATOM 6863 O O . LYS A 1 32 ? -0.284 -4.958 -1.765 1.00 0.42 32 LYS A O 14
ATOM 6882 N N . ARG A 1 33 ? 1.625 -4.259 -0.775 1.00 0.33 33 ARG A N 14
ATOM 6883 C CA . ARG A 1 33 ? 1.484 -2.866 -1.129 1.00 0.36 33 ARG A CA 14
ATOM 6884 C C . ARG A 1 33 ? 0.187 -2.272 -0.602 1.00 0.34 33 ARG A C 14
ATOM 6885 O O . ARG A 1 33 ? -0.284 -1.260 -1.114 1.00 0.48 33 ARG A O 14
ATOM 6906 N N . CYS A 1 34 ? -0.363 -2.903 0.425 1.00 0.28 34 CYS A N 14
ATOM 6907 C CA . CYS A 1 34 ? -1.568 -2.455 1.065 1.00 0.38 34 CYS A CA 14
ATOM 6908 C C . CYS A 1 34 ? -1.645 -3.159 2.407 1.00 0.45 34 CYS A C 14
ATOM 6909 O O . CYS A 1 34 ? -1.179 -2.579 3.414 1.00 1.29 34 CYS A O 14
ATOM 6917 N N . CYS A 1 1 ? -12.187 0.969 -1.164 1.00 0.54 1 CYS A N 15
ATOM 6918 C CA . CYS A 1 1 ? -10.785 0.686 -0.792 1.00 0.40 1 CYS A CA 15
ATOM 6919 C C . CYS A 1 1 ? -10.100 -0.142 -1.871 1.00 0.36 1 CYS A C 15
ATOM 6920 O O . CYS A 1 1 ? -10.750 -0.891 -2.603 1.00 0.50 1 CYS A O 15
ATOM 6929 N N . LYS A 1 2 ? -8.787 0.031 -1.989 1.00 0.27 2 LYS A N 15
ATOM 6930 C CA . LYS A 1 2 ? -7.985 -0.757 -2.916 1.00 0.31 2 LYS A CA 15
ATOM 6931 C C . LYS A 1 2 ? -7.886 -2.197 -2.421 1.00 0.34 2 LYS A C 15
ATOM 6932 O O . LYS A 1 2 ? -7.773 -2.431 -1.220 1.00 0.38 2 LYS A O 15
ATOM 6951 N N . PRO A 1 3 ? -7.946 -3.178 -3.336 1.00 0.39 3 PRO A N 15
ATOM 6952 C CA . PRO A 1 3 ? -7.886 -4.601 -2.978 1.00 0.48 3 PRO A CA 15
ATOM 6953 C C . PRO A 1 3 ? -6.566 -4.981 -2.313 1.00 0.39 3 PRO A C 15
ATOM 6954 O O . PRO A 1 3 ? -5.587 -4.243 -2.380 1.00 0.27 3 PRO A O 15
ATOM 6965 N N . LYS A 1 4 ? -6.545 -6.136 -1.672 1.00 0.55 4 LYS A N 15
ATOM 6966 C CA . LYS A 1 4 ? -5.332 -6.620 -1.035 1.00 0.55 4 LYS A CA 15
ATOM 6967 C C . LYS A 1 4 ? -4.352 -7.077 -2.105 1.00 0.42 4 LYS A C 15
ATOM 6968 O O . LYS A 1 4 ? -4.743 -7.690 -3.101 1.00 0.53 4 LYS A O 15
ATOM 6987 N N . GLY A 1 5 ? -3.084 -6.771 -1.894 1.00 0.37 5 GLY A N 15
ATOM 6988 C CA . GLY A 1 5 ? -2.074 -7.055 -2.892 1.00 0.35 5 GLY A CA 15
ATOM 6989 C C . GLY A 1 5 ? -2.047 -5.990 -3.968 1.00 0.32 5 GLY A C 15
ATOM 6990 O O . GLY A 1 5 ? -1.399 -6.149 -5.002 1.00 0.37 5 GLY A O 15
ATOM 6994 N N . ALA A 1 6 ? -2.767 -4.907 -3.720 1.00 0.28 6 ALA A N 15
ATOM 6995 C CA . ALA A 1 6 ? -2.880 -3.814 -4.683 1.00 0.30 6 ALA A CA 15
ATOM 6996 C C . ALA A 1 6 ? -2.118 -2.586 -4.197 1.00 0.30 6 ALA A C 15
ATOM 6997 O O . ALA A 1 6 ? -1.903 -2.428 -3.000 1.00 0.30 6 ALA A O 15
ATOM 7004 N N . PRO A 1 7 ? -1.691 -1.709 -5.121 1.00 0.37 7 PRO A N 15
ATOM 7005 C CA . PRO A 1 7 ? -0.970 -0.476 -4.777 1.00 0.43 7 PRO A CA 15
ATOM 7006 C C . PRO A 1 7 ? -1.827 0.530 -4.014 1.00 0.39 7 PRO A C 15
ATOM 7007 O O . PRO A 1 7 ? -2.814 1.047 -4.544 1.00 0.45 7 PRO A O 15
ATOM 7018 N N . CYS A 1 8 ? -1.454 0.804 -2.773 1.00 0.35 8 CYS A N 15
ATOM 7019 C CA . CYS A 1 8 ? -2.124 1.827 -1.991 1.00 0.33 8 CYS A CA 15
ATOM 7020 C C . CYS A 1 8 ? -1.128 2.889 -1.539 1.00 0.40 8 CYS A C 15
ATOM 7021 O O . CYS A 1 8 ? 0.074 2.765 -1.753 1.00 0.62 8 CYS A O 15
ATOM 7028 N N . SER A 1 9 ? -1.666 3.967 -1.011 1.00 0.32 9 SER A N 15
ATOM 7029 C CA . SER A 1 9 ? -0.905 5.064 -0.447 1.00 0.43 9 SER A CA 15
ATOM 7030 C C . SER A 1 9 ? -1.457 5.356 0.949 1.00 0.48 9 SER A C 15
ATOM 7031 O O . SER A 1 9 ? -2.622 5.049 1.201 1.00 0.51 9 SER A O 15
ATOM 7039 N N . PRO A 1 10 ? -0.682 5.940 1.877 1.00 0.64 10 PRO A N 15
ATOM 7040 C CA . PRO A 1 10 ? -1.193 6.237 3.216 1.00 0.79 10 PRO A CA 15
ATOM 7041 C C . PRO A 1 10 ? -2.453 7.105 3.190 1.00 0.69 10 PRO A C 15
ATOM 7042 O O . PRO A 1 10 ? -3.480 6.748 3.778 1.00 0.77 10 PRO A O 15
ATOM 7053 N N . LEU A 1 11 ? -2.387 8.224 2.483 1.00 0.57 11 LEU A N 15
ATOM 7054 C CA . LEU A 1 11 ? -3.508 9.155 2.443 1.00 0.52 11 LEU A CA 15
ATOM 7055 C C . LEU A 1 11 ? -4.347 9.009 1.170 1.00 0.39 11 LEU A C 15
ATOM 7056 O O . LEU A 1 11 ? -5.557 8.796 1.240 1.00 0.48 11 LEU A O 15
ATOM 7072 N N . MET A 1 12 ? -3.700 9.098 0.011 1.00 0.29 12 MET A N 15
ATOM 7073 C CA . MET A 1 12 ? -4.429 9.266 -1.253 1.00 0.30 12 MET A CA 15
ATOM 7074 C C . MET A 1 12 ? -5.006 7.970 -1.824 1.00 0.25 12 MET A C 15
ATOM 7075 O O . MET A 1 12 ? -5.927 8.015 -2.640 1.00 0.29 12 MET A O 15
ATOM 7089 N N . TYR A 1 13 ? -4.500 6.822 -1.401 1.00 0.24 13 TYR A N 15
ATOM 7090 C CA . TYR A 1 13 ? -4.993 5.545 -1.927 1.00 0.25 13 TYR A CA 15
ATOM 7091 C C . TYR A 1 13 ? -5.335 4.593 -0.788 1.00 0.26 13 TYR A C 15
ATOM 7092 O O . TYR A 1 13 ? -4.575 3.672 -0.504 1.00 0.33 13 TYR A O 15
ATOM 7110 N N . PRO A 1 14 ? -6.472 4.809 -0.114 1.00 0.28 14 PRO A N 15
ATOM 7111 C CA . PRO A 1 14 ? -6.906 3.950 0.993 1.00 0.32 14 PRO A CA 15
ATOM 7112 C C . PRO A 1 14 ? -7.164 2.514 0.538 1.00 0.26 14 PRO A C 15
ATOM 7113 O O . PRO A 1 14 ? -7.867 2.270 -0.446 1.00 0.23 14 PRO A O 15
ATOM 7124 N N . CYS A 1 15 ? -6.592 1.564 1.258 1.00 0.30 15 CYS A N 15
ATOM 7125 C CA . CYS A 1 15 ? -6.684 0.166 0.878 1.00 0.29 15 CYS A CA 15
ATOM 7126 C C . CYS A 1 15 ? -7.670 -0.572 1.775 1.00 0.27 15 CYS A C 15
ATOM 7127 O O . CYS A 1 15 ? -8.110 -0.049 2.799 1.00 0.31 15 CYS A O 15
ATOM 7134 N N . CYS A 1 16 ? -8.025 -1.783 1.366 1.00 0.27 16 CYS A N 15
ATOM 7135 C CA . CYS A 1 16 ? -8.934 -2.638 2.129 1.00 0.30 16 CYS A CA 15
ATOM 7136 C C . CYS A 1 16 ? -8.189 -3.331 3.260 1.00 0.29 16 CYS A C 15
ATOM 7137 O O . CYS A 1 16 ? -8.740 -4.139 4.006 1.00 0.38 16 CYS A O 15
ATOM 7144 N N . THR A 1 17 ? -6.930 -2.992 3.353 1.00 0.28 17 THR A N 15
ATOM 7145 C CA . THR A 1 17 ? -6.044 -3.470 4.398 1.00 0.39 17 THR A CA 15
ATOM 7146 C C . THR A 1 17 ? -5.847 -2.356 5.424 1.00 0.41 17 THR A C 15
ATOM 7147 O O . THR A 1 17 ? -5.792 -1.183 5.052 1.00 0.53 17 THR A O 15
ATOM 7158 N N . GLY A 1 18 ? -5.800 -2.731 6.707 1.00 0.45 18 GLY A N 15
ATOM 7159 C CA . GLY A 1 18 ? -5.775 -1.762 7.798 1.00 0.53 18 GLY A CA 15
ATOM 7160 C C . GLY A 1 18 ? -4.766 -0.648 7.593 1.00 0.44 18 GLY A C 15
ATOM 7161 O O . GLY A 1 18 ? -5.126 0.438 7.139 1.00 0.51 18 GLY A O 15
ATOM 7165 N N . PRO A 1 19 ? -3.500 -0.873 7.940 1.00 0.42 19 PRO A N 15
ATOM 7166 C CA . PRO A 1 19 ? -2.443 0.071 7.654 1.00 0.40 19 PRO A CA 15
ATOM 7167 C C . PRO A 1 19 ? -1.860 -0.171 6.270 1.00 0.45 19 PRO A C 15
ATOM 7168 O O . PRO A 1 19 ? -1.595 -1.313 5.901 1.00 0.82 19 PRO A O 15
ATOM 7179 N N . CYS A 1 20 ? -1.684 0.893 5.504 1.00 0.33 20 CYS A N 15
ATOM 7180 C CA . CYS A 1 20 ? -1.101 0.777 4.179 1.00 0.38 20 CYS A CA 15
ATOM 7181 C C . CYS A 1 20 ? 0.354 0.367 4.289 1.00 0.43 20 CYS A C 15
ATOM 7182 O O . CYS A 1 20 ? 1.226 1.176 4.609 1.00 0.54 20 CYS A O 15
ATOM 7189 N N . THR A 1 21 ? 0.593 -0.903 4.060 1.00 0.42 21 THR A N 15
ATOM 7190 C CA . THR A 1 21 ? 1.898 -1.486 4.215 1.00 0.51 21 THR A CA 15
ATOM 7191 C C . THR A 1 21 ? 2.599 -1.675 2.877 1.00 0.45 21 THR A C 15
ATOM 7192 O O . THR A 1 21 ? 1.990 -2.081 1.890 1.00 0.71 21 THR A O 15
ATOM 7203 N N . PHE A 1 22 ? 3.893 -1.381 2.877 1.00 0.32 22 PHE A N 15
ATOM 7204 C CA . PHE A 1 22 ? 4.750 -1.527 1.722 1.00 0.46 22 PHE A CA 15
ATOM 7205 C C . PHE A 1 22 ? 4.204 -0.808 0.485 1.00 0.34 22 PHE A C 15
ATOM 7206 O O . PHE A 1 22 ? 4.381 -1.276 -0.641 1.00 0.35 22 PHE A O 15
ATOM 7223 N N . LYS A 1 23 ? 3.548 0.334 0.702 1.00 0.43 23 LYS A N 15
ATOM 7224 C CA . LYS A 1 23 ? 2.996 1.133 -0.395 1.00 0.46 23 LYS A CA 15
ATOM 7225 C C . LYS A 1 23 ? 4.108 1.670 -1.280 1.00 0.59 23 LYS A C 15
ATOM 7226 O O . LYS A 1 23 ? 3.963 1.805 -2.497 1.00 0.78 23 LYS A O 15
ATOM 7245 N N . GLU A 1 24 ? 5.204 1.981 -0.645 1.00 0.68 24 GLU A N 15
ATOM 7246 C CA . GLU A 1 24 ? 6.374 2.510 -1.322 1.00 0.89 24 GLU A CA 15
ATOM 7247 C C . GLU A 1 24 ? 7.568 1.581 -1.119 1.00 0.80 24 GLU A C 15
ATOM 7248 O O . GLU A 1 24 ? 7.831 1.120 -0.006 1.00 1.27 24 GLU A O 15
ATOM 7260 N N . ASN A 1 25 ? 8.288 1.315 -2.206 1.00 1.01 25 ASN A N 15
ATOM 7261 C CA . ASN A 1 25 ? 9.402 0.366 -2.196 1.00 1.35 25 ASN A CA 15
ATOM 7262 C C . ASN A 1 25 ? 10.565 0.888 -1.357 1.00 1.05 25 ASN A C 15
ATOM 7263 O O . ASN A 1 25 ? 11.398 0.119 -0.887 1.00 1.24 25 ASN A O 15
ATOM 7274 N N . GLU A 1 26 ? 10.610 2.199 -1.166 1.00 1.30 26 GLU A N 15
ATOM 7275 C CA . GLU A 1 26 ? 11.671 2.832 -0.389 1.00 1.83 26 GLU A CA 15
ATOM 7276 C C . GLU A 1 26 ? 11.639 2.366 1.073 1.00 2.12 26 GLU A C 15
ATOM 7277 O O . GLU A 1 26 ? 12.630 2.479 1.797 1.00 2.61 26 GLU A O 15
ATOM 7289 N N . ASN A 1 27 ? 10.501 1.825 1.496 1.00 2.10 27 ASN A N 15
ATOM 7290 C CA . ASN A 1 27 ? 10.344 1.339 2.865 1.00 2.89 27 ASN A CA 15
ATOM 7291 C C . ASN A 1 27 ? 10.762 -0.123 2.977 1.00 2.98 27 ASN A C 15
ATOM 7292 O O . ASN A 1 27 ? 10.598 -0.752 4.026 1.00 3.67 27 ASN A O 15
ATOM 7303 N N . GLY A 1 28 ? 11.301 -0.655 1.895 1.00 2.46 28 GLY A N 15
ATOM 7304 C CA . GLY A 1 28 ? 11.714 -2.040 1.861 1.00 2.52 28 GLY A CA 15
ATOM 7305 C C . GLY A 1 28 ? 11.550 -2.623 0.477 1.00 1.92 28 GLY A C 15
ATOM 7306 O O . GLY A 1 28 ? 12.445 -2.513 -0.361 1.00 2.40 28 GLY A O 15
ATOM 7310 N N . ASN A 1 29 ? 10.403 -3.235 0.232 1.00 1.47 29 ASN A N 15
ATOM 7311 C CA . ASN A 1 29 ? 10.064 -3.739 -1.088 1.00 1.37 29 ASN A CA 15
ATOM 7312 C C . ASN A 1 29 ? 8.574 -3.591 -1.319 1.00 1.21 29 ASN A C 15
ATOM 7313 O O . ASN A 1 29 ? 7.796 -3.478 -0.371 1.00 1.78 29 ASN A O 15
ATOM 7324 N N . THR A 1 30 ? 8.177 -3.600 -2.572 1.00 0.84 30 THR A N 15
ATOM 7325 C CA . THR A 1 30 ? 6.784 -3.465 -2.928 1.00 0.74 30 THR A CA 15
ATOM 7326 C C . THR A 1 30 ? 6.151 -4.824 -3.099 1.00 0.73 30 THR A C 15
ATOM 7327 O O . THR A 1 30 ? 6.029 -5.353 -4.202 1.00 1.10 30 THR A O 15
ATOM 7338 N N . VAL A 1 31 ? 5.765 -5.380 -1.976 1.00 0.62 31 VAL A N 15
ATOM 7339 C CA . VAL A 1 31 ? 5.242 -6.732 -1.932 1.00 0.73 31 VAL A CA 15
ATOM 7340 C C . VAL A 1 31 ? 3.735 -6.720 -2.101 1.00 0.63 31 VAL A C 15
ATOM 7341 O O . VAL A 1 31 ? 3.210 -7.004 -3.177 1.00 0.74 31 VAL A O 15
ATOM 7354 N N . LYS A 1 32 ? 3.056 -6.359 -1.034 1.00 0.51 32 LYS A N 15
ATOM 7355 C CA . LYS A 1 32 ? 1.621 -6.273 -1.030 1.00 0.43 32 LYS A CA 15
ATOM 7356 C C . LYS A 1 32 ? 1.187 -4.889 -1.455 1.00 0.37 32 LYS A C 15
ATOM 7357 O O . LYS A 1 32 ? 0.204 -4.723 -2.173 1.00 0.42 32 LYS A O 15
ATOM 7376 N N . ARG A 1 33 ? 1.954 -3.902 -0.994 1.00 0.33 33 ARG A N 15
ATOM 7377 C CA . ARG A 1 33 ? 1.707 -2.502 -1.297 1.00 0.36 33 ARG A CA 15
ATOM 7378 C C . ARG A 1 33 ? 0.333 -2.068 -0.782 1.00 0.34 33 ARG A C 15
ATOM 7379 O O . ARG A 1 33 ? -0.222 -1.076 -1.242 1.00 0.48 33 ARG A O 15
ATOM 7400 N N . CYS A 1 34 ? -0.176 -2.805 0.208 1.00 0.28 34 CYS A N 15
ATOM 7401 C CA . CYS A 1 34 ? -1.501 -2.607 0.746 1.00 0.38 34 CYS A CA 15
ATOM 7402 C C . CYS A 1 34 ? -1.477 -3.052 2.195 1.00 0.45 34 CYS A C 15
ATOM 7403 O O . CYS A 1 34 ? -1.460 -2.190 3.088 1.00 1.29 34 CYS A O 15
#

Foldseek 3Di:
DAEWLDQADQPPRDYPDDGQPLNDCVVPHNGRND

Sequence (34 aa):
CKPKGAPCSPLMYPCCTGPCTFKENENGNTVKRCCKPKGAPCSPLMYPCCTGPCTFKENENGNTVKRCCKPKGAPCSPLMYPCCTGPCTFKENENGNTVKRCCKPKGAPCSPLMYPCCTGPCTFKENENGNTVKRCCKPKGAPCSPLMYPCCTGPCTFKENENGNTVKRCCKPKGAPCSPLMYPCCTGPCTFKENENGNTVKRCCKPKGAPCSPLMYPCCTGPCTFKENENGNTVKRCCKPKGAPCSPLMYPCCTGPCTFKENENGNTVKRCCKPKGAPCSPLMYPCCTGPCTFKENENGNTVKRCCKPKGAPCSPLMYPCCTGPCTFKENENGNTVKRCCKPKGAPCSPLMYPCCTGPCTFKENENGNTVKRCCKPKGAPCSPLMYPCCTGPCTFKENENGNTVKRCCKPKGAPCSPLMYPCCTGPCTFKENENGNTVKRCCKPKGAPCSPLMYPCCTGPCTFKENENGNTVKRCCKPKGAPCSPLMYPCCTGPCTFKENENGNTVKRC

Secondary structure (DSSP, 8-state):
-BPTTS--BTTTB-BSSSS--S-SGGGS--SS--

Solvent-accessible surface area: 2507 Å² total; per-residue (Å²): 105,55,77,126,29,23,71,6,27,92,167,148,90,100,25,92,47,65,98,23,31,86,69,79,74,156,101,56,78,48,101,74,88,1

B-factor: mean 1.09, std 0.89, range [0.23, 5.19]

Nearest PDB structures (foldseek):
  1fyg-assembly1_A  TM=4.260E-01  e=1.829E+00  unclassified
  7mix-assembly1_B  TM=6.160E-01  e=3.960E-01  Conus magus
  7mix-assembly1_B  TM=6.503E-01  e=1.982E-01  Conus magus
  7vfu-assembly1_E  TM=6.296E-01  e=2.492E-01  Conus magus
  7mix-assembly1_B  TM=6.128E-01  e=3.059E-01  Conus magus